Protein AF-0000000072801661 (afdb_homodimer)

Organism: NCBI:txid2691917

Secondary structure (DSSP, 8-state):
-HHHHHHHHHHHHHHHHHHHHHHHHIIIIIIHHHHHHHHHHHHHHHHHHHHHHHHHHHHTHHHH----HHHHHHHHHHHHHHHTHHHHHHHH-TTHHHHHHHHHHHHHHHHHHIIIIIHH----S-THHHHHHHHHHHHHIIIII-TT--HHHHHHHHHHHHHHHHHHHHHHHTTS-TTHHHHHHHHHHHHHHHHHHH-GGGTTTT-EE----S---HHHHHHHHHHHHHHHHHHHHHHHTSHHHHHHHHHHHHHHHHHHTT--HHHHHHHHHHHHHHHHHHHHHHHHHHHSEE-HHHHS-HHHHHHHHHHHHHH-SS-SHHHHHHHHHHHHIIIIISTTS-HHHHHHHHHHHHHHHHHH-TT-HHHHHHHHHHHHHHTT-/-HHHHHHHHHHHHHHHHHHHHHHHHIIIIIIHHHHHHHHHHHHHHHHHHHHHHHHHHHHTHHHH----HHHHHHHHHHHHHHHTHHHHHHHH-TTHHHHHHHHHHHHHHHHHHIIIIIHH----S-THHHHHHHHHHHHHIIIII-TT--HHHHHHHHHHHHHHHHHHHHHHHTTS-TTHHHHHHHHHHHHHHHHHHH-GGGTTTT-EE----S---HHHHHHHHHHHHHHHHHHHHHHHTSHHHHHHHHHHHHHHHHHHTT--HHHHHHHHHHHHHHHHHHHHHHHHHHHSEE-HHHHS-HHHHHHHHHHHHHH-SS-SHHHHHHHHHHHHIIIIISTTS-HHHHHHHHHHHHHHHHHH-TT-HHHHHHHHHHHHHHTT-

InterPro domains:
  IPR001851 ABC transporter, permease [PF02653] (96-358)
  IPR043428 High-affinity branched-chain amino acid transport system permease protein LivM-like [PTHR30482] (78-370)
  IPR043428 High-affinity branched-chain amino acid transport system permease protein LivM-like [cd06581] (105-347)

Nearest PDB structures (foldseek):
  4dbl-assembly1_B  TM=5.393E-01  e=4.864E-03  Escherichia coli K-12
  4dbl-assembly2_F  TM=5.593E-01  e=8.560E-03  Escherichia coli K-12
  5b57-assembly1_B  TM=4.389E-01  e=1.134E-01  Burkholderia cenocepacia J2315
  4dbl-assembly1_B  TM=5.851E-01  e=4.408E-03  Escherichia coli K-12

Sequence (762 aa):
MISTILLLGTILSTVPGRIEDVAGSVRRNVLLPIGQTLDRLLAPVDRALQPVADGYNRRLGTYFGEMTGLQFALIFGALIALLTAGLWAPLVSGSLLRTLALASIWAIFAMSWDIQSGYTGYISFGHSVLSAAAGYTTALLLVHVNPELSLWITAPISVLAALVLGLLIALPSLRLEGPYFSLITFVAVLLFYRLTTAFTSLGGIPGFSSPDVFTWDPTMRYYYMLVPMLLIALALTFMARSNLGMILVAIRENESAVSAAGINPTKFKIWSFALSSIPMGIGGVLLVGFTGNVDPHTFVIVDNSIEMIAMAVIGGMSSILGPLGGAFLFEFLNHEVLHGFSTPVRYLFLWGLVLLVLVFARDGLFRMIWHRLGAVRGENEMISTILLLGTILSTVPGRIEDVAGSVRRNVLLPIGQTLDRLLAPVDRALQPVADGYNRRLGTYFGEMTGLQFALIFGALIALLTAGLWAPLVSGSLLRTLALASIWAIFAMSWDIQSGYTGYISFGHSVLSAAAGYTTALLLVHVNPELSLWITAPISVLAALVLGLLIALPSLRLEGPYFSLITFVAVLLFYRLTTAFTSLGGIPGFSSPDVFTWDPTMRYYYMLVPMLLIALALTFMARSNLGMILVAIRENESAVSAAGINPTKFKIWSFALSSIPMGIGGVLLVGFTGNVDPHTFVIVDNSIEMIAMAVIGGMSSILGPLGGAFLFEFLNHEVLHGFSTPVRYLFLWGLVLLVLVFARDGLFRMIWHRLGAVRGENE

Foldseek 3Di:
DVVVVVVVVVVVVVVVVVVVVVLVCCCVPPVVVVLVVVLVVCLVVQVVQQVVQVVCCVPCCVQQNRATSLLCCVVVVVVVCLVCCLPCVCVVDVCRLLLLLQLLLLLLLLLLQLLQCQLQVQHALALLVLLLQLLLQLLLCLPPPHVPDACVPSLVVSLVRSLVVLLVLLVVQLVDDDNSSRVSNQVSLVVSLCVCQVDCSSVHQNAGAQSAHDDPPSSRLSCLSNVVSVVSLSVSSSCCPDPLVVLSNVNSVPVVVCVVVVHDVSVSSSVSSSSSSNSSSNSSVSVCNSVRGRGCVVRRDSVSSVLSVLLCQQQFGSDSRRSSVSSSVLSCQQCPVCVPDDNVVSVVVSVVSSVCCVVSPRRHDNVVVRVSSRCSVVVVD/DVVVVVVVVVVVVVVVVVVVVVLVCCCVPPVVVVLVVVLVVCLVVQVVQQVVQVVCCVPCCVQQNRATSLLCCVVVVVVVCLVCCLPCVCVVDVCRLLLLLQLLLLLLLLLLQLLQCQLQVQHALALLVLLLQLLLQLLLCLPPPHVPDACVPSLVVSLVRSLVVLLVLLVVQLVDDDNSSRVSNQVSLVVVLCVCQVDCSSVHQNAGAQSAHDDPPSSRLSCLSNVVSVVSLSVSSSCCPDPLVVLSNVNSVPVVVCVVVVHDVSVSSSVSSSSSSNSSSNSSSSVCNSVRGRHCVVRRDSVSSVLSVLLCQQQFGSDSRRSSVSSSVLSCQQCPVCVPDDNVVSVVVSVVSSVCCVVSPRRHDNVVVRVSSRCSVVVVD

pLDDT: mean 86.3, std 13.93, range [33.97, 98.69]

Structure (mmCIF, N/CA/C/O backbone):
data_AF-0000000072801661-model_v1
#
loop_
_entity.id
_entity.type
_entity.pdbx_description
1 polymer 'Branched-chain amino acid ABC transporter permease'
#
loop_
_atom_site.group_PDB
_atom_site.id
_atom_site.type_symbol
_atom_site.label_atom_id
_atom_site.label_alt_id
_atom_site.label_comp_id
_atom_site.label_asym_id
_atom_site.label_entity_id
_atom_site.label_seq_id
_atom_site.pdbx_PDB_ins_code
_atom_site.Cartn_x
_atom_site.Cartn_y
_atom_site.Cartn_z
_atom_site.occupancy
_atom_site.B_iso_or_equiv
_atom_site.auth_seq_id
_atom_site.auth_comp_id
_atom_site.auth_asym_id
_atom_site.auth_atom_id
_atom_site.pdbx_PDB_model_num
ATOM 1 N N . MET A 1 1 ? 13.508 -12.883 -29.672 1 33.97 1 MET A N 1
ATOM 2 C CA . MET A 1 1 ? 12.547 -12.391 -28.688 1 33.97 1 MET A CA 1
ATOM 3 C C . MET A 1 1 ? 13.25 -11.578 -27.609 1 33.97 1 MET A C 1
ATOM 5 O O . MET A 1 1 ? 12.805 -10.484 -27.25 1 33.97 1 MET A O 1
ATOM 9 N N . ILE A 1 2 ? 14.367 -12.117 -27.234 1 41.22 2 ILE A N 1
ATOM 10 C CA . ILE A 1 2 ? 15.203 -11.375 -26.312 1 41.22 2 ILE A CA 1
ATOM 11 C C . ILE A 1 2 ? 15.742 -10.109 -26.984 1 41.22 2 ILE A C 1
ATOM 13 O O . ILE A 1 2 ? 15.742 -9.031 -26.391 1 41.22 2 ILE A O 1
ATOM 17 N N . SER A 1 3 ? 16.031 -10.234 -28.234 1 42.66 3 SER A N 1
ATOM 18 C CA . SER A 1 3 ? 16.578 -9.109 -28.969 1 42.66 3 SER A CA 1
ATOM 19 C C . SER A 1 3 ? 15.562 -7.98 -29.109 1 42.66 3 SER A C 1
ATOM 21 O O . SER A 1 3 ? 15.914 -6.805 -29 1 42.66 3 SER A O 1
ATOM 23 N N . THR A 1 4 ? 14.406 -8.352 -29.375 1 39.97 4 THR A N 1
ATOM 24 C CA . THR A 1 4 ? 13.344 -7.355 -29.547 1 39.97 4 THR A CA 1
ATOM 25 C C . THR A 1 4 ? 13.016 -6.691 -28.203 1 39.97 4 THR A C 1
ATOM 27 O O . THR A 1 4 ? 12.789 -5.48 -28.156 1 39.97 4 THR A O 1
ATOM 30 N N . ILE A 1 5 ? 13.047 -7.48 -27.25 1 41.34 5 ILE A N 1
ATOM 31 C CA . ILE A 1 5 ? 12.797 -6.969 -25.906 1 41.34 5 ILE A CA 1
ATOM 32 C C . ILE A 1 5 ? 13.914 -6.012 -25.516 1 41.34 5 ILE A C 1
ATOM 34 O O . ILE A 1 5 ? 13.656 -4.953 -24.938 1 41.34 5 ILE A O 1
ATOM 38 N N . LEU A 1 6 ? 15.086 -6.328 -25.938 1 45.06 6 LEU A N 1
ATOM 39 C CA . LEU A 1 6 ? 16.234 -5.453 -25.688 1 45.06 6 LEU A CA 1
ATOM 40 C C . LEU A 1 6 ? 16.125 -4.164 -26.484 1 45.06 6 LEU A C 1
ATOM 42 O O . LEU A 1 6 ? 16.484 -3.09 -26 1 45.06 6 LEU A O 1
ATOM 46 N N . LEU A 1 7 ? 15.648 -4.316 -27.672 1 44.47 7 LEU A N 1
ATOM 47 C CA . LEU A 1 7 ? 15.438 -3.152 -28.531 1 44.47 7 LEU A CA 1
ATOM 48 C C . LEU A 1 7 ? 14.375 -2.232 -27.938 1 44.47 7 LEU A C 1
ATOM 50 O O . LEU A 1 7 ? 14.523 -1.009 -27.969 1 44.47 7 LEU A O 1
ATOM 54 N N . LEU A 1 8 ? 13.375 -2.799 -27.484 1 43.62 8 LEU A N 1
ATOM 55 C CA . LEU A 1 8 ? 12.32 -2.002 -26.875 1 43.62 8 LEU A CA 1
ATOM 56 C C . LEU A 1 8 ? 12.836 -1.297 -25.609 1 43.62 8 LEU A C 1
ATOM 58 O O . LEU A 1 8 ? 12.477 -0.147 -25.359 1 43.62 8 LEU A O 1
ATOM 62 N N . GLY A 1 9 ? 13.648 -1.96 -24.984 1 45.94 9 GLY A N 1
ATOM 63 C CA . GLY A 1 9 ? 14.297 -1.335 -23.844 1 45.94 9 GLY A CA 1
ATOM 64 C C . GLY A 1 9 ? 15.156 -0.146 -24.219 1 45.94 9 GLY A C 1
ATOM 65 O O . GLY A 1 9 ? 15.164 0.869 -23.516 1 45.94 9 GLY A O 1
ATOM 66 N N . THR A 1 10 ? 15.891 -0.261 -25.328 1 47.66 10 THR A N 1
ATOM 67 C CA . THR A 1 10 ? 16.719 0.827 -25.844 1 47.66 10 THR A CA 1
ATOM 68 C C . THR A 1 10 ? 15.867 2.01 -26.266 1 47.66 10 THR A C 1
ATOM 70 O O . THR A 1 10 ? 16.219 3.164 -26.016 1 47.66 10 THR A O 1
ATOM 73 N N . ILE A 1 11 ? 14.844 1.748 -26.922 1 44.34 11 ILE A N 1
ATOM 74 C CA . ILE A 1 11 ? 13.938 2.807 -27.375 1 44.34 11 ILE A CA 1
ATOM 75 C C . ILE A 1 11 ? 13.32 3.5 -26.156 1 44.34 11 ILE A C 1
ATOM 77 O O . ILE A 1 11 ? 13.211 4.727 -26.125 1 44.34 11 ILE A O 1
ATOM 81 N N . LEU A 1 12 ? 13.016 2.715 -25.312 1 47.31 12 LEU A N 1
ATOM 82 C CA . LEU A 1 12 ? 12.359 3.242 -24.125 1 47.31 12 LEU A CA 1
ATOM 83 C C . LEU A 1 12 ? 13.352 3.996 -23.234 1 47.31 12 LEU A C 1
ATOM 85 O O . LEU A 1 12 ? 12.953 4.805 -22.391 1 47.31 12 LEU A O 1
ATOM 89 N N . SER A 1 13 ? 14.555 3.654 -23.422 1 47.44 13 SER A N 1
ATOM 90 C CA . SER A 1 13 ? 15.562 4.398 -22.688 1 47.44 13 SER A CA 1
ATOM 91 C C . SER A 1 13 ? 15.719 5.816 -23.219 1 47.44 13 SER A C 1
ATOM 93 O O . SER A 1 13 ? 16.297 6.68 -22.547 1 47.44 13 SER A O 1
ATOM 95 N N . THR A 1 14 ? 15.391 6.016 -24.453 1 49.53 14 THR A N 1
ATOM 96 C CA . THR A 1 14 ? 15.5 7.359 -25.016 1 49.53 14 THR A CA 1
ATOM 97 C C . THR A 1 14 ? 14.383 8.258 -24.484 1 49.53 14 THR A C 1
ATOM 99 O O . THR A 1 14 ? 14.5 9.484 -24.5 1 49.53 14 THR A O 1
ATOM 102 N N . VAL A 1 15 ? 13.375 7.676 -24.188 1 47.56 15 VAL A N 1
ATOM 103 C CA . VAL A 1 15 ? 12.211 8.422 -23.734 1 47.56 15 VAL A CA 1
ATOM 104 C C . VAL A 1 15 ? 12.523 9.086 -22.391 1 47.56 15 VAL A C 1
ATOM 106 O O . VAL A 1 15 ? 12.156 10.242 -22.156 1 47.56 15 VAL A O 1
ATOM 109 N N . PRO A 1 16 ? 13.203 8.406 -21.578 1 50.69 16 PRO A N 1
ATOM 110 C CA . PRO A 1 16 ? 13.516 9.023 -20.281 1 50.69 16 PRO A CA 1
ATOM 111 C C . PRO A 1 16 ? 14.328 10.305 -20.422 1 50.69 16 PRO A C 1
ATOM 113 O O . PRO A 1 16 ? 14.102 11.266 -19.672 1 50.69 16 PRO A O 1
ATOM 116 N N . GLY A 1 17 ? 15.266 10.266 -21.281 1 51.75 17 GLY A N 1
ATOM 117 C CA . GLY A 1 17 ? 16.016 11.484 -21.531 1 51.75 17 GLY A CA 1
ATOM 118 C C . GLY A 1 17 ? 15.148 12.648 -21.953 1 51.75 17 GLY A C 1
ATOM 119 O O . GLY A 1 17 ? 15.359 13.781 -21.5 1 51.75 17 GLY A O 1
ATOM 120 N N . ARG A 1 18 ? 14.102 12.383 -22.609 1 52.84 18 ARG A N 1
ATOM 121 C CA . ARG A 1 18 ? 13.242 13.445 -23.109 1 52.84 18 ARG A CA 1
ATOM 122 C C . ARG A 1 18 ? 12.344 14 -22.016 1 52.84 18 ARG A C 1
ATOM 124 O O . ARG A 1 18 ? 12.102 15.203 -21.953 1 52.84 18 ARG A O 1
ATOM 131 N N . ILE A 1 19 ? 11.898 13.055 -21.266 1 54 19 ILE A N 1
ATOM 132 C CA . ILE A 1 19 ? 11.07 13.516 -20.156 1 54 19 ILE A CA 1
ATOM 133 C C . ILE A 1 19 ? 11.898 14.375 -19.203 1 54 19 ILE A C 1
ATOM 135 O O . ILE A 1 19 ? 11.438 15.422 -18.734 1 54 19 ILE A O 1
ATOM 139 N N . GLU A 1 20 ? 13.031 13.898 -18.938 1 56.28 20 GLU A N 1
ATOM 140 C CA . GLU A 1 20 ? 13.938 14.703 -18.125 1 56.28 20 GLU A CA 1
ATOM 141 C C . GLU A 1 20 ? 14.258 16.031 -18.812 1 56.28 20 GLU A C 1
ATOM 143 O O . GLU A 1 20 ? 14.367 17.062 -18.141 1 56.28 20 GLU A O 1
ATOM 148 N N . ASP A 1 21 ? 14.359 15.953 -20.094 1 58 21 ASP A N 1
ATOM 149 C CA . ASP A 1 21 ? 14.633 17.172 -20.859 1 58 21 ASP A CA 1
ATOM 150 C C . ASP A 1 21 ? 13.445 18.125 -20.812 1 58 21 ASP A C 1
ATOM 152 O O . ASP A 1 21 ? 13.617 19.328 -20.672 1 58 21 ASP A O 1
ATOM 156 N N . VAL A 1 22 ? 12.336 17.5 -20.906 1 52.5 22 VAL A N 1
ATOM 157 C CA . VAL A 1 22 ? 11.148 18.344 -20.859 1 52.5 22 VAL A CA 1
ATOM 158 C C . VAL A 1 22 ? 10.992 18.953 -19.469 1 52.5 22 VAL A C 1
ATOM 160 O O . VAL A 1 22 ? 10.688 20.141 -19.344 1 52.5 22 VAL A O 1
ATOM 163 N N . ALA A 1 23 ? 11.141 18.203 -18.438 1 58.91 23 ALA A N 1
ATOM 164 C CA . ALA A 1 23 ? 11.07 18.703 -17.062 1 58.91 23 ALA A CA 1
ATOM 165 C C . ALA A 1 23 ? 12.125 19.766 -16.812 1 58.91 23 ALA A C 1
ATOM 167 O O . ALA A 1 23 ? 11.844 20.797 -16.188 1 58.91 23 ALA A O 1
ATOM 168 N N . GLY A 1 24 ? 13.227 19.469 -17.344 1 59.69 24 GLY A N 1
ATOM 169 C CA . GLY A 1 24 ? 14.289 20.453 -17.266 1 59.69 24 GLY A CA 1
ATOM 170 C C . GLY A 1 24 ? 13.984 21.734 -18.031 1 59.69 24 GLY A C 1
ATOM 171 O O . GLY A 1 24 ? 14.273 22.828 -17.547 1 59.69 24 GLY A O 1
ATOM 172 N N . SER A 1 25 ? 13.414 21.562 -19.141 1 55.44 25 SER A N 1
ATOM 173 C CA . SER A 1 25 ? 13.062 22.734 -19.938 1 55.44 25 SER A CA 1
ATOM 174 C C . SER A 1 25 ? 11.961 23.547 -19.266 1 55.44 25 SER A C 1
ATOM 176 O O . SER A 1 25 ? 12.023 24.781 -19.25 1 55.44 25 SER A O 1
ATOM 178 N N . VAL A 1 26 ? 11.109 22.891 -18.828 1 55.06 26 VAL A N 1
ATOM 179 C CA . VAL A 1 26 ? 10.039 23.609 -18.141 1 55.06 26 VAL A CA 1
ATOM 180 C C . VAL A 1 26 ? 10.594 24.344 -16.922 1 55.06 26 VAL A C 1
ATOM 182 O O . VAL A 1 26 ? 10.234 25.484 -16.672 1 55.06 26 VAL A O 1
ATOM 185 N N . ARG A 1 27 ? 11.422 23.719 -16.328 1 61.38 27 ARG A N 1
ATOM 186 C CA . ARG A 1 27 ? 12.047 24.344 -15.172 1 61.38 27 ARG A CA 1
ATOM 187 C C . ARG A 1 27 ? 12.875 25.562 -15.578 1 61.38 27 ARG A C 1
ATOM 189 O O . ARG A 1 27 ? 12.773 26.625 -14.953 1 61.38 27 ARG A O 1
ATOM 196 N N . ARG A 1 28 ? 13.695 25.484 -16.609 1 61.66 28 ARG A N 1
ATOM 197 C CA . ARG A 1 28 ? 14.633 26.516 -17.016 1 61.66 28 ARG A CA 1
ATOM 198 C C . ARG A 1 28 ? 13.922 27.641 -17.766 1 61.66 28 ARG A C 1
ATOM 200 O O . ARG A 1 28 ? 14.227 28.812 -17.578 1 61.66 28 ARG A O 1
ATOM 207 N N . ASN A 1 29 ? 12.906 27.125 -18.484 1 54.91 29 ASN A N 1
ATOM 208 C CA . ASN A 1 29 ? 12.352 28.141 -19.375 1 54.91 29 ASN A CA 1
ATOM 209 C C . ASN A 1 29 ? 11.078 28.75 -18.797 1 54.91 29 ASN A C 1
ATOM 211 O O . ASN A 1 29 ? 10.727 29.891 -19.141 1 54.91 29 ASN A O 1
ATOM 215 N N . VAL A 1 30 ? 10.484 28.062 -18.031 1 52.16 30 VAL A N 1
ATOM 216 C CA . VAL A 1 30 ? 9.211 28.594 -17.547 1 52.16 30 VAL A CA 1
ATOM 217 C C . VAL A 1 30 ? 9.328 28.953 -16.078 1 52.16 30 VAL A C 1
ATOM 219 O O . VAL A 1 30 ? 9.016 30.094 -15.68 1 52.16 30 VAL A O 1
ATOM 222 N N . LEU A 1 31 ? 9.891 28.141 -15.367 1 60.5 31 LEU A N 1
ATOM 223 C CA . LEU A 1 31 ? 9.812 28.328 -13.922 1 60.5 31 LEU A CA 1
ATOM 224 C C . LEU A 1 31 ? 10.875 29.312 -13.438 1 60.5 31 LEU A C 1
ATOM 226 O O . LEU A 1 31 ? 10.617 30.109 -12.539 1 60.5 31 LEU A O 1
ATOM 230 N N . LEU A 1 32 ? 11.977 29.328 -14.109 1 61.19 32 LEU A N 1
ATOM 231 C CA . LEU A 1 32 ? 13.078 30.172 -13.656 1 61.19 32 LEU A CA 1
ATOM 232 C C . LEU A 1 32 ? 12.766 31.656 -13.875 1 61.19 32 LEU A C 1
ATOM 234 O O . LEU A 1 32 ? 12.93 32.469 -12.969 1 61.19 32 LEU A O 1
ATOM 238 N N . PRO A 1 33 ? 12.375 31.984 -15.133 1 58.91 33 PRO A N 1
ATOM 239 C CA . PRO A 1 33 ? 12.07 33.406 -15.305 1 58.91 33 PRO A CA 1
ATOM 240 C C . PRO A 1 33 ? 10.945 33.875 -14.391 1 58.91 33 PRO A C 1
ATOM 242 O O . PRO A 1 33 ? 10.992 35 -13.867 1 58.91 33 PRO A O 1
ATOM 245 N N . ILE A 1 34 ? 9.914 33.188 -14.18 1 61.31 34 ILE A N 1
ATOM 246 C CA . ILE A 1 34 ? 8.82 33.531 -13.281 1 61.31 34 ILE A CA 1
ATOM 247 C C . ILE A 1 34 ? 9.344 33.656 -11.852 1 61.31 34 ILE A C 1
ATOM 249 O O . ILE A 1 34 ? 8.938 34.562 -11.109 1 61.31 34 ILE A O 1
ATOM 253 N N . GLY A 1 35 ? 10.258 32.906 -11.633 1 65.56 35 GLY A N 1
ATOM 254 C CA . GLY A 1 35 ? 10.859 32.938 -10.312 1 65.56 35 GLY A CA 1
ATOM 255 C C . GLY A 1 35 ? 11.648 34.188 -10.039 1 65.56 35 GLY A C 1
ATOM 256 O O . GLY A 1 35 ? 11.555 34.781 -8.961 1 65.56 35 GLY A O 1
ATOM 257 N N . GLN A 1 36 ? 12.352 34.625 -11.047 1 68.62 36 GLN A N 1
ATOM 258 C CA . GLN A 1 36 ? 13.172 35.812 -10.883 1 68.62 36 GLN A CA 1
ATOM 259 C C . GLN A 1 36 ? 12.297 37.062 -10.742 1 68.62 36 GLN A C 1
ATOM 261 O O . GLN A 1 36 ? 12.602 37.969 -9.945 1 68.62 36 GLN A O 1
ATOM 266 N N . THR A 1 37 ? 11.289 37.125 -11.594 1 67.38 37 THR A N 1
ATOM 267 C CA . THR A 1 37 ? 10.375 38.281 -11.5 1 67.38 37 THR A CA 1
ATOM 268 C C . THR A 1 37 ? 9.68 38.312 -10.148 1 67.38 37 THR A C 1
ATOM 270 O O . THR A 1 37 ? 9.516 39.375 -9.547 1 67.38 37 THR A O 1
ATOM 273 N N . LEU A 1 38 ? 9.359 37.188 -9.742 1 72.38 38 LEU A N 1
ATOM 274 C CA . LEU A 1 38 ? 8.703 37.094 -8.438 1 72.38 38 LEU A CA 1
ATOM 275 C C . LEU A 1 38 ? 9.664 37.5 -7.316 1 72.38 38 LEU A C 1
ATOM 277 O O . LEU A 1 38 ? 9.258 38.156 -6.352 1 72.38 38 LEU A O 1
ATOM 281 N N . ASP A 1 39 ? 10.875 37.219 -7.574 1 72.69 39 ASP A N 1
ATOM 282 C CA . ASP A 1 39 ? 11.883 37.562 -6.574 1 72.69 39 ASP A CA 1
ATOM 283 C C . ASP A 1 39 ? 12.016 39.094 -6.457 1 72.69 39 ASP A C 1
ATOM 285 O O . ASP A 1 39 ? 12.125 39.625 -5.352 1 72.69 39 ASP A O 1
ATOM 289 N N . ARG A 1 40 ? 12 39.812 -7.57 1 72.44 40 ARG A N 1
ATOM 290 C CA . ARG A 1 40 ? 12.148 41.25 -7.574 1 72.44 40 ARG A CA 1
ATOM 291 C C . ARG A 1 40 ? 10.953 41.938 -6.926 1 72.44 40 ARG A C 1
ATOM 293 O O . ARG A 1 40 ? 11.094 42.938 -6.25 1 72.44 40 ARG A O 1
ATOM 300 N N . LEU A 1 41 ? 9.867 41.25 -7.078 1 72.25 41 LEU A N 1
ATOM 301 C CA . LEU A 1 41 ? 8.641 41.844 -6.535 1 72.25 41 LEU A CA 1
ATOM 302 C C . LEU A 1 41 ? 8.539 41.594 -5.031 1 72.25 41 LEU A C 1
ATOM 304 O O . LEU A 1 41 ? 7.988 42.406 -4.297 1 72.25 41 LEU A O 1
ATOM 308 N N . LEU A 1 42 ? 9.195 40.562 -4.602 1 79.06 42 LEU A N 1
ATOM 309 C CA . LEU A 1 42 ? 9 40.156 -3.217 1 79.06 42 LEU A CA 1
ATOM 310 C C . LEU A 1 42 ? 10.148 40.656 -2.338 1 79.06 42 LEU A C 1
ATOM 312 O O . LEU A 1 42 ? 10.031 40.656 -1.11 1 79.06 42 LEU A O 1
ATOM 316 N N . ALA A 1 43 ? 11.25 41.125 -2.895 1 78.62 43 ALA A N 1
ATOM 317 C CA . ALA A 1 43 ? 12.453 41.5 -2.16 1 78.62 43 ALA A CA 1
ATOM 318 C C . ALA A 1 43 ? 12.156 42.656 -1.215 1 78.62 43 ALA A C 1
ATOM 320 O O . ALA A 1 43 ? 12.562 42.656 -0.05 1 78.62 43 ALA A O 1
ATOM 321 N N . PRO A 1 44 ? 11.406 43.688 -1.763 1 76.94 44 PRO A N 1
ATOM 322 C CA . PRO A 1 44 ? 11.117 44.781 -0.839 1 76.94 44 PRO A CA 1
ATOM 323 C C . PRO A 1 44 ? 10.273 44.344 0.355 1 76.94 44 PRO A C 1
ATOM 325 O O . PRO A 1 44 ? 10.453 44.844 1.462 1 76.94 44 PRO A O 1
ATOM 328 N N . VAL A 1 45 ? 9.406 43.438 0.152 1 78.94 45 VAL A N 1
ATOM 329 C CA . VAL A 1 45 ? 8.555 42.938 1.221 1 78.94 45 VAL A CA 1
ATOM 330 C C . VAL A 1 45 ? 9.398 42.156 2.238 1 78.94 45 VAL A C 1
ATOM 332 O O . VAL A 1 45 ? 9.188 42.281 3.447 1 78.94 45 VAL A O 1
ATOM 335 N N . ASP A 1 46 ? 10.305 41.438 1.779 1 83 46 ASP A N 1
ATOM 336 C CA . ASP A 1 46 ? 11.203 40.688 2.654 1 83 46 ASP A CA 1
ATOM 337 C C . ASP A 1 46 ? 12 41.656 3.551 1 83 46 ASP A C 1
ATOM 339 O O . ASP A 1 46 ? 12.156 41.406 4.746 1 83 46 ASP A O 1
ATOM 343 N N . ARG A 1 47 ? 12.523 42.781 2.949 1 81 47 ARG A N 1
ATOM 344 C CA . ARG A 1 47 ? 13.336 43.75 3.689 1 81 47 ARG A CA 1
ATOM 345 C C . ARG A 1 47 ? 12.508 44.469 4.75 1 81 47 ARG A C 1
ATOM 347 O O . ARG A 1 47 ? 13.008 44.75 5.832 1 81 47 ARG A O 1
ATOM 354 N N . ALA A 1 48 ? 11.281 44.562 4.352 1 82.81 48 ALA A N 1
ATOM 355 C CA . ALA A 1 48 ? 10.398 45.281 5.277 1 82.81 48 ALA A CA 1
ATOM 356 C C . ALA A 1 48 ? 10.078 44.406 6.5 1 82.81 48 ALA A C 1
ATOM 358 O O . ALA A 1 48 ? 9.867 44.938 7.598 1 82.81 48 ALA A O 1
ATOM 359 N N . LEU A 1 49 ? 10.156 43.156 6.324 1 86.31 49 LEU A N 1
ATOM 360 C CA . LEU A 1 49 ? 9.75 42.25 7.395 1 86.31 49 LEU A CA 1
ATOM 361 C C . LEU A 1 49 ? 10.969 41.688 8.109 1 86.31 49 LEU A C 1
ATOM 363 O O . LEU A 1 49 ? 10.828 40.938 9.094 1 86.31 49 LEU A O 1
ATOM 367 N N . GLN A 1 50 ? 12.102 42.031 7.68 1 83.94 50 GLN A N 1
ATOM 368 C CA . GLN A 1 50 ? 13.352 41.469 8.188 1 83.94 50 GLN A CA 1
ATOM 369 C C . GLN A 1 50 ? 13.539 41.812 9.664 1 83.94 50 GLN A C 1
ATOM 371 O O . GLN A 1 50 ? 13.992 40.969 10.445 1 83.94 50 GLN A O 1
ATOM 376 N N . PRO A 1 51 ? 13.172 43.031 10.055 1 85 51 PRO A N 1
ATOM 377 C CA . PRO A 1 51 ? 13.383 43.344 11.469 1 85 51 PRO A CA 1
ATOM 378 C C . PRO A 1 51 ? 12.57 42.469 12.398 1 85 51 PRO A C 1
ATOM 380 O O . PRO A 1 51 ? 13.055 42.062 13.461 1 85 51 PRO A O 1
ATOM 383 N N . VAL A 1 52 ? 11.414 42.188 12.039 1 85.25 52 VAL A N 1
ATOM 384 C CA . VAL A 1 52 ? 10.555 41.312 12.844 1 85.25 52 VAL A CA 1
ATOM 385 C C . VAL A 1 52 ? 11.086 39.875 12.812 1 85.25 52 VAL A C 1
ATOM 387 O O . VAL A 1 52 ? 11.094 39.188 13.836 1 85.25 52 VAL A O 1
ATOM 390 N N . ALA A 1 53 ? 11.461 39.469 11.695 1 84.69 53 ALA A N 1
ATOM 391 C CA . ALA A 1 53 ? 12.031 38.125 11.555 1 84.69 53 ALA A CA 1
ATOM 392 C C . ALA A 1 53 ? 13.305 38 12.398 1 84.69 53 ALA A C 1
ATOM 394 O O . ALA A 1 53 ? 13.555 36.938 12.969 1 84.69 53 ALA A O 1
ATOM 395 N N . ASP A 1 54 ? 14.062 39.062 12.352 1 86.31 54 ASP A N 1
ATOM 396 C CA . ASP A 1 54 ? 15.281 39.031 13.148 1 86.31 54 ASP A CA 1
ATOM 397 C C . ASP A 1 54 ? 14.969 38.906 14.633 1 86.31 54 ASP A C 1
ATOM 399 O O . ASP A 1 54 ? 15.703 38.25 15.375 1 86.31 54 ASP A O 1
ATOM 403 N N . GLY A 1 55 ? 13.977 39.594 15.07 1 85.44 55 GLY A N 1
ATOM 404 C CA . GLY A 1 55 ? 13.531 39.438 16.438 1 85.44 55 GLY A CA 1
ATOM 405 C C . GLY A 1 55 ? 13.18 38 16.781 1 85.44 55 GLY A C 1
ATOM 406 O O . GLY A 1 55 ? 13.57 37.469 17.828 1 85.44 55 GLY A O 1
ATOM 407 N N . TYR A 1 56 ? 12.422 37.344 15.914 1 85.25 56 TYR A N 1
ATOM 408 C CA . TYR A 1 56 ? 12.078 35.938 16.062 1 85.25 56 TYR A CA 1
ATOM 409 C C . TYR A 1 56 ? 13.336 35.094 16.062 1 85.25 56 TYR A C 1
ATOM 411 O O . TYR A 1 56 ? 13.484 34.188 16.906 1 85.25 56 TYR A O 1
ATOM 419 N N . ASN A 1 57 ? 14.211 35.312 15.141 1 86.19 57 ASN A N 1
ATOM 420 C CA . ASN A 1 57 ? 15.414 34.531 15 1 86.19 57 ASN A CA 1
ATOM 421 C C . ASN A 1 57 ? 16.297 34.594 16.25 1 86.19 57 ASN A C 1
ATOM 423 O O . ASN A 1 57 ? 16.922 33.625 16.641 1 86.19 57 ASN A O 1
ATOM 427 N N . ARG A 1 58 ? 16.344 35.75 16.875 1 85.25 58 ARG A N 1
ATOM 428 C CA . ARG A 1 58 ? 17.172 35.938 18.062 1 85.25 58 ARG A CA 1
ATOM 429 C C . ARG A 1 58 ? 16.578 35.219 19.266 1 85.25 58 ARG A C 1
ATOM 431 O O . ARG A 1 58 ? 17.328 34.688 20.094 1 85.25 58 ARG A O 1
ATOM 438 N N . ARG A 1 59 ? 15.32 35.156 19.297 1 85.88 59 ARG A N 1
ATOM 439 C CA . ARG A 1 59 ? 14.672 34.562 20.469 1 85.88 59 ARG A CA 1
ATOM 440 C C . ARG A 1 59 ? 14.375 33.094 20.281 1 85.88 59 ARG A C 1
ATOM 442 O O . ARG A 1 59 ? 14.562 32.281 21.188 1 85.88 59 ARG A O 1
ATOM 449 N N . LEU A 1 60 ? 13.836 32.719 19.047 1 84.38 60 LEU A N 1
ATOM 450 C CA . LEU A 1 60 ? 13.305 31.359 18.859 1 84.38 60 LEU A CA 1
ATOM 451 C C . LEU A 1 60 ? 14 30.656 17.703 1 84.38 60 LEU A C 1
ATOM 453 O O . LEU A 1 60 ? 13.828 29.453 17.516 1 84.38 60 LEU A O 1
ATOM 457 N N . GLY A 1 61 ? 14.766 31.406 16.969 1 82.44 61 GLY A N 1
ATOM 458 C CA . GLY A 1 61 ? 15.414 30.859 15.773 1 82.44 61 GLY A CA 1
ATOM 459 C C . GLY A 1 61 ? 16.297 29.672 16.062 1 82.44 61 GLY A C 1
ATOM 460 O O . GLY A 1 61 ? 16.391 28.75 15.258 1 82.44 61 GLY A O 1
ATOM 461 N N . THR A 1 62 ? 16.875 29.672 17.219 1 76.38 62 THR A N 1
ATOM 462 C CA . THR A 1 62 ? 17.781 28.594 17.578 1 76.38 62 THR A CA 1
ATOM 463 C C . THR A 1 62 ? 17.016 27.281 17.797 1 76.38 62 THR A C 1
ATOM 465 O O . THR A 1 62 ? 17.531 26.203 17.547 1 76.38 62 THR A O 1
ATOM 468 N N . TYR A 1 63 ? 15.773 27.469 18.188 1 74.31 63 TYR A N 1
ATOM 469 C CA . TYR A 1 63 ? 14.992 26.281 18.531 1 74.31 63 TYR A CA 1
ATOM 470 C C . TYR A 1 63 ? 14.172 25.812 17.344 1 74.31 63 TYR A C 1
ATOM 472 O O . TYR A 1 63 ? 14.016 24.594 17.125 1 74.31 63 TYR A O 1
ATOM 480 N N . PHE A 1 64 ? 13.641 26.75 16.562 1 78.06 64 PHE A N 1
ATOM 481 C CA . PHE A 1 64 ? 12.695 26.375 15.516 1 78.06 64 PHE A CA 1
ATOM 482 C C . PHE A 1 64 ? 13.258 26.703 14.141 1 78.06 64 PHE A C 1
ATOM 484 O O . PHE A 1 64 ? 12.609 26.438 13.125 1 78.06 64 PHE A O 1
ATOM 491 N N . GLY A 1 65 ? 14.398 27.172 14.062 1 78.38 65 GLY A N 1
ATOM 492 C CA . GLY A 1 65 ? 15.031 27.484 12.789 1 78.38 65 GLY A CA 1
ATOM 493 C C . GLY A 1 65 ? 14.93 28.953 12.422 1 78.38 65 GLY A C 1
ATOM 494 O O . GLY A 1 65 ? 13.938 29.625 12.75 1 78.38 65 GLY A O 1
ATOM 495 N N . GLU A 1 66 ? 15.914 29.406 11.727 1 82.12 66 GLU A N 1
ATOM 496 C CA . GLU A 1 66 ? 15.914 30.781 11.273 1 82.12 66 GLU A CA 1
ATOM 497 C C . GLU A 1 66 ? 15.062 30.953 10.023 1 82.12 66 GLU A C 1
ATOM 499 O O . GLU A 1 66 ? 14.914 30.016 9.234 1 82.12 66 GLU A O 1
ATOM 504 N N . MET A 1 67 ? 14.422 32.062 10.016 1 86.25 67 MET A N 1
ATOM 505 C CA . MET A 1 67 ? 13.539 32.344 8.883 1 86.25 67 MET A CA 1
ATOM 506 C C . MET A 1 67 ? 13.82 33.719 8.289 1 86.25 67 MET A C 1
ATOM 508 O O . MET A 1 67 ? 14.297 34.594 8.984 1 86.25 67 MET A O 1
ATOM 512 N N . THR A 1 68 ? 13.648 33.812 7.004 1 87.19 68 THR A N 1
ATOM 513 C CA . THR A 1 68 ? 13.68 35.094 6.336 1 87.19 68 THR A CA 1
ATOM 514 C C . THR A 1 68 ? 12.398 35.875 6.605 1 87.19 68 THR A C 1
ATOM 516 O O . THR A 1 68 ? 11.477 35.375 7.242 1 87.19 68 THR A O 1
ATOM 519 N N . GLY A 1 69 ? 12.398 37.094 6.199 1 86.25 69 GLY A N 1
ATOM 520 C CA . GLY A 1 69 ? 11.219 37.938 6.398 1 86.25 69 GLY A CA 1
ATOM 521 C C . GLY A 1 69 ? 9.969 37.375 5.742 1 86.25 69 GLY A C 1
ATOM 522 O O . GLY A 1 69 ? 8.898 37.344 6.355 1 86.25 69 GLY A O 1
ATOM 523 N N . LEU A 1 70 ? 10.164 36.906 4.543 1 87.06 70 LEU A N 1
ATOM 524 C CA . LEU A 1 70 ? 9.031 36.344 3.797 1 87.06 70 LEU A CA 1
ATOM 525 C C . LEU A 1 70 ? 8.562 35.031 4.398 1 87.06 70 LEU A C 1
ATOM 527 O O . LEU A 1 70 ? 7.359 34.75 4.441 1 87.06 70 LEU A O 1
ATOM 531 N N . GLN A 1 71 ? 9.5 34.281 4.785 1 87.75 71 GLN A N 1
ATOM 532 C CA . GLN A 1 71 ? 9.148 33 5.438 1 87.75 71 GLN A CA 1
ATOM 533 C C . GLN A 1 71 ? 8.398 33.25 6.742 1 87.75 71 GLN A C 1
ATOM 535 O O . GLN A 1 71 ? 7.426 32.562 7.047 1 87.75 71 GLN A O 1
ATOM 540 N N . PHE A 1 72 ? 8.859 34.219 7.414 1 87.69 72 PHE A N 1
ATOM 541 C CA . PHE A 1 72 ? 8.203 34.625 8.656 1 87.69 72 PHE A CA 1
ATOM 542 C C . PHE A 1 72 ? 6.785 35.094 8.383 1 87.69 72 PHE A C 1
ATOM 544 O O . PHE A 1 72 ? 5.848 34.719 9.094 1 87.69 72 PHE A O 1
ATOM 551 N N . ALA A 1 73 ? 6.625 35.938 7.387 1 87.19 73 ALA A N 1
ATOM 552 C CA . ALA A 1 73 ? 5.312 36.469 7.016 1 87.19 73 ALA A CA 1
ATOM 553 C C . ALA A 1 73 ? 4.359 35.344 6.629 1 87.19 73 ALA A C 1
ATOM 555 O O . ALA A 1 73 ? 3.17 35.375 6.949 1 87.19 73 ALA A O 1
ATOM 556 N N . LEU A 1 74 ? 4.863 34.375 5.992 1 88.12 74 LEU A N 1
ATOM 557 C CA . LEU A 1 74 ? 4.035 33.25 5.559 1 88.12 74 LEU A CA 1
ATOM 558 C C . LEU A 1 74 ? 3.564 32.438 6.75 1 88.12 74 LEU A C 1
ATOM 560 O O . LEU A 1 74 ? 2.377 32.125 6.863 1 88.12 74 LEU A O 1
ATOM 564 N N . ILE A 1 75 ? 4.488 32.094 7.625 1 89.56 75 ILE A N 1
ATOM 565 C CA . ILE A 1 75 ? 4.16 31.25 8.766 1 89.56 75 ILE A CA 1
ATOM 566 C C . ILE A 1 75 ? 3.262 32 9.734 1 89.56 75 ILE A C 1
ATOM 568 O O . ILE A 1 75 ? 2.232 31.484 10.18 1 89.56 75 ILE A O 1
ATOM 572 N N . PHE A 1 76 ? 3.631 33.219 10.055 1 90.12 76 PHE A N 1
ATOM 573 C CA . PHE A 1 76 ? 2.861 34.031 11.008 1 90.12 76 PHE A CA 1
ATOM 574 C C . PHE A 1 76 ? 1.527 34.438 10.398 1 90.12 76 PHE A C 1
ATOM 576 O O . PHE A 1 76 ? 0.511 34.469 11.102 1 90.12 76 PHE A O 1
ATOM 583 N N . GLY A 1 77 ? 1.557 34.844 9.148 1 91.25 77 GLY A N 1
ATOM 584 C CA . GLY A 1 77 ? 0.307 35.156 8.469 1 91.25 77 GLY A CA 1
ATOM 585 C C . GLY A 1 77 ? -0.659 33.969 8.445 1 91.25 77 GLY A C 1
ATOM 586 O O . GLY A 1 77 ? -1.855 34.156 8.688 1 91.25 77 GLY A O 1
ATOM 587 N N . ALA A 1 78 ? -0.117 32.75 8.164 1 93.19 78 ALA A N 1
ATOM 588 C CA . ALA A 1 78 ? -0.942 31.547 8.164 1 93.19 78 ALA A CA 1
ATOM 589 C C . ALA A 1 78 ? -1.477 31.25 9.562 1 93.19 78 ALA A C 1
ATOM 591 O O . ALA A 1 78 ? -2.627 30.828 9.719 1 93.19 78 ALA A O 1
ATOM 592 N N . LEU A 1 79 ? -0.636 31.469 10.547 1 94.44 79 LEU A N 1
ATOM 593 C CA . LEU A 1 79 ? -1.042 31.234 11.93 1 94.44 79 LEU A CA 1
ATOM 594 C C . LEU A 1 79 ? -2.184 32.156 12.328 1 94.44 79 LEU A C 1
ATOM 596 O O . LEU A 1 79 ? -3.172 31.719 12.914 1 94.44 79 LEU A O 1
ATOM 600 N N . ILE A 1 80 ? -2.049 33.438 12 1 94.69 80 ILE A N 1
ATOM 601 C CA . ILE A 1 80 ? -3.084 34.406 12.312 1 94.69 80 ILE A CA 1
ATOM 602 C C . ILE A 1 80 ? -4.367 34.062 11.562 1 94.69 80 ILE A C 1
ATOM 604 O O . ILE A 1 80 ? -5.461 34.125 12.133 1 94.69 80 ILE A O 1
ATOM 608 N N . ALA A 1 81 ? -4.195 33.719 10.328 1 95.31 81 ALA A N 1
ATOM 609 C CA . ALA A 1 81 ? -5.355 33.344 9.516 1 95.31 81 ALA A CA 1
ATOM 610 C C . ALA A 1 81 ? -6.086 32.156 10.125 1 95.31 81 ALA A C 1
ATOM 612 O O . ALA A 1 81 ? -7.32 32.125 10.18 1 95.31 81 ALA A O 1
ATOM 613 N N . LEU A 1 82 ? -5.332 31.141 10.578 1 97.38 82 LEU A N 1
ATOM 614 C CA . LEU A 1 82 ? -5.934 29.953 11.164 1 97.38 82 LEU A CA 1
ATOM 615 C C . LEU A 1 82 ? -6.566 30.266 12.516 1 97.38 82 LEU A C 1
ATOM 617 O O . LEU A 1 82 ? -7.664 29.781 12.812 1 97.38 82 LEU A O 1
ATOM 621 N N . LEU A 1 83 ? -5.906 31.109 13.289 1 97.31 83 LEU A N 1
ATOM 622 C CA . LEU A 1 83 ? -6.414 31.438 14.617 1 97.31 83 LEU A CA 1
ATOM 623 C C . LEU A 1 83 ? -7.676 32.281 14.516 1 97.31 83 LEU A C 1
ATOM 625 O O . LEU A 1 83 ? -8.555 32.219 15.383 1 97.31 83 LEU A O 1
ATOM 629 N N . THR A 1 84 ? -7.828 33.094 13.477 1 97 84 THR A N 1
ATOM 630 C CA . THR A 1 84 ? -8.977 33.969 13.352 1 97 84 THR A CA 1
ATOM 631 C C . THR A 1 84 ? -10 33.406 12.375 1 97 84 THR A C 1
ATOM 633 O O . THR A 1 84 ? -10.945 34.094 11.984 1 97 84 THR A O 1
ATOM 636 N N . ALA A 1 85 ? -9.773 32.219 11.938 1 96.75 85 ALA A N 1
ATOM 637 C CA . ALA A 1 85 ? -10.648 31.609 10.93 1 96.75 85 ALA A CA 1
ATOM 638 C C . ALA A 1 85 ? -12.094 31.547 11.414 1 96.75 85 ALA A C 1
ATOM 640 O O . ALA A 1 85 ? -13.023 31.578 10.609 1 96.75 85 ALA A O 1
ATOM 641 N N . GLY A 1 86 ? -12.336 31.391 12.734 1 95 86 GLY A N 1
ATOM 642 C CA . GLY A 1 86 ? -13.688 31.406 13.281 1 95 86 GLY A CA 1
ATOM 643 C C . GLY A 1 86 ? -14.477 32.625 12.898 1 95 86 GLY A C 1
ATOM 644 O O . GLY A 1 86 ? -15.703 32.594 12.82 1 95 86 GLY A O 1
ATOM 645 N N . LEU A 1 87 ? -13.781 33.719 12.625 1 93.69 87 LEU A N 1
ATOM 646 C CA . LEU A 1 87 ? -14.422 35 12.336 1 93.69 87 LEU A CA 1
ATOM 647 C C . LEU A 1 87 ? -14.633 35.156 10.836 1 93.69 87 LEU A C 1
ATOM 649 O O . LEU A 1 87 ? -15.719 35.562 10.406 1 93.69 87 LEU A O 1
ATOM 653 N N . TRP A 1 88 ? -13.648 34.844 10.023 1 94.19 88 TRP A N 1
ATOM 654 C CA . TRP A 1 88 ? -13.742 35.219 8.617 1 94.19 88 TRP A CA 1
ATOM 655 C C . TRP A 1 88 ? -14.188 34.031 7.762 1 94.19 88 TRP A C 1
ATOM 657 O O . TRP A 1 88 ? -14.773 34.219 6.695 1 94.19 88 TRP A O 1
ATOM 667 N N . ALA A 1 89 ? -13.938 32.781 8.133 1 94.56 89 ALA A N 1
ATOM 668 C CA . ALA A 1 89 ? -14.211 31.609 7.297 1 94.56 89 ALA A CA 1
ATOM 669 C C . ALA A 1 89 ? -15.703 31.484 6.98 1 94.56 89 ALA A C 1
ATOM 671 O O . ALA A 1 89 ? -16.078 31.25 5.836 1 94.56 89 ALA A O 1
ATOM 672 N N . PRO A 1 90 ? -16.609 31.719 7.973 1 92.12 90 PRO A N 1
ATOM 673 C CA . PRO A 1 90 ? -18.047 31.625 7.676 1 92.12 90 PRO A CA 1
ATOM 674 C C . PRO A 1 90 ? -18.531 32.688 6.719 1 92.12 90 PRO A C 1
ATOM 676 O O . PRO A 1 90 ? -19.562 32.531 6.074 1 92.12 90 PRO A O 1
ATOM 679 N N . LEU A 1 91 ? -17.828 33.75 6.641 1 92.31 91 LEU A N 1
ATOM 680 C CA . LEU A 1 91 ? -18.188 34.844 5.738 1 92.31 91 LEU A CA 1
ATOM 681 C C . LEU A 1 91 ? -17.812 34.5 4.301 1 92.31 91 LEU A C 1
ATOM 683 O O . LEU A 1 91 ? -18.406 35.031 3.359 1 92.31 91 LEU A O 1
ATOM 687 N N . VAL A 1 92 ? -16.828 33.688 4.121 1 90.75 92 VAL A N 1
ATOM 688 C CA . VAL A 1 92 ? -16.359 33.344 2.795 1 90.75 92 VAL A CA 1
ATOM 689 C C . VAL A 1 92 ? -17.203 32.188 2.238 1 90.75 92 VAL A C 1
ATOM 691 O O . VAL A 1 92 ? -17.672 32.25 1.101 1 90.75 92 VAL A O 1
ATOM 694 N N . SER A 1 93 ? -17.391 31.125 3.033 1 91 93 SER A N 1
ATOM 695 C CA . SER A 1 93 ? -18.203 29.969 2.65 1 91 93 SER A CA 1
ATOM 696 C C . SER A 1 93 ? -18.734 29.234 3.879 1 91 93 SER A C 1
ATOM 698 O O . SER A 1 93 ? -18.078 29.188 4.918 1 91 93 SER A O 1
ATOM 700 N N . GLY A 1 94 ? -19.922 28.656 3.762 1 89.75 94 GLY A N 1
ATOM 701 C CA . GLY A 1 94 ? -20.531 27.938 4.863 1 89.75 94 GLY A CA 1
ATOM 702 C C . GLY A 1 94 ? -19.781 26.672 5.254 1 89.75 94 GLY A C 1
ATOM 703 O O . GLY A 1 94 ? -19.859 26.234 6.402 1 89.75 94 GLY A O 1
ATOM 704 N N . SER A 1 95 ? -19 26.109 4.359 1 93.62 95 SER A N 1
ATOM 705 C CA . SER A 1 95 ? -18.359 24.828 4.621 1 93.62 95 SER A CA 1
ATOM 706 C C . SER A 1 95 ? -16.891 25 4.988 1 93.62 95 SER A C 1
ATOM 708 O O . SER A 1 95 ? -16.219 24.062 5.434 1 93.62 95 SER A O 1
ATOM 710 N N . LEU A 1 96 ? -16.344 26.172 4.871 1 95.81 96 LEU A N 1
ATOM 711 C CA . LEU A 1 96 ? -14.906 26.391 4.957 1 95.81 96 LEU A CA 1
ATOM 712 C C . LEU A 1 96 ? -14.391 26.094 6.363 1 95.81 96 LEU A C 1
ATOM 714 O O . LEU A 1 96 ? -13.312 25.516 6.523 1 95.81 96 LEU A O 1
ATOM 718 N N . LEU A 1 97 ? -15.18 26.547 7.332 1 96.38 97 LEU A N 1
ATOM 719 C CA . LEU A 1 97 ? -14.742 26.297 8.703 1 96.38 97 LEU A CA 1
ATOM 720 C C . LEU A 1 97 ? -14.648 24.797 8.984 1 96.38 97 LEU A C 1
ATOM 722 O O . LEU A 1 97 ? -13.719 24.344 9.656 1 96.38 97 LEU A O 1
ATOM 726 N N . ARG A 1 98 ? -15.57 24.062 8.516 1 95.88 98 ARG A N 1
ATOM 727 C CA . ARG A 1 98 ? -15.555 22.609 8.664 1 95.88 98 ARG A CA 1
ATOM 728 C C . ARG A 1 98 ? -14.367 22 7.922 1 95.88 98 ARG A C 1
ATOM 730 O O . ARG A 1 98 ? -13.727 21.062 8.422 1 95.88 98 ARG A O 1
ATOM 737 N N . THR A 1 99 ? -14.133 22.5 6.746 1 97.38 99 THR A N 1
ATOM 738 C CA . THR A 1 99 ? -13.008 22.031 5.945 1 97.38 99 THR A CA 1
ATOM 739 C C . THR A 1 99 ? -11.688 22.281 6.672 1 97.38 99 THR A C 1
ATOM 741 O O . THR A 1 99 ? -10.82 21.406 6.703 1 97.38 99 THR A O 1
ATOM 744 N N . LEU A 1 100 ? -11.539 23.422 7.254 1 98.19 100 LEU A N 1
ATOM 745 C CA . LEU A 1 100 ? -10.32 23.75 7.977 1 98.19 100 LEU A CA 1
ATOM 746 C C . LEU A 1 100 ? -10.164 22.875 9.219 1 98.19 100 LEU A C 1
ATOM 748 O O . LEU A 1 100 ? -9.039 22.516 9.586 1 98.19 100 LEU A O 1
ATOM 752 N N . ALA A 1 101 ? -11.273 22.547 9.836 1 97.69 101 ALA A N 1
ATOM 753 C CA . ALA A 1 101 ? -11.234 21.641 10.969 1 97.69 101 ALA A CA 1
ATOM 754 C C . ALA A 1 101 ? -10.742 20.25 10.547 1 97.69 101 ALA A C 1
ATOM 756 O O . ALA A 1 101 ? -9.852 19.688 11.18 1 97.69 101 ALA A O 1
ATOM 757 N N . LEU A 1 102 ? -11.273 19.797 9.492 1 97.31 102 LEU A N 1
ATOM 758 C CA . LEU A 1 102 ? -10.867 18.5 8.961 1 97.31 102 LEU A CA 1
ATOM 759 C C . LEU A 1 102 ? -9.406 18.516 8.531 1 97.31 102 LEU A C 1
ATOM 761 O O . LEU A 1 102 ? -8.664 17.562 8.773 1 97.31 102 LEU A O 1
ATOM 765 N N . ALA A 1 103 ? -9.023 19.562 7.898 1 98.44 103 ALA A N 1
ATOM 766 C CA . ALA A 1 103 ? -7.633 19.719 7.48 1 98.44 103 ALA A CA 1
ATOM 767 C C . ALA A 1 103 ? -6.688 19.656 8.68 1 98.44 103 ALA A C 1
ATOM 769 O O . ALA A 1 103 ? -5.578 19.125 8.57 1 98.44 103 ALA A O 1
ATOM 770 N N . SER A 1 104 ? -7.105 20.188 9.766 1 98.69 104 SER A N 1
ATOM 771 C CA . SER A 1 104 ? -6.297 20.156 10.984 1 98.69 104 SER A CA 1
ATOM 772 C C . SER A 1 104 ? -6.07 18.734 11.461 1 98.69 104 SER A C 1
ATOM 774 O O . SER A 1 104 ? -4.961 18.375 11.859 1 98.69 104 SER A O 1
ATOM 776 N N . ILE A 1 105 ? -7.059 17.938 11.398 1 98.25 105 ILE A N 1
ATOM 777 C CA . ILE A 1 105 ? -6.938 16.531 11.797 1 98.25 105 ILE A CA 1
ATOM 778 C C . ILE A 1 105 ? -5.984 15.805 10.852 1 98.25 105 ILE A C 1
ATOM 780 O O . ILE A 1 105 ? -5.066 15.117 11.305 1 98.25 105 ILE A O 1
ATOM 784 N N . TRP A 1 106 ? -6.129 16.016 9.609 1 98.25 106 TRP A N 1
ATOM 785 C CA . TRP A 1 106 ? -5.305 15.32 8.625 1 98.25 106 TRP A CA 1
ATOM 786 C C . TRP A 1 106 ? -3.873 15.836 8.656 1 98.25 106 TRP A C 1
ATOM 788 O O . TRP A 1 106 ? -2.934 15.109 8.336 1 98.25 106 TRP A O 1
ATOM 798 N N . ALA A 1 107 ? -3.752 17.094 9.023 1 98.62 107 ALA A N 1
ATOM 799 C CA . ALA A 1 107 ? -2.402 17.609 9.242 1 98.62 107 ALA A CA 1
ATOM 800 C C . ALA A 1 107 ? -1.696 16.844 10.359 1 98.62 107 ALA A C 1
ATOM 802 O O . ALA A 1 107 ? -0.507 16.547 10.258 1 98.62 107 ALA A O 1
ATOM 803 N N . ILE A 1 108 ? -2.422 16.578 11.406 1 98.5 108 ILE A N 1
ATOM 804 C CA . ILE A 1 108 ? -1.864 15.773 12.492 1 98.5 108 ILE A CA 1
ATOM 805 C C . ILE A 1 108 ? -1.422 14.414 11.953 1 98.5 108 ILE A C 1
ATOM 807 O O . ILE A 1 108 ? -0.297 13.977 12.203 1 98.5 108 ILE A O 1
ATOM 811 N N . PHE A 1 109 ? -2.301 13.805 11.164 1 98.06 109 PHE A N 1
ATOM 812 C CA . PHE A 1 109 ? -1.999 12.492 10.602 1 98.06 109 PHE A CA 1
ATOM 813 C C . PHE A 1 109 ? -0.772 12.555 9.703 1 98.06 109 PHE A C 1
ATOM 815 O O . PHE A 1 109 ? 0.141 11.742 9.828 1 98.06 109 PHE A O 1
ATOM 822 N N . ALA A 1 110 ? -0.739 13.523 8.844 1 97.81 110 ALA A N 1
ATOM 823 C CA . ALA A 1 110 ? 0.339 13.633 7.867 1 97.81 110 ALA A CA 1
ATOM 824 C C . ALA A 1 110 ? 1.674 13.922 8.555 1 97.81 110 ALA A C 1
ATOM 826 O O . ALA A 1 110 ? 2.695 13.32 8.211 1 97.81 110 ALA A O 1
ATOM 827 N N . MET A 1 111 ? 1.679 14.82 9.5 1 97.81 111 MET A N 1
ATOM 828 C CA . MET A 1 111 ? 2.904 15.125 10.234 1 97.81 111 MET A CA 1
ATOM 829 C C . MET A 1 111 ? 3.383 13.906 11.016 1 97.81 111 MET A C 1
ATOM 831 O O . MET A 1 111 ? 4.586 13.641 11.086 1 97.81 111 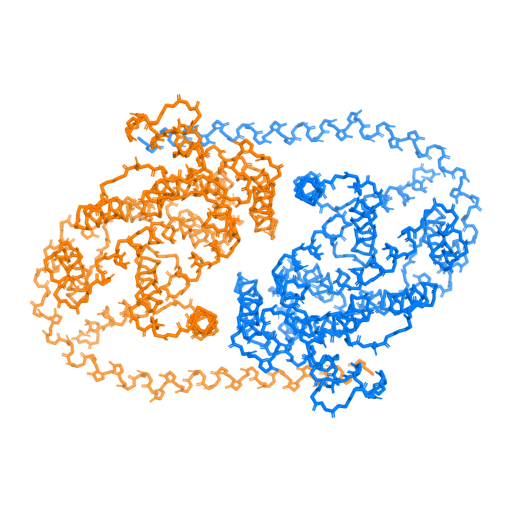MET A O 1
ATOM 835 N N . SER A 1 112 ? 2.42 13.25 11.586 1 97.31 112 SER A N 1
ATOM 836 C CA . SER A 1 112 ? 2.74 12.055 12.352 1 97.31 112 SER A CA 1
ATOM 837 C C . SER A 1 112 ? 3.367 10.977 11.469 1 97.31 112 SER A C 1
ATOM 839 O O . SER A 1 112 ? 4.375 10.375 11.844 1 97.31 112 SER A O 1
ATOM 841 N N . TRP A 1 113 ? 2.811 10.719 10.422 1 96.62 113 TRP A N 1
ATOM 842 C CA . TRP A 1 113 ? 3.359 9.758 9.469 1 96.62 113 TRP A CA 1
ATOM 843 C C . TRP A 1 113 ? 4.77 10.156 9.047 1 96.62 113 TRP A C 1
ATOM 845 O O . TRP A 1 113 ? 5.66 9.305 8.953 1 96.62 113 TRP A O 1
ATOM 855 N N . ASP A 1 114 ? 4.953 11.469 8.82 1 96.81 114 ASP A N 1
ATOM 856 C CA . ASP A 1 114 ? 6.203 11.969 8.266 1 96.81 114 ASP A CA 1
ATOM 857 C C . ASP A 1 114 ? 7.355 11.781 9.25 1 96.81 114 ASP A C 1
ATOM 859 O O . ASP A 1 114 ? 8.5 11.586 8.836 1 96.81 114 ASP A O 1
ATOM 863 N N . ILE A 1 115 ? 7.059 11.836 10.484 1 95.12 115 ILE A N 1
ATOM 864 C CA . ILE A 1 115 ? 8.117 11.672 11.484 1 95.12 115 ILE A CA 1
ATOM 865 C C . ILE A 1 115 ? 8.688 10.258 11.398 1 95.12 115 ILE A C 1
ATOM 867 O O . ILE A 1 115 ? 9.891 10.062 11.547 1 95.12 115 ILE A O 1
ATOM 871 N N . GLN A 1 116 ? 7.863 9.336 11.203 1 94.06 116 GLN A N 1
ATOM 872 C CA . GLN A 1 116 ? 8.328 7.961 11.109 1 94.06 116 GLN A CA 1
ATOM 873 C C . GLN A 1 116 ? 8.859 7.652 9.711 1 94.06 116 GLN A C 1
ATOM 875 O O . GLN A 1 116 ? 9.984 7.18 9.555 1 94.06 116 GLN A O 1
ATOM 880 N N . SER A 1 117 ? 8.078 7.949 8.742 1 93.88 117 SER A N 1
ATOM 881 C CA . SER A 1 117 ? 8.422 7.508 7.395 1 93.88 117 SER A CA 1
ATOM 882 C C . SER A 1 117 ? 9.312 8.523 6.688 1 93.88 117 SER A C 1
ATOM 884 O O . SER A 1 117 ? 10.297 8.156 6.039 1 93.88 117 SER A O 1
ATOM 886 N N . GLY A 1 118 ? 9.008 9.766 6.793 1 92.56 118 GLY A N 1
ATOM 887 C CA . GLY A 1 118 ? 9.781 10.797 6.129 1 92.56 118 GLY A CA 1
ATOM 888 C C . GLY A 1 118 ? 11.18 10.953 6.695 1 92.56 118 GLY A C 1
ATOM 889 O O . GLY A 1 118 ? 12.148 11.094 5.945 1 92.56 118 GLY A O 1
ATOM 890 N N . TYR A 1 119 ? 11.32 10.875 7.938 1 94.06 119 TYR A N 1
ATOM 891 C CA . TYR A 1 119 ? 12.602 11.141 8.578 1 94.06 119 TYR A CA 1
ATOM 892 C C . TYR A 1 119 ? 13.477 9.898 8.594 1 94.06 119 TYR A C 1
ATOM 894 O O . TYR A 1 119 ? 14.703 9.992 8.516 1 94.06 119 TYR A O 1
ATOM 902 N N . THR A 1 120 ? 12.906 8.734 8.695 1 92.19 120 THR A N 1
ATOM 903 C CA . THR A 1 120 ? 13.719 7.527 8.797 1 92.19 120 THR A CA 1
ATOM 904 C C . THR A 1 120 ? 13.938 6.902 7.418 1 92.19 120 THR A C 1
ATOM 906 O O . THR A 1 120 ? 14.852 6.102 7.23 1 92.19 120 THR A O 1
ATOM 909 N N . GLY A 1 121 ? 12.977 7.145 6.559 1 89.44 121 GLY A N 1
ATOM 910 C CA . GLY A 1 121 ? 13.031 6.5 5.258 1 89.44 121 GLY A CA 1
ATOM 911 C C . GLY A 1 121 ? 12.281 5.184 5.219 1 89.44 121 GLY A C 1
ATOM 912 O O . GLY A 1 121 ? 12.102 4.594 4.148 1 89.44 121 GLY A O 1
ATOM 913 N N . TYR A 1 122 ? 11.828 4.691 6.359 1 90.94 122 TYR A N 1
ATOM 914 C CA . TYR A 1 122 ? 10.984 3.506 6.406 1 90.94 122 TYR A CA 1
ATOM 915 C C . TYR A 1 122 ? 9.523 3.867 6.148 1 90.94 122 TYR A C 1
ATOM 917 O O . TYR A 1 122 ? 8.852 4.422 7.02 1 90.94 122 TYR A O 1
ATOM 925 N N . ILE A 1 123 ? 9.055 3.543 5.031 1 91.38 123 ILE A N 1
ATOM 926 C CA . ILE A 1 123 ? 7.734 3.99 4.59 1 91.38 123 ILE A CA 1
ATOM 927 C C . ILE A 1 123 ? 6.66 3.061 5.152 1 91.38 123 ILE A C 1
ATOM 929 O O . ILE A 1 123 ? 6.633 1.869 4.836 1 91.38 123 ILE A O 1
ATOM 933 N N . SER A 1 124 ? 5.855 3.604 5.945 1 92.81 124 SER A N 1
ATOM 934 C CA . SER A 1 124 ? 4.715 2.865 6.484 1 92.81 124 SER A CA 1
ATOM 935 C C . SER A 1 124 ? 3.479 3.047 5.613 1 92.81 124 SER A C 1
ATOM 937 O O . SER A 1 124 ? 3.096 4.176 5.297 1 92.81 124 SER A O 1
ATOM 939 N N . PHE A 1 125 ? 2.816 1.973 5.266 1 90.88 125 PHE A N 1
ATOM 940 C CA . PHE A 1 125 ? 1.571 2.029 4.512 1 90.88 125 PHE A CA 1
ATOM 941 C C . PHE A 1 125 ? 0.377 1.732 5.41 1 90.88 125 PHE A C 1
ATOM 943 O O . PHE A 1 125 ? -0.73 1.497 4.922 1 90.88 125 PHE A O 1
ATOM 950 N N . GLY A 1 126 ? 0.627 1.736 6.688 1 92.81 126 GLY A N 1
ATOM 951 C CA . GLY A 1 126 ? -0.451 1.29 7.555 1 92.81 126 GLY A CA 1
ATOM 952 C C . GLY A 1 126 ? -0.656 2.188 8.766 1 92.81 126 GLY A C 1
ATOM 953 O O . GLY A 1 126 ? -1.076 1.721 9.82 1 92.81 126 GLY A O 1
ATOM 954 N N . HIS A 1 127 ? -0.39 3.426 8.688 1 94.62 127 HIS A N 1
ATOM 955 C CA . HIS A 1 127 ? -0.542 4.32 9.828 1 94.62 127 HIS A CA 1
ATOM 956 C C . HIS A 1 127 ? -2.012 4.516 10.18 1 94.62 127 HIS A C 1
ATOM 958 O O . HIS A 1 127 ? -2.336 4.938 11.297 1 94.62 127 HIS A O 1
ATOM 964 N N . SER A 1 128 ? -2.828 4.188 9.25 1 95.12 128 SER A N 1
ATOM 965 C CA . SER A 1 128 ? -4.25 4.348 9.523 1 95.12 128 SER A CA 1
ATOM 966 C C . SER A 1 128 ? -4.711 3.408 10.633 1 95.12 128 SER A C 1
ATOM 968 O O . SER A 1 128 ? -5.684 3.693 11.336 1 95.12 128 SER A O 1
ATOM 970 N N . VAL A 1 129 ? -4.004 2.297 10.781 1 95.94 129 VAL A N 1
ATOM 971 C CA . VAL A 1 129 ? -4.406 1.333 11.797 1 95.94 129 VAL A CA 1
ATOM 972 C C . VAL A 1 129 ? -4.246 1.95 13.188 1 95.94 129 VAL A C 1
ATOM 974 O O . VAL A 1 129 ? -4.988 1.612 14.109 1 95.94 129 VAL A O 1
ATOM 977 N N . LEU A 1 130 ? -3.332 2.875 13.32 1 97.25 130 LEU A N 1
ATOM 978 C CA . LEU A 1 130 ? -3.078 3.52 14.609 1 97.25 130 LEU A CA 1
ATOM 979 C C . LEU A 1 130 ? -4.215 4.465 14.977 1 97.25 130 LEU A C 1
ATOM 981 O O . LEU A 1 130 ? -4.738 4.414 16.094 1 97.25 130 LEU A O 1
ATOM 985 N N . SER A 1 131 ? -4.59 5.293 14.047 1 96.69 131 SER A N 1
ATOM 986 C CA . SER A 1 131 ? -5.734 6.164 14.297 1 96.69 131 SER A CA 1
ATOM 987 C C . SER A 1 131 ? -7.016 5.352 14.461 1 96.69 131 SER A C 1
ATOM 989 O O . SER A 1 131 ? -7.895 5.723 15.25 1 96.69 131 SER A O 1
ATOM 991 N N . ALA A 1 132 ? -7.141 4.289 13.688 1 96.5 132 ALA A N 1
ATOM 992 C CA . ALA A 1 132 ? -8.297 3.404 13.812 1 96.5 132 ALA A CA 1
ATOM 993 C C . ALA A 1 132 ? -8.359 2.783 15.203 1 96.5 132 ALA A C 1
ATOM 995 O O . ALA A 1 132 ? -9.438 2.674 15.797 1 96.5 132 ALA A O 1
ATOM 996 N N . ALA A 1 133 ? -7.238 2.367 15.688 1 96.94 133 ALA A N 1
ATOM 997 C CA . ALA A 1 133 ? -7.199 1.796 17.031 1 96.94 133 ALA A CA 1
ATOM 998 C C . ALA A 1 133 ? -7.719 2.791 18.062 1 96.94 133 ALA A C 1
ATOM 1000 O O . ALA A 1 133 ? -8.492 2.426 18.953 1 96.94 133 ALA A O 1
ATOM 1001 N N . ALA A 1 134 ? -7.289 3.98 17.938 1 97.38 134 ALA A N 1
ATOM 1002 C CA . ALA A 1 134 ? -7.75 5.02 18.844 1 97.38 134 ALA A CA 1
ATOM 1003 C C . ALA A 1 134 ? -9.242 5.285 18.672 1 97.38 134 ALA A C 1
ATOM 1005 O O . ALA A 1 134 ? -9.984 5.398 19.641 1 97.38 134 ALA A O 1
ATOM 1006 N N . GLY A 1 135 ? -9.719 5.438 17.438 1 95.69 135 GLY A N 1
ATOM 1007 C CA . GLY A 1 135 ? -11.125 5.672 17.156 1 95.69 135 GLY A CA 1
ATOM 1008 C C . GLY A 1 135 ? -12.023 4.566 17.672 1 95.69 135 GLY A C 1
ATOM 1009 O O . GLY A 1 135 ? -13.023 4.84 18.344 1 95.69 135 GLY A O 1
ATOM 1010 N N . TYR A 1 136 ? -11.633 3.35 17.453 1 95.44 136 TYR A N 1
ATOM 1011 C CA . TYR A 1 136 ? -12.445 2.219 17.891 1 95.44 136 TYR A CA 1
ATOM 1012 C C . TYR A 1 136 ? -12.414 2.084 19.422 1 95.44 136 TYR A C 1
ATOM 1014 O O . TYR A 1 136 ? -13.414 1.72 20.031 1 95.44 136 TYR A O 1
ATOM 1022 N N . THR A 1 137 ? -11.25 2.328 20 1 96.06 137 THR A N 1
ATOM 1023 C CA . THR A 1 137 ? -11.188 2.318 21.453 1 96.06 137 THR A CA 1
ATOM 1024 C C . THR A 1 137 ? -12.148 3.354 22.047 1 96.06 137 THR A C 1
ATOM 1026 O O . THR A 1 137 ? -12.875 3.064 23 1 96.06 137 THR A O 1
ATOM 1029 N N . THR A 1 138 ? -12.133 4.508 21.484 1 94.94 138 THR A N 1
ATOM 1030 C CA . THR A 1 138 ? -13.055 5.555 21.938 1 94.94 138 THR A CA 1
ATOM 1031 C C . THR A 1 138 ? -14.5 5.086 21.828 1 94.94 138 THR A C 1
ATOM 1033 O O . THR A 1 138 ? -15.273 5.215 22.781 1 94.94 138 THR A O 1
ATOM 1036 N N . ALA A 1 139 ? -14.836 4.551 20.672 1 93.31 139 ALA A N 1
ATOM 1037 C CA . ALA A 1 139 ? -16.203 4.09 20.438 1 93.31 139 ALA A CA 1
ATOM 1038 C C . ALA A 1 139 ? -16.578 2.967 21.406 1 93.31 139 ALA A C 1
ATOM 1040 O O . ALA A 1 139 ? -17.672 2.957 21.953 1 93.31 139 ALA A O 1
ATOM 1041 N N . LEU A 1 140 ? -15.695 2.045 21.609 1 93.81 140 LEU A N 1
ATOM 1042 C CA . LEU A 1 140 ? -15.961 0.899 22.469 1 93.81 140 LEU A CA 1
ATOM 1043 C C . LEU A 1 140 ? -16.156 1.343 23.922 1 93.81 140 LEU A C 1
ATOM 1045 O O . LEU A 1 140 ? -17.016 0.812 24.625 1 93.81 140 LEU A O 1
ATOM 1049 N N . LEU A 1 141 ? -15.344 2.291 24.375 1 93.75 141 LEU A N 1
ATOM 1050 C CA . LEU A 1 141 ? -15.477 2.809 25.734 1 93.75 141 LEU A CA 1
ATOM 1051 C C . LEU A 1 141 ? -16.828 3.494 25.922 1 93.75 141 LEU A C 1
ATOM 1053 O O . LEU A 1 141 ? -17.516 3.264 26.922 1 93.75 141 LEU A O 1
ATOM 1057 N N . LEU A 1 142 ? -17.219 4.25 24.953 1 91.12 142 LEU A N 1
ATOM 1058 C CA . LEU A 1 142 ? -18.438 5.031 25.078 1 91.12 142 LEU A CA 1
ATOM 1059 C C . LEU A 1 142 ? -19.672 4.148 24.891 1 91.12 142 LEU A C 1
ATOM 1061 O O . LEU A 1 142 ? -20.688 4.355 25.562 1 91.12 142 LEU A O 1
ATOM 1065 N N . VAL A 1 143 ? -19.609 3.178 24.047 1 87.62 143 VAL A N 1
ATOM 1066 C CA . VAL A 1 143 ? -20.766 2.365 23.703 1 87.62 143 VAL A CA 1
ATOM 1067 C C . VAL A 1 143 ? -20.922 1.223 24.703 1 87.62 143 VAL A C 1
ATOM 1069 O O . VAL A 1 143 ? -22.031 0.898 25.125 1 87.62 143 VAL A O 1
ATOM 1072 N N . HIS A 1 144 ? -19.812 0.587 25.125 1 88.25 144 HIS A N 1
ATOM 1073 C CA . HIS A 1 144 ? -19.922 -0.652 25.875 1 88.25 144 HIS A CA 1
ATOM 1074 C C . HIS A 1 144 ? -19.609 -0.418 27.359 1 88.25 144 HIS A C 1
ATOM 1076 O O . HIS A 1 144 ? -19.969 -1.24 28.203 1 88.25 144 HIS A O 1
ATOM 1082 N N . VAL A 1 145 ? -18.906 0.612 27.672 1 89.81 145 VAL A N 1
ATOM 1083 C CA . VAL A 1 145 ? -18.547 0.84 29.062 1 89.81 145 VAL A CA 1
ATOM 1084 C C . VAL A 1 145 ? -19.469 1.894 29.672 1 89.81 145 VAL A C 1
ATOM 1086 O O . VAL A 1 145 ? -20.281 1.586 30.547 1 89.81 145 VAL A O 1
ATOM 1089 N N . ASN A 1 146 ? -19.375 3.135 29.141 1 90.44 146 ASN A N 1
ATOM 1090 C CA . ASN A 1 146 ? -20.172 4.242 29.641 1 90.44 146 ASN A CA 1
ATOM 1091 C C . ASN A 1 146 ? -20.25 5.387 28.641 1 90.44 146 ASN A C 1
ATOM 1093 O O . ASN A 1 146 ? -19.234 6.055 28.375 1 90.44 146 ASN A O 1
ATOM 1097 N N . PRO A 1 147 ? -21.375 5.68 28.203 1 85.5 147 PRO A N 1
ATOM 1098 C CA . PRO A 1 147 ? -21.531 6.734 27.203 1 85.5 147 PRO A CA 1
ATOM 1099 C C . PRO A 1 147 ? -21.188 8.117 27.75 1 85.5 147 PRO A C 1
ATOM 1101 O O . PRO A 1 147 ? -20.953 9.055 26.969 1 85.5 147 PRO A O 1
ATOM 1104 N N . GLU A 1 148 ? -21.109 8.242 29.047 1 86.5 148 GLU A N 1
ATOM 1105 C CA . GLU A 1 148 ? -20.891 9.555 29.641 1 86.5 148 GLU A CA 1
ATOM 1106 C C . GLU A 1 148 ? -19.422 9.742 30.062 1 86.5 148 GLU A C 1
ATOM 1108 O O . GLU A 1 148 ? -19.094 10.711 30.734 1 86.5 148 GLU A O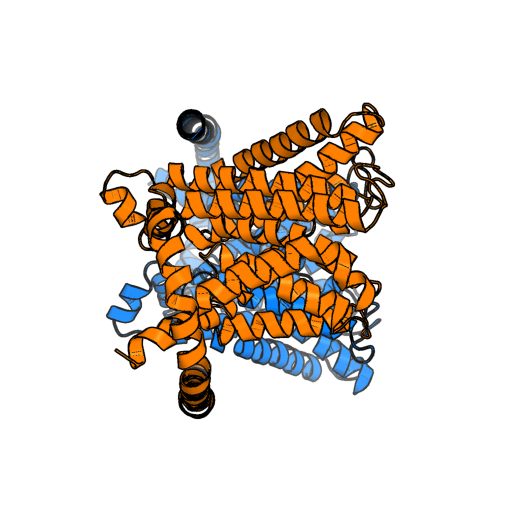 1
ATOM 1113 N N . LEU A 1 149 ? -18.672 8.797 29.609 1 89.44 149 LEU A N 1
ATOM 1114 C CA . LEU A 1 149 ? -17.266 8.93 29.953 1 89.44 149 LEU A CA 1
ATOM 1115 C C . LEU A 1 149 ? -16.688 10.242 29.422 1 89.44 149 LEU A C 1
ATOM 1117 O O . LEU A 1 149 ? -16.953 10.617 28.281 1 89.44 149 LEU A O 1
A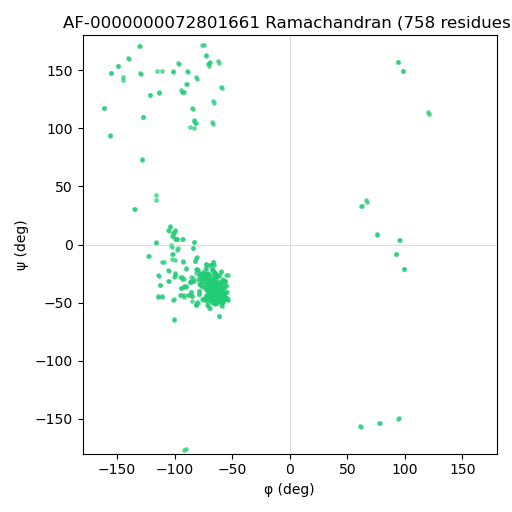TOM 1121 N N . SER A 1 150 ? -15.969 10.859 30.266 1 89.19 150 SER A N 1
ATOM 1122 C CA . SER A 1 150 ? -15.367 12.133 29.891 1 89.19 150 SER A CA 1
ATOM 1123 C C . SER A 1 150 ? -14.258 11.938 28.859 1 89.19 150 SER A C 1
ATOM 1125 O O . SER A 1 150 ? -13.633 10.875 28.812 1 89.19 150 SER A O 1
ATOM 1127 N N . LEU A 1 151 ? -14.023 12.969 28.062 1 89.94 151 LEU A N 1
ATOM 1128 C CA . LEU A 1 151 ? -12.953 12.984 27.078 1 89.94 151 LEU A CA 1
ATOM 1129 C C . LEU A 1 151 ? -11.594 12.836 27.75 1 89.94 151 LEU A C 1
ATOM 1131 O O . LEU A 1 151 ? -10.664 12.273 27.172 1 89.94 151 LEU A O 1
ATOM 1135 N N . TRP A 1 152 ? -11.461 13.227 28.969 1 90.94 152 TRP A N 1
ATOM 1136 C CA . TRP A 1 152 ? -10.211 13.203 29.719 1 90.94 152 TRP A CA 1
ATOM 1137 C C . TRP A 1 152 ? -9.828 11.773 30.094 1 90.94 152 TRP A C 1
ATOM 1139 O O . TRP A 1 152 ? -8.672 11.492 30.422 1 90.94 152 TRP A O 1
ATOM 1149 N N . ILE A 1 153 ? -10.82 10.898 30 1 92.69 153 ILE A N 1
ATOM 1150 C CA . ILE A 1 153 ? -10.562 9.484 30.281 1 92.69 153 ILE A CA 1
ATOM 1151 C C . ILE A 1 153 ? -10.43 8.727 28.953 1 92.69 153 ILE A C 1
ATOM 1153 O O . ILE A 1 153 ? -9.484 7.961 28.766 1 92.69 153 ILE A O 1
ATOM 1157 N N . THR A 1 154 ? -11.375 8.984 28.078 1 94 154 THR A N 1
ATOM 1158 C CA . THR A 1 154 ? -11.43 8.219 26.844 1 94 154 THR A CA 1
ATOM 1159 C C . THR A 1 154 ? -10.227 8.531 25.953 1 94 154 THR A C 1
ATOM 1161 O O . THR A 1 154 ? -9.633 7.625 25.375 1 94 154 THR A O 1
ATOM 1164 N N . ALA A 1 155 ? -9.797 9.781 25.891 1 95.75 155 ALA A N 1
ATOM 1165 C CA . ALA A 1 155 ? -8.742 10.195 24.969 1 95.75 155 ALA A CA 1
ATOM 1166 C C . ALA A 1 155 ? -7.406 9.562 25.344 1 95.75 155 ALA A C 1
ATOM 1168 O O . ALA A 1 155 ? -6.75 8.938 24.516 1 95.75 155 ALA A O 1
ATOM 1169 N N . PRO A 1 156 ? -6.984 9.648 26.656 1 97.44 156 PRO A N 1
ATOM 1170 C CA . PRO A 1 156 ? -5.703 9.031 27 1 97.44 156 PRO A CA 1
ATOM 1171 C C . PRO A 1 156 ? -5.688 7.523 26.781 1 97.44 156 PRO A C 1
ATOM 1173 O O . PRO A 1 156 ? -4.68 6.973 26.328 1 97.44 156 PRO A O 1
ATOM 1176 N N . ILE A 1 157 ? -6.785 6.863 27.047 1 97.44 157 ILE A N 1
ATOM 1177 C CA . ILE A 1 157 ? -6.852 5.418 26.844 1 97.44 157 ILE A CA 1
ATOM 1178 C C . ILE A 1 157 ? -6.773 5.102 25.344 1 97.44 157 ILE A C 1
ATOM 1180 O O . ILE A 1 157 ? -6.117 4.137 24.953 1 97.44 157 ILE A O 1
ATOM 1184 N N . SER A 1 158 ? -7.473 5.906 24.547 1 97.94 158 SER A N 1
ATOM 1185 C CA . SER A 1 158 ? -7.461 5.715 23.109 1 97.94 158 SER A CA 1
ATOM 1186 C C . SER A 1 158 ? -6.07 5.953 22.531 1 97.94 158 SER A C 1
ATOM 1188 O O . SER A 1 158 ? -5.613 5.207 21.656 1 97.94 158 SER A O 1
ATOM 1190 N N . VAL A 1 159 ? -5.414 6.988 22.969 1 98.38 159 VAL A N 1
ATOM 1191 C CA . VAL A 1 159 ? -4.055 7.281 22.531 1 98.38 159 VAL A CA 1
ATOM 1192 C C . VAL A 1 159 ? -3.115 6.16 22.953 1 98.38 159 VAL A C 1
ATOM 1194 O O . VAL A 1 159 ? -2.227 5.758 22.203 1 98.38 159 VAL A O 1
ATOM 1197 N N . LEU A 1 160 ? -3.314 5.629 24.172 1 98.31 160 LEU A N 1
ATOM 1198 C CA . LEU A 1 160 ? -2.521 4.504 24.656 1 98.31 160 LEU A CA 1
ATOM 1199 C C . LEU A 1 160 ? -2.725 3.273 23.781 1 98.31 160 LEU A C 1
ATOM 1201 O O . LEU A 1 160 ? -1.779 2.525 23.531 1 98.31 160 LEU A O 1
ATOM 1205 N N . ALA A 1 161 ? -3.961 3.074 23.375 1 97.88 161 ALA A N 1
ATOM 1206 C CA . ALA A 1 161 ? -4.242 1.951 22.484 1 97.88 161 ALA A CA 1
ATOM 1207 C C . ALA A 1 161 ? -3.465 2.08 21.188 1 97.88 161 ALA A C 1
ATOM 1209 O O . ALA A 1 161 ? -2.922 1.095 20.672 1 97.88 161 ALA A O 1
ATOM 1210 N N . ALA A 1 162 ? -3.457 3.291 20.594 1 98.06 162 ALA A N 1
ATOM 1211 C CA . ALA A 1 162 ? -2.688 3.541 19.375 1 98.06 162 ALA A CA 1
ATOM 1212 C C . ALA A 1 162 ? -1.2 3.291 19.609 1 98.06 162 ALA A C 1
ATOM 1214 O O . ALA A 1 162 ? -0.523 2.707 18.766 1 98.06 162 ALA A O 1
ATOM 1215 N N . LEU A 1 163 ? -0.72 3.719 20.766 1 97.81 163 LEU A N 1
ATOM 1216 C CA . LEU A 1 163 ? 0.687 3.541 21.109 1 97.81 163 LEU A CA 1
ATOM 1217 C C . LEU A 1 163 ? 1.027 2.061 21.25 1 97.81 163 LEU A C 1
ATOM 1219 O O . LEU A 1 163 ? 2.045 1.601 20.734 1 97.81 163 LEU A O 1
ATOM 1223 N N . VAL A 1 164 ? 0.253 1.313 21.938 1 97 164 VAL A N 1
ATOM 1224 C CA . VAL A 1 164 ? 0.49 -0.107 22.172 1 97 164 VAL A CA 1
ATOM 1225 C C . VAL A 1 164 ? 0.461 -0.862 20.844 1 97 164 VAL A C 1
ATOM 1227 O O . VAL A 1 164 ? 1.346 -1.676 20.562 1 97 164 VAL A O 1
ATOM 1230 N N . LEU A 1 165 ? -0.554 -0.58 20.031 1 96 165 LEU A N 1
ATOM 1231 C CA . LEU A 1 165 ? -0.63 -1.229 18.734 1 96 165 LEU A CA 1
ATOM 1232 C C . LEU A 1 165 ? 0.571 -0.859 17.875 1 96 165 LEU A C 1
ATOM 1234 O O . LEU A 1 165 ? 1.111 -1.706 17.156 1 96 165 LEU A O 1
ATOM 1238 N N . GLY A 1 166 ? 0.873 0.434 17.891 1 95.81 166 GLY A N 1
ATOM 1239 C CA . GLY A 1 166 ? 2.053 0.871 17.156 1 95.81 166 GLY A CA 1
ATOM 1240 C C . GLY A 1 166 ? 3.312 0.13 17.562 1 95.81 166 GLY A C 1
ATOM 1241 O O . GLY A 1 166 ? 4.098 -0.284 16.703 1 95.81 166 GLY A O 1
ATOM 1242 N N . LEU A 1 167 ? 3.482 -0.106 18.797 1 93.75 167 LEU A N 1
ATOM 1243 C CA . LEU A 1 167 ? 4.652 -0.821 19.297 1 93.75 167 LEU A CA 1
ATOM 1244 C C . LEU A 1 167 ? 4.605 -2.291 18.891 1 93.75 167 LEU A C 1
ATOM 1246 O O . LEU A 1 167 ? 5.637 -2.889 18.578 1 93.75 167 LEU A O 1
ATOM 1250 N N . LEU A 1 168 ? 3.463 -2.85 18.906 1 91.69 168 LEU A N 1
ATOM 1251 C CA . LEU A 1 168 ? 3.299 -4.238 18.5 1 91.69 168 LEU A CA 1
ATOM 1252 C C . LEU A 1 168 ? 3.691 -4.422 17.031 1 91.69 168 LEU A C 1
ATOM 1254 O O . LEU A 1 168 ? 4.242 -5.461 16.656 1 91.69 168 LEU A O 1
ATOM 1258 N N . ILE A 1 169 ? 3.416 -3.451 16.25 1 90.69 169 ILE A N 1
ATOM 1259 C CA . ILE A 1 169 ? 3.734 -3.508 14.82 1 90.69 169 ILE A CA 1
ATOM 1260 C C . ILE A 1 169 ? 5.219 -3.223 14.617 1 90.69 169 ILE A C 1
ATOM 1262 O O . ILE A 1 169 ? 5.887 -3.91 13.836 1 90.69 169 ILE A O 1
ATOM 1266 N N . ALA A 1 170 ? 5.699 -2.266 15.312 1 89 170 ALA A N 1
ATOM 1267 C CA . ALA A 1 170 ? 7.051 -1.757 15.102 1 89 170 ALA A CA 1
ATOM 1268 C C . ALA A 1 170 ? 8.102 -2.775 15.547 1 89 170 ALA A C 1
ATOM 1270 O O . ALA A 1 170 ? 9.117 -2.955 14.883 1 89 170 ALA A O 1
ATOM 1271 N N . LEU A 1 171 ? 7.883 -3.498 16.5 1 86.38 171 LEU A N 1
ATOM 1272 C CA . LEU A 1 171 ? 8.883 -4.355 17.125 1 86.38 171 LEU A CA 1
ATOM 1273 C C . LEU A 1 171 ? 9.328 -5.457 16.172 1 86.38 171 LEU A C 1
ATOM 1275 O O . LEU A 1 171 ? 10.523 -5.629 15.922 1 86.38 171 LEU A O 1
ATOM 1279 N N . PRO A 1 172 ? 8.43 -6.125 15.562 1 80.62 172 PRO A N 1
ATOM 1280 C CA . PRO A 1 172 ? 8.875 -7.184 14.648 1 80.62 172 PRO A CA 1
ATOM 1281 C C . PRO A 1 172 ? 9.305 -6.645 13.289 1 80.62 172 PRO A C 1
ATOM 1283 O O . PRO A 1 172 ? 10.086 -7.293 12.586 1 80.62 172 PRO A O 1
ATOM 1286 N N . SER A 1 173 ? 8.828 -5.465 12.977 1 79.19 173 SER A N 1
ATOM 1287 C CA . SER A 1 173 ? 8.977 -4.992 11.602 1 79.19 173 SER A CA 1
ATOM 1288 C C . SER A 1 173 ? 10.234 -4.152 11.438 1 79.19 173 SER A C 1
ATOM 1290 O O . SER A 1 173 ? 10.891 -4.199 10.391 1 79.19 173 SER A O 1
ATOM 1292 N N . LEU A 1 174 ? 10.656 -3.492 12.406 1 77.88 174 LEU A N 1
ATOM 1293 C CA . LEU A 1 174 ? 11.727 -2.514 12.227 1 77.88 174 LEU A CA 1
ATOM 1294 C C . LEU A 1 174 ? 13.094 -3.143 12.484 1 77.88 174 LEU A C 1
ATOM 1296 O O . LEU A 1 174 ? 14.125 -2.482 12.336 1 77.88 174 LEU A O 1
ATOM 1300 N N . ARG A 1 175 ? 13.023 -4.387 12.703 1 75.44 175 ARG A N 1
ATOM 1301 C CA . ARG A 1 175 ? 14.266 -5.141 12.789 1 75.44 175 ARG A CA 1
ATOM 1302 C C . ARG A 1 175 ? 14.641 -5.734 11.43 1 75.44 175 ARG A C 1
ATOM 1304 O O . ARG A 1 175 ? 15.773 -6.18 11.234 1 75.44 175 ARG A O 1
ATOM 1311 N N . LEU A 1 176 ? 13.617 -5.656 10.734 1 68.88 176 LEU A N 1
ATOM 1312 C CA . LEU A 1 176 ? 13.797 -6.273 9.422 1 68.88 176 LEU A CA 1
ATOM 1313 C C . LEU A 1 176 ? 14.336 -5.262 8.414 1 68.88 176 LEU A C 1
ATOM 1315 O O . LEU A 1 176 ? 14.125 -4.059 8.57 1 68.88 176 LEU A O 1
ATOM 1319 N N . GLU A 1 177 ? 15.195 -5.715 7.695 1 68.19 177 GLU A N 1
ATOM 1320 C CA . GLU A 1 177 ? 15.711 -4.867 6.625 1 68.19 177 GLU A CA 1
ATOM 1321 C C . GLU A 1 177 ? 14.883 -5.016 5.352 1 68.19 177 GLU A C 1
ATOM 1323 O O . GLU A 1 177 ? 14.195 -6.023 5.168 1 68.19 177 GLU A O 1
ATOM 1328 N N . GLY A 1 178 ? 14.859 -3.924 4.68 1 65.31 178 GLY A N 1
ATOM 1329 C CA . GLY A 1 178 ? 14.258 -4.02 3.361 1 65.31 178 GLY A CA 1
ATOM 1330 C C . GLY A 1 178 ? 12.781 -3.646 3.35 1 65.31 178 GLY A C 1
ATOM 1331 O O . GLY A 1 178 ? 12.344 -2.822 4.152 1 65.31 178 GLY A O 1
ATOM 1332 N N . PRO A 1 179 ? 11.992 -4.207 2.477 1 75.5 179 PRO A N 1
ATOM 1333 C CA . PRO A 1 179 ? 10.602 -3.818 2.215 1 75.5 179 PRO A CA 1
ATOM 1334 C C . PRO A 1 179 ? 9.617 -4.438 3.209 1 75.5 179 PRO A C 1
ATOM 1336 O O . PRO A 1 179 ? 8.414 -4.18 3.131 1 75.5 179 PRO A O 1
ATOM 1339 N N . TYR A 1 180 ? 10.086 -5.176 4.172 1 81.5 180 TYR A N 1
ATOM 1340 C CA . TYR A 1 180 ? 9.219 -5.945 5.059 1 81.5 180 TYR A CA 1
ATOM 1341 C C . TYR A 1 180 ? 8.414 -5.02 5.969 1 81.5 180 TYR A C 1
ATOM 1343 O O . TYR A 1 180 ? 7.254 -5.301 6.285 1 81.5 180 TYR A O 1
ATOM 1351 N N . PHE A 1 181 ? 9.094 -3.926 6.371 1 88.25 181 PHE A N 1
ATOM 1352 C CA . PHE A 1 181 ? 8.383 -2.988 7.238 1 88.25 181 PHE A CA 1
ATOM 1353 C C . PHE A 1 181 ? 7.121 -2.471 6.559 1 88.25 181 PHE A C 1
ATOM 1355 O O . PHE A 1 181 ? 6.043 -2.48 7.152 1 88.25 181 PHE A O 1
ATOM 1362 N N . SER A 1 182 ? 7.203 -2.006 5.301 1 89.06 182 SER A N 1
ATOM 1363 C CA . SER A 1 182 ? 6.074 -1.494 4.531 1 89.06 182 SER A CA 1
ATOM 1364 C C . SER A 1 182 ? 4.984 -2.553 4.379 1 89.06 182 SER A C 1
ATOM 1366 O O . SER A 1 182 ? 3.797 -2.252 4.512 1 89.06 182 SER A O 1
ATOM 1368 N N . LEU A 1 183 ? 5.367 -3.748 4.168 1 88.69 183 LEU A N 1
ATOM 1369 C CA . LEU A 1 183 ? 4.426 -4.844 3.969 1 88.69 183 LEU A CA 1
ATOM 1370 C C . LEU A 1 183 ? 3.699 -5.18 5.27 1 88.69 183 LEU A C 1
ATOM 1372 O O . LEU A 1 183 ? 2.482 -5.379 5.27 1 88.69 183 LEU A O 1
ATOM 1376 N N . ILE A 1 184 ? 4.445 -5.195 6.344 1 91 184 ILE A N 1
ATOM 1377 C CA . ILE A 1 184 ? 3.861 -5.531 7.637 1 91 184 ILE A CA 1
ATOM 1378 C C . ILE A 1 184 ? 2.84 -4.469 8.031 1 91 184 ILE A C 1
ATOM 1380 O O . ILE A 1 184 ? 1.742 -4.797 8.492 1 91 184 ILE A O 1
ATOM 1384 N N . THR A 1 185 ? 3.236 -3.238 7.82 1 92.25 185 THR A N 1
ATOM 1385 C CA . THR A 1 185 ? 2.318 -2.168 8.188 1 92.25 185 THR A CA 1
ATOM 1386 C C . THR A 1 185 ? 1.081 -2.184 7.293 1 92.25 185 THR A C 1
ATOM 1388 O O . THR A 1 185 ? -0.022 -1.872 7.746 1 92.25 185 THR A O 1
ATOM 1391 N N . PHE A 1 186 ? 1.244 -2.531 6.062 1 90.94 186 PHE A N 1
ATOM 1392 C CA . PHE A 1 186 ? 0.101 -2.652 5.168 1 90.94 186 PHE A CA 1
ATOM 1393 C C . PHE A 1 186 ? -0.822 -3.779 5.613 1 90.94 186 PHE A C 1
ATOM 1395 O O . PHE A 1 186 ? -2.035 -3.592 5.719 1 90.94 186 PHE A O 1
ATOM 1402 N N . VAL A 1 187 ? -0.269 -4.93 5.855 1 91.62 187 VAL A N 1
ATOM 1403 C CA . VAL A 1 187 ? -1.036 -6.109 6.246 1 91.62 187 VAL A CA 1
ATOM 1404 C C . VAL A 1 187 ? -1.75 -5.848 7.57 1 91.62 187 VAL A C 1
ATOM 1406 O O . VAL A 1 187 ? -2.867 -6.32 7.785 1 91.62 187 VAL A O 1
ATOM 1409 N N . ALA A 1 188 ? -1.146 -5.066 8.445 1 93.19 188 ALA A N 1
ATOM 1410 C CA . ALA A 1 188 ? -1.773 -4.723 9.719 1 93.19 188 ALA A CA 1
ATOM 1411 C C . ALA A 1 188 ? -3.104 -4.008 9.5 1 93.19 188 ALA A C 1
ATOM 1413 O O . ALA A 1 188 ? -4.066 -4.242 10.234 1 93.19 188 ALA A O 1
ATOM 1414 N N . VAL A 1 189 ? -3.117 -3.172 8.508 1 93.88 189 VAL A N 1
ATOM 1415 C CA . VAL A 1 189 ? -4.352 -2.453 8.211 1 93.88 189 VAL A CA 1
ATOM 1416 C C . VAL A 1 189 ? -5.418 -3.432 7.723 1 93.88 189 VAL A C 1
ATOM 1418 O O . VAL A 1 189 ? -6.57 -3.367 8.148 1 93.88 189 VAL A O 1
ATOM 1421 N N . LEU A 1 190 ? -5.031 -4.332 6.844 1 92.12 190 LEU A N 1
ATOM 1422 C CA . LEU A 1 190 ? -5.973 -5.309 6.301 1 92.12 190 LEU A CA 1
ATOM 1423 C C . LEU A 1 190 ? -6.5 -6.223 7.402 1 92.12 190 LEU A C 1
ATOM 1425 O O . LEU A 1 190 ? -7.688 -6.555 7.422 1 92.12 190 LEU A O 1
ATOM 1429 N N . LEU A 1 191 ? -5.578 -6.566 8.258 1 93.44 191 LEU A N 1
ATOM 1430 C CA . LEU A 1 191 ? -5.957 -7.414 9.383 1 93.44 191 LEU A CA 1
ATOM 1431 C C . LEU A 1 191 ? -6.941 -6.695 10.297 1 93.44 191 LEU A C 1
ATOM 1433 O O . LEU A 1 191 ? -7.953 -7.273 10.703 1 93.44 191 LEU A O 1
ATOM 1437 N N . PHE A 1 192 ? -6.641 -5.496 10.641 1 93.81 192 PHE A N 1
ATOM 1438 C CA . PHE A 1 192 ? -7.512 -4.723 11.516 1 93.81 192 PHE A CA 1
ATOM 1439 C C . PHE A 1 192 ? -8.867 -4.496 10.867 1 93.81 192 PHE A C 1
ATOM 1441 O O . PHE A 1 192 ? -9.898 -4.535 11.547 1 93.81 192 PHE A O 1
ATOM 1448 N N . TYR A 1 193 ? -8.867 -4.16 9.602 1 92.88 193 TYR A N 1
ATOM 1449 C CA . TYR A 1 193 ? -10.117 -3.992 8.867 1 92.88 193 TYR A CA 1
ATOM 1450 C C . TYR A 1 193 ? -10.992 -5.234 8.992 1 92.88 193 TYR A C 1
ATOM 1452 O O . TYR A 1 193 ? -12.188 -5.129 9.273 1 92.88 193 TYR A O 1
ATOM 1460 N N . ARG A 1 194 ? -10.43 -6.379 8.789 1 92.25 194 ARG A N 1
ATOM 1461 C CA . ARG A 1 194 ? -11.203 -7.617 8.836 1 92.25 194 ARG A CA 1
ATOM 1462 C C . ARG A 1 194 ? -11.609 -7.953 10.266 1 92.25 194 ARG A C 1
ATOM 1464 O O . ARG A 1 194 ? -12.68 -8.516 10.5 1 92.25 194 ARG A O 1
ATOM 1471 N N . LEU A 1 195 ? -10.758 -7.605 11.219 1 93.19 195 LEU A N 1
ATOM 1472 C CA . LEU A 1 195 ? -11.094 -7.801 12.625 1 93.19 195 LEU A CA 1
ATOM 1473 C C . LEU A 1 195 ? -12.359 -7.035 12.992 1 93.19 195 LEU A C 1
ATOM 1475 O O . LEU A 1 195 ? -13.242 -7.57 13.664 1 93.19 195 LEU A O 1
ATOM 1479 N N . THR A 1 196 ? -12.461 -5.816 12.562 1 92.75 196 THR A N 1
ATOM 1480 C CA . THR A 1 196 ? -13.594 -4.969 12.922 1 92.75 196 THR A CA 1
ATOM 1481 C C . THR A 1 196 ? -14.844 -5.391 12.164 1 92.75 196 THR A C 1
ATOM 1483 O O . THR A 1 196 ? -15.961 -5.238 12.672 1 92.75 196 THR A O 1
ATOM 1486 N N . THR A 1 197 ? -14.695 -5.949 11 1 92.31 197 THR A N 1
ATOM 1487 C CA . THR A 1 197 ? -15.859 -6.312 10.195 1 92.31 197 THR A CA 1
ATOM 1488 C C . THR A 1 197 ? -16.312 -7.73 10.516 1 92.31 197 THR A C 1
ATOM 1490 O O . THR A 1 197 ? -17.469 -8.094 10.234 1 92.31 197 THR A O 1
ATOM 1493 N N . ALA A 1 198 ? -15.43 -8.555 11.102 1 91.31 198 ALA A N 1
ATOM 1494 C CA . ALA A 1 198 ? -15.742 -9.953 11.367 1 91.31 198 ALA A CA 1
ATOM 1495 C C . ALA A 1 198 ? -16.625 -10.094 12.609 1 91.31 198 ALA A C 1
ATOM 1497 O O . ALA A 1 198 ? -17.422 -11.031 12.719 1 91.31 198 ALA A O 1
ATOM 1498 N N . PHE A 1 199 ? -16.516 -9.125 13.516 1 89.56 199 PHE A N 1
ATOM 1499 C CA . PHE A 1 199 ? -17.203 -9.266 14.797 1 89.56 199 PHE A CA 1
ATOM 1500 C C . PHE A 1 199 ? -18.172 -8.109 15.016 1 89.56 199 PHE A C 1
ATOM 1502 O O . PHE A 1 199 ? -17.75 -6.949 15.07 1 89.56 199 PHE A O 1
ATOM 1509 N N . THR A 1 200 ? -19.344 -8.453 15.328 1 87.31 200 THR A N 1
ATOM 1510 C CA . THR A 1 200 ? -20.375 -7.445 15.539 1 87.31 200 THR A CA 1
ATOM 1511 C C . THR A 1 200 ? -20.094 -6.664 16.828 1 87.31 200 THR A C 1
ATOM 1513 O O . THR A 1 200 ? -20.484 -5.5 16.938 1 87.31 200 THR A O 1
ATOM 1516 N N . SER A 1 201 ? -19.422 -7.27 17.719 1 88.31 201 SER A N 1
ATOM 1517 C CA . SER A 1 201 ? -19.078 -6.598 18.969 1 88.31 201 SER A CA 1
ATOM 1518 C C . SER A 1 201 ? -18.125 -5.434 18.734 1 88.31 201 SER A C 1
ATOM 1520 O O . SER A 1 201 ? -18.016 -4.523 19.562 1 88.31 201 SER A O 1
ATOM 1522 N N . LEU A 1 202 ? -17.5 -5.43 17.594 1 90.25 202 LEU A N 1
ATOM 1523 C CA . LEU A 1 202 ? -16.609 -4.336 17.234 1 90.25 202 LEU A CA 1
ATOM 1524 C C . LEU A 1 202 ? -17.266 -3.404 16.219 1 90.25 202 LEU A C 1
ATOM 1526 O O . LEU A 1 202 ? -16.594 -2.598 15.578 1 90.25 202 LEU A O 1
ATOM 1530 N N . GLY A 1 203 ? -18.625 -3.549 16.094 1 88.62 203 GLY A N 1
ATOM 1531 C CA . GLY A 1 203 ? -19.406 -2.646 15.266 1 88.62 203 GLY A CA 1
ATOM 1532 C C . GLY A 1 203 ? -19.734 -3.219 13.898 1 88.62 203 GLY A C 1
ATOM 1533 O O . GLY A 1 203 ? -20.641 -2.748 13.219 1 88.62 203 GLY A O 1
ATOM 1534 N N . GLY A 1 204 ? -18.938 -4.211 13.477 1 86.69 204 GLY A N 1
ATOM 1535 C CA . GLY A 1 204 ? -19.172 -4.777 12.164 1 86.69 204 GLY A CA 1
ATOM 1536 C C . GLY A 1 204 ? -19.016 -3.768 11.039 1 86.69 204 GLY A C 1
ATOM 1537 O O . GLY A 1 204 ? -18.266 -2.791 11.18 1 86.69 204 GLY A O 1
ATOM 1538 N N . ILE A 1 205 ? -19.641 -3.994 9.898 1 82.19 205 ILE A N 1
ATOM 1539 C CA . ILE A 1 205 ? -19.516 -3.156 8.711 1 82.19 205 ILE A CA 1
ATOM 1540 C C . ILE A 1 205 ? -20.156 -1.792 8.977 1 82.19 205 ILE A C 1
ATOM 1542 O O . ILE A 1 205 ? -19.578 -0.756 8.633 1 82.19 205 ILE A O 1
ATOM 1546 N N . PRO A 1 206 ? -21.328 -1.768 9.734 1 83.81 206 PRO A N 1
ATOM 1547 C CA . PRO A 1 206 ? -21.922 -0.452 9.992 1 83.81 206 PRO A CA 1
ATOM 1548 C C . PRO A 1 206 ? -21.109 0.382 10.977 1 83.81 206 PRO A C 1
ATOM 1550 O O . PRO A 1 206 ? -21.172 1.613 10.953 1 83.81 206 PRO A O 1
ATOM 1553 N N . GLY A 1 207 ? -20.359 -0.275 11.852 1 90.94 207 GLY A N 1
ATOM 1554 C CA . GLY A 1 207 ? -19.594 0.444 12.852 1 90.94 207 GLY A CA 1
ATOM 1555 C C . GLY A 1 207 ? -20.453 0.937 14.016 1 90.94 207 GLY A C 1
ATOM 1556 O O . GLY A 1 207 ? -21.391 0.258 14.438 1 90.94 207 GLY A O 1
ATOM 1557 N N . PHE A 1 208 ? -20 1.998 14.648 1 89.88 208 PHE A N 1
ATOM 1558 C CA . PHE A 1 208 ? -20.672 2.625 15.781 1 89.88 208 PHE A CA 1
ATOM 1559 C C . PHE A 1 208 ? -21.172 4.016 15.406 1 89.88 208 PHE A C 1
ATOM 1561 O O . PHE A 1 208 ? -20.453 4.781 14.75 1 89.88 208 PHE A O 1
ATOM 1568 N N . SER A 1 209 ? -22.406 4.219 15.719 1 84.5 209 SER A N 1
ATOM 1569 C CA . SER A 1 209 ? -22.953 5.547 15.453 1 84.5 209 SER A CA 1
ATOM 1570 C C . SER A 1 209 ? -23.016 6.383 16.734 1 84.5 209 SER A C 1
ATOM 1572 O O . SER A 1 209 ? -23.109 5.836 17.828 1 84.5 209 SER A O 1
ATOM 1574 N N . SER A 1 210 ? -22.859 7.699 16.547 1 67.94 210 SER A N 1
ATOM 1575 C CA . SER A 1 210 ? -23.219 8.789 17.453 1 67.94 210 SER A CA 1
ATOM 1576 C C . SER A 1 210 ? -22.359 8.773 18.719 1 67.94 210 SER A C 1
ATOM 1578 O O . SER A 1 210 ? -22.891 8.914 19.828 1 67.94 210 SER A O 1
ATOM 1580 N N . PRO A 1 211 ? -21.062 8.406 18.531 1 69.44 211 PRO A N 1
ATOM 1581 C CA . PRO A 1 211 ? -20.234 8.758 19.688 1 69.44 211 PRO A CA 1
ATOM 1582 C C . PRO A 1 211 ? -20.078 10.266 19.859 1 69.44 211 PRO A C 1
ATOM 1584 O O . PRO A 1 211 ? -19.719 10.969 18.922 1 69.44 211 PRO A O 1
ATOM 1587 N N . ASP A 1 212 ? -20.766 10.875 20.844 1 69.19 212 ASP A N 1
ATOM 1588 C CA . ASP A 1 212 ? -20.703 12.32 21.031 1 69.19 212 ASP A CA 1
ATOM 1589 C C . ASP A 1 212 ? -19.516 12.703 21.906 1 69.19 212 ASP A C 1
ATOM 1591 O O . ASP A 1 212 ? -19.562 12.594 23.125 1 69.19 212 ASP A O 1
ATOM 1595 N N . VAL A 1 213 ? -18.5 13.148 21.203 1 70.5 213 VAL A N 1
ATOM 1596 C CA . VAL A 1 213 ? -17.281 13.469 21.922 1 70.5 213 VAL A CA 1
ATOM 1597 C C . VAL A 1 213 ? -17.125 14.984 22.016 1 70.5 213 VAL A C 1
ATOM 1599 O O . VAL A 1 213 ? -16.516 15.492 22.969 1 70.5 213 VAL A O 1
ATOM 1602 N N . PHE A 1 214 ? -17.578 15.672 21.078 1 77.88 214 PHE A N 1
ATOM 1603 C CA . PHE A 1 214 ? -17.359 17.109 21.047 1 77.88 214 PHE A CA 1
ATOM 1604 C C . PHE A 1 214 ? -18.672 17.859 20.797 1 77.88 214 PHE A C 1
ATOM 1606 O O . PHE A 1 214 ? -19.703 17.234 20.531 1 77.88 214 PHE A O 1
ATOM 1613 N N . THR A 1 215 ? -18.625 19.125 20.938 1 80.31 215 THR A N 1
ATOM 1614 C CA . THR A 1 215 ? -19.766 20 20.656 1 80.31 215 THR A CA 1
ATOM 1615 C C . THR A 1 215 ? -20.031 20.062 19.156 1 80.31 215 THR A C 1
ATOM 1617 O O . THR A 1 215 ? -19.156 19.734 18.359 1 80.31 215 THR A O 1
ATOM 1620 N N . TRP A 1 216 ? -21.281 20.391 18.844 1 83 216 TRP A N 1
ATOM 1621 C CA . TRP A 1 216 ? -21.641 20.5 17.422 1 83 216 TRP A CA 1
ATOM 1622 C C . TRP A 1 216 ? -21.609 21.953 16.969 1 83 216 TRP A C 1
ATOM 1624 O O . TRP A 1 216 ? -21.859 22.25 15.797 1 83 216 TRP A O 1
ATOM 1634 N N . ASP A 1 217 ? -21.172 22.859 17.891 1 90.75 217 ASP A N 1
ATOM 1635 C CA . ASP A 1 217 ? -20.906 24.234 17.484 1 90.75 217 ASP A CA 1
ATOM 1636 C C . ASP A 1 217 ? -19.719 24.297 16.516 1 90.75 217 ASP A C 1
ATOM 1638 O O . ASP A 1 217 ? -18.609 23.875 16.859 1 90.75 217 ASP A O 1
ATOM 1642 N N . PRO A 1 218 ? -19.938 24.812 15.367 1 91.38 218 PRO A N 1
ATOM 1643 C CA . PRO A 1 218 ? -18.906 24.75 14.328 1 91.38 218 PRO A CA 1
ATOM 1644 C C . PRO A 1 218 ? -17.625 25.469 14.727 1 91.38 218 PRO A C 1
ATOM 1646 O O . PRO A 1 218 ? -16.516 25 14.422 1 91.38 218 PRO A O 1
ATOM 1649 N N . THR A 1 219 ? -17.766 26.594 15.367 1 94.62 219 THR A N 1
ATOM 1650 C CA . THR A 1 219 ? -16.594 27.375 15.75 1 94.62 219 THR A CA 1
ATOM 1651 C C . THR A 1 219 ? -15.805 26.656 16.844 1 94.62 219 THR A C 1
ATOM 1653 O O . THR A 1 219 ? -14.578 26.547 16.75 1 94.62 219 THR A O 1
ATOM 1656 N N . MET A 1 220 ? -16.484 26.156 17.844 1 93.88 220 MET A N 1
ATOM 1657 C CA . MET A 1 220 ? -15.797 25.438 18.922 1 93.88 220 MET A CA 1
ATOM 1658 C C . MET A 1 220 ? -15.156 24.156 18.406 1 93.88 220 MET A C 1
ATOM 1660 O O . MET A 1 220 ? -14.047 23.797 18.812 1 93.88 220 MET A O 1
ATOM 1664 N N . ARG A 1 221 ? -15.828 23.516 17.547 1 93.25 221 ARG A N 1
ATOM 1665 C CA . ARG A 1 221 ? -15.297 22.297 16.953 1 93.25 221 ARG A CA 1
ATOM 1666 C C . ARG A 1 221 ? -14.016 22.562 16.172 1 93.25 221 ARG A C 1
ATOM 1668 O O . ARG A 1 221 ? -13.062 21.797 16.234 1 93.25 221 ARG A O 1
ATOM 1675 N N . TYR A 1 222 ? -14.039 23.672 15.445 1 96.81 222 TYR A N 1
ATOM 1676 C CA . TYR A 1 222 ? -12.852 24.047 14.695 1 96.81 222 TYR A CA 1
ATOM 1677 C C . TYR A 1 222 ? -11.648 24.219 15.617 1 96.81 222 TYR A C 1
ATOM 1679 O O . TYR A 1 222 ? -10.578 23.656 15.359 1 96.81 222 TYR A O 1
ATOM 1687 N N . TYR A 1 223 ? -11.828 24.844 16.688 1 97.06 223 TYR A N 1
ATOM 1688 C CA . TYR A 1 223 ? -10.711 25.125 17.578 1 97.06 223 TYR A CA 1
ATOM 1689 C C . TYR A 1 223 ? -10.289 23.891 18.344 1 97.06 223 TYR A C 1
ATOM 1691 O O . TYR A 1 223 ? -9.109 23.719 18.672 1 97.06 223 TYR A O 1
ATOM 1699 N N . TYR A 1 224 ? -11.227 22.938 18.578 1 95.25 224 TYR A N 1
ATOM 1700 C CA . TYR A 1 224 ? -10.898 21.656 19.203 1 95.25 224 TYR A CA 1
ATOM 1701 C C . TYR A 1 224 ? -9.945 20.859 18.312 1 95.25 224 TYR A C 1
ATOM 1703 O O . TYR A 1 224 ? -9.203 20 18.812 1 95.25 224 TYR A O 1
ATOM 1711 N N . MET A 1 225 ? -10.016 21.109 17.031 1 97.44 225 MET A N 1
ATOM 1712 C CA . MET A 1 225 ? -9.141 20.406 16.094 1 97.44 225 MET A CA 1
ATOM 1713 C C . MET A 1 225 ? -7.852 21.188 15.859 1 97.44 225 MET A C 1
ATOM 1715 O O . MET A 1 225 ? -6.77 20.594 15.781 1 97.44 225 MET A O 1
ATOM 1719 N N . LEU A 1 226 ? -7.949 22.5 15.828 1 98.38 226 LEU A N 1
ATOM 1720 C CA . LEU A 1 226 ? -6.828 23.359 15.477 1 98.38 226 LEU A CA 1
ATOM 1721 C C . LEU A 1 226 ? -5.777 23.359 16.578 1 98.38 226 LEU A C 1
ATOM 1723 O O . LEU A 1 226 ? -4.578 23.281 16.297 1 98.38 226 LEU A O 1
ATOM 1727 N N . VAL A 1 227 ? -6.195 23.484 17.797 1 97.94 227 VAL A N 1
ATOM 1728 C CA . VAL A 1 227 ? -5.277 23.688 18.922 1 97.94 227 VAL A CA 1
ATOM 1729 C C . VAL A 1 227 ? -4.367 22.469 19.078 1 97.94 227 VAL A C 1
ATOM 1731 O O . VAL A 1 227 ? -3.145 22.609 19.125 1 97.94 227 VAL A O 1
ATOM 1734 N N . PRO A 1 228 ? -4.98 21.25 19.109 1 98.06 228 PRO A N 1
ATOM 1735 C CA . PRO A 1 228 ? -4.066 20.109 19.188 1 98.06 228 PRO A CA 1
ATOM 1736 C C . PRO A 1 228 ? -3.137 20.016 17.984 1 98.06 228 PRO A C 1
ATOM 1738 O O . PRO A 1 228 ? -1.984 19.594 18.109 1 98.06 228 PRO A O 1
ATOM 1741 N N . MET A 1 229 ? -3.621 20.359 16.828 1 98.56 229 MET A N 1
ATOM 1742 C CA . MET A 1 229 ? -2.783 20.328 15.625 1 98.56 229 MET A CA 1
ATOM 1743 C C . MET A 1 229 ? -1.576 21.25 15.789 1 98.56 229 MET A C 1
ATOM 1745 O O . MET A 1 229 ? -0.447 20.844 15.484 1 98.56 229 MET A O 1
ATOM 1749 N N . LEU A 1 230 ? -1.77 22.484 16.281 1 98.19 230 LEU A N 1
ATOM 1750 C CA . LEU A 1 230 ? -0.691 23.453 16.484 1 98.19 230 LEU A CA 1
ATOM 1751 C C . LEU A 1 230 ? 0.291 22.969 17.547 1 98.19 230 LEU A C 1
ATOM 1753 O O . LEU A 1 230 ? 1.505 23.109 17.375 1 98.19 230 LEU A O 1
ATOM 1757 N N . LEU A 1 231 ? -0.217 22.391 18.609 1 98 231 LEU A N 1
ATOM 1758 C CA . LEU A 1 231 ? 0.639 21.875 19.672 1 98 231 LEU A CA 1
ATOM 1759 C C . LEU A 1 231 ? 1.494 20.719 19.172 1 98 231 LEU A C 1
ATOM 1761 O O . LEU A 1 231 ? 2.68 20.625 19.5 1 98 231 LEU A O 1
ATOM 1765 N N . ILE A 1 232 ? 0.872 19.859 18.406 1 98 232 ILE A N 1
ATOM 1766 C CA . ILE A 1 232 ? 1.595 18.719 17.859 1 98 232 ILE A CA 1
ATOM 1767 C C . ILE A 1 232 ? 2.635 19.203 16.859 1 98 232 ILE A C 1
ATOM 1769 O O . ILE A 1 232 ? 3.756 18.688 16.812 1 98 232 ILE A O 1
ATOM 1773 N N . ALA A 1 233 ? 2.23 20.156 16.016 1 96.94 233 ALA A N 1
ATOM 1774 C CA . ALA A 1 233 ? 3.189 20.75 15.078 1 96.94 233 ALA A CA 1
ATOM 1775 C C . ALA A 1 233 ? 4.41 21.281 15.82 1 96.94 233 ALA A C 1
ATOM 1777 O O . ALA A 1 233 ? 5.547 21.062 15.398 1 96.94 233 ALA A O 1
ATOM 1778 N N . LEU A 1 234 ? 4.172 22 16.891 1 94.69 234 LEU A N 1
ATOM 1779 C CA . LEU A 1 234 ? 5.258 22.562 17.688 1 94.69 234 LEU A CA 1
ATOM 1780 C C . LEU A 1 234 ? 6.113 21.469 18.297 1 94.69 234 LEU A C 1
ATOM 1782 O O . LEU A 1 234 ? 7.344 21.516 18.234 1 94.69 234 LEU A O 1
ATOM 1786 N N . ALA A 1 235 ? 5.461 20.453 18.844 1 95.12 235 ALA A N 1
ATOM 1787 C CA . ALA A 1 235 ? 6.176 19.359 19.484 1 95.12 235 ALA A CA 1
ATOM 1788 C C . ALA A 1 235 ? 7.023 18.594 18.469 1 95.12 235 ALA A C 1
ATOM 1790 O O . ALA A 1 235 ? 8.18 18.25 18.734 1 95.12 235 ALA A O 1
ATOM 1791 N N . LEU A 1 236 ? 6.441 18.312 17.344 1 94.94 236 LEU A N 1
ATOM 1792 C CA . LEU A 1 236 ? 7.152 17.547 16.328 1 94.94 236 LEU A CA 1
ATOM 1793 C C . LEU A 1 236 ? 8.289 18.359 15.719 1 94.94 236 LEU A C 1
ATOM 1795 O O . LEU A 1 236 ? 9.328 17.797 15.359 1 94.94 236 LEU A O 1
ATOM 1799 N N . THR A 1 237 ? 8.055 19.703 15.594 1 92.56 237 THR A N 1
ATOM 1800 C CA . THR A 1 237 ? 9.141 20.547 15.117 1 92.56 237 THR A CA 1
ATOM 1801 C C . THR A 1 237 ? 10.312 20.547 16.094 1 92.56 237 THR A C 1
ATOM 1803 O O . THR A 1 237 ? 11.469 20.453 15.68 1 92.56 237 THR A O 1
ATOM 1806 N N . PHE A 1 238 ? 10 20.625 17.312 1 91 238 PHE A N 1
ATOM 1807 C CA . PHE A 1 238 ? 11.023 20.578 18.359 1 91 238 PHE A CA 1
ATOM 1808 C C . PHE A 1 238 ? 11.781 19.25 18.312 1 91 238 PHE A C 1
ATOM 1810 O O . PHE A 1 238 ? 13.008 19.234 18.391 1 91 238 PHE A O 1
ATOM 1817 N N . MET A 1 239 ? 11.086 18.203 18.125 1 90 239 MET A N 1
ATOM 1818 C CA . MET A 1 239 ? 11.695 16.891 18.062 1 90 239 MET A CA 1
ATOM 1819 C C . MET A 1 239 ? 12.562 16.734 16.812 1 90 239 MET A C 1
ATOM 1821 O O . MET A 1 239 ? 13.656 16.188 16.875 1 90 239 MET A O 1
ATOM 1825 N N . ALA A 1 240 ? 12.094 17.219 15.734 1 91.25 240 ALA A N 1
ATOM 1826 C CA . ALA A 1 240 ? 12.789 17.109 14.453 1 91.25 240 ALA A CA 1
ATOM 1827 C C . ALA A 1 240 ? 14.117 17.844 14.484 1 91.25 240 ALA A C 1
ATOM 1829 O O . ALA A 1 240 ? 15.062 17.469 13.789 1 91.25 240 ALA A O 1
ATOM 1830 N N . ARG A 1 241 ? 14.211 18.859 15.32 1 90.06 241 ARG A N 1
ATOM 1831 C CA . ARG A 1 241 ? 15.422 19.688 15.375 1 90.06 241 ARG A CA 1
ATOM 1832 C C . ARG A 1 241 ? 16.328 19.234 16.516 1 90.06 241 ARG A C 1
ATOM 1834 O O . ARG A 1 241 ? 17.391 19.828 16.734 1 90.06 241 ARG A O 1
ATOM 1841 N N . SER A 1 242 ? 15.961 18.219 17.141 1 91.31 242 SER A N 1
ATOM 1842 C CA . SER A 1 242 ? 16.766 17.672 18.234 1 91.31 242 SER A CA 1
ATOM 1843 C C . SER A 1 242 ? 17.734 16.609 17.719 1 91.31 242 SER A C 1
ATOM 1845 O O . SER A 1 242 ? 17.844 16.391 16.516 1 91.31 242 SER A O 1
ATOM 1847 N N . ASN A 1 243 ? 18.469 15.992 18.656 1 91.75 243 ASN A N 1
ATOM 1848 C CA . ASN A 1 243 ? 19.406 14.914 18.328 1 91.75 243 ASN A CA 1
ATOM 1849 C C . ASN A 1 243 ? 18.672 13.695 17.766 1 91.75 243 ASN A C 1
ATOM 1851 O O . ASN A 1 243 ? 19.203 12.984 16.906 1 91.75 243 ASN A O 1
ATOM 1855 N N . LEU A 1 244 ? 17.5 13.578 18.219 1 91.88 244 LEU A N 1
ATOM 1856 C CA . LEU A 1 244 ? 16.703 12.453 17.719 1 91.88 244 LEU A CA 1
ATOM 1857 C C . LEU A 1 244 ? 16.422 12.609 16.234 1 91.88 244 LEU A C 1
ATOM 1859 O O . LEU A 1 244 ? 16.594 11.664 15.453 1 91.88 244 LEU A O 1
ATOM 1863 N N . GLY A 1 245 ? 15.93 13.773 15.914 1 93.12 245 GLY A N 1
ATOM 1864 C CA . GLY A 1 245 ? 15.672 14.031 14.508 1 93.12 245 GLY A CA 1
ATOM 1865 C C . GLY A 1 245 ? 16.891 13.836 13.633 1 93.12 245 GLY A C 1
ATOM 1866 O O . GLY A 1 245 ? 16.797 13.289 12.531 1 93.12 245 GLY A O 1
ATOM 1867 N N . MET A 1 246 ? 18.047 14.172 14.148 1 94.31 246 MET A N 1
ATOM 1868 C CA . MET A 1 246 ? 19.297 14.047 13.414 1 94.31 246 MET A CA 1
ATOM 1869 C C . MET A 1 246 ? 19.656 12.578 13.195 1 94.31 246 MET A C 1
ATOM 1871 O O . MET A 1 246 ? 20.109 12.195 12.117 1 94.31 246 MET A O 1
ATOM 1875 N N . ILE A 1 247 ? 19.406 11.852 14.18 1 95.81 247 ILE A N 1
ATOM 1876 C CA . ILE A 1 247 ? 19.719 10.43 14.094 1 95.81 247 ILE A CA 1
ATOM 1877 C C . ILE A 1 247 ? 18.781 9.758 13.094 1 95.81 247 ILE A C 1
ATOM 1879 O O . ILE A 1 247 ? 19.203 8.898 12.32 1 95.81 247 ILE A O 1
ATOM 1883 N N . LEU A 1 248 ? 17.516 10.148 13.086 1 95.31 248 LEU A N 1
ATOM 1884 C CA . LEU A 1 248 ? 16.547 9.562 12.148 1 95.31 248 LEU A CA 1
ATOM 1885 C C . LEU A 1 248 ? 16.938 9.867 10.711 1 95.31 248 LEU A C 1
ATOM 1887 O O . LEU A 1 248 ? 16.906 8.984 9.852 1 95.31 248 LEU A O 1
ATOM 1891 N N . VAL A 1 249 ? 17.359 11.07 10.477 1 94.69 249 VAL A N 1
ATOM 1892 C CA . VAL A 1 249 ? 17.797 11.469 9.141 1 94.69 249 VAL A CA 1
ATOM 1893 C C . VAL A 1 249 ? 19.062 10.703 8.758 1 94.69 249 VAL A C 1
ATOM 1895 O O . VAL A 1 249 ? 19.219 10.281 7.605 1 94.69 249 VAL A O 1
ATOM 1898 N N . ALA A 1 250 ? 19.984 10.516 9.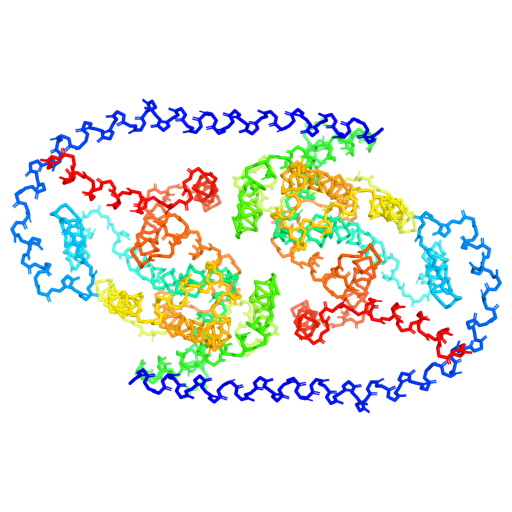711 1 95.5 250 ALA A N 1
ATOM 1899 C CA . ALA A 1 250 ? 21.203 9.758 9.469 1 95.5 250 ALA A CA 1
ATOM 1900 C C . ALA A 1 250 ? 20.891 8.312 9.102 1 95.5 250 ALA A C 1
ATOM 1902 O O . ALA A 1 250 ? 21.562 7.723 8.242 1 95.5 250 ALA A O 1
ATOM 1903 N N . ILE A 1 251 ? 19.891 7.77 9.75 1 92.88 251 ILE A N 1
ATOM 1904 C CA . ILE A 1 251 ? 19.469 6.41 9.445 1 92.88 251 ILE A CA 1
ATOM 1905 C C . ILE A 1 251 ? 18.953 6.336 8.008 1 92.88 251 ILE A C 1
ATOM 1907 O O . ILE A 1 251 ? 19.281 5.402 7.273 1 92.88 251 ILE A O 1
ATOM 1911 N N . ARG A 1 252 ? 18.156 7.289 7.641 1 90.75 252 ARG A N 1
ATOM 1912 C CA . ARG A 1 252 ? 17.625 7.348 6.285 1 90.75 252 ARG A CA 1
ATOM 1913 C C . ARG A 1 252 ? 18.734 7.418 5.25 1 90.75 252 ARG A C 1
ATOM 1915 O O . ARG A 1 252 ? 18.641 6.801 4.188 1 90.75 252 ARG A O 1
ATOM 1922 N N . GLU A 1 253 ? 19.766 8.094 5.594 1 88.44 253 GLU A N 1
ATOM 1923 C CA . GLU A 1 253 ? 20.859 8.312 4.645 1 88.44 253 GLU A CA 1
ATOM 1924 C C . GLU A 1 253 ? 21.766 7.098 4.555 1 88.44 253 GLU A C 1
ATOM 1926 O O . GLU A 1 253 ? 22.156 6.688 3.459 1 88.44 253 GLU A O 1
ATOM 1931 N N . ASN A 1 254 ? 22.188 6.617 5.703 1 90.31 254 ASN A N 1
ATOM 1932 C CA . ASN A 1 254 ? 23.078 5.461 5.742 1 90.31 254 ASN A CA 1
ATOM 1933 C C . ASN A 1 254 ? 22.969 4.723 7.074 1 90.31 254 ASN A C 1
ATOM 1935 O O . ASN A 1 254 ? 23.75 4.992 7.996 1 90.31 254 ASN A O 1
ATOM 1939 N N . GLU A 1 255 ? 22.125 3.758 7.043 1 90.62 255 GLU A N 1
ATOM 1940 C CA . GLU A 1 255 ? 21.875 3.033 8.289 1 90.62 255 GLU A CA 1
ATOM 1941 C C . GLU A 1 255 ? 23.109 2.262 8.734 1 90.62 255 GLU A C 1
ATOM 1943 O O . GLU A 1 255 ? 23.391 2.172 9.938 1 90.62 255 GLU A O 1
ATOM 1948 N N . SER A 1 256 ? 23.828 1.702 7.82 1 88.81 256 SER A N 1
ATOM 1949 C CA . SER A 1 256 ? 25.031 0.953 8.148 1 88.81 256 SER A CA 1
ATOM 1950 C C . SER A 1 256 ? 26.062 1.847 8.82 1 88.81 256 SER A C 1
ATOM 1952 O O . SER A 1 256 ? 26.781 1.413 9.734 1 88.81 256 SER A O 1
ATOM 1954 N N . ALA A 1 257 ? 26.156 3.059 8.352 1 92.38 257 ALA A N 1
ATOM 1955 C CA . ALA A 1 257 ? 27.094 4.012 8.938 1 92.38 257 ALA A CA 1
ATOM 1956 C C . ALA A 1 257 ? 26.703 4.355 10.375 1 92.38 257 ALA A C 1
ATOM 1958 O O . ALA A 1 257 ? 27.562 4.535 11.242 1 92.38 257 ALA A O 1
ATOM 1959 N N . VAL A 1 258 ? 25.422 4.453 10.594 1 94.38 258 VAL A N 1
ATOM 1960 C CA . VAL A 1 258 ? 24.922 4.734 11.938 1 94.38 258 VAL A CA 1
ATOM 1961 C C . VAL A 1 258 ? 25.281 3.588 12.875 1 94.38 258 VAL A C 1
ATOM 1963 O O . VAL A 1 258 ? 25.75 3.816 13.992 1 94.38 258 VAL A O 1
ATOM 1966 N N . SER A 1 259 ? 25.141 2.363 12.359 1 93 259 SER A N 1
ATOM 1967 C CA . SER A 1 259 ? 25.516 1.189 13.141 1 93 259 SER A CA 1
ATOM 1968 C C . SER A 1 259 ? 27.016 1.15 13.398 1 93 259 SER A C 1
ATOM 1970 O O . SER A 1 259 ? 27.469 0.824 14.5 1 93 259 SER A O 1
ATOM 1972 N N . ALA A 1 260 ? 27.734 1.483 12.414 1 94.62 260 ALA A N 1
ATOM 1973 C CA . ALA A 1 260 ? 29.188 1.486 12.523 1 94.62 260 ALA A CA 1
ATOM 1974 C C . ALA A 1 260 ? 29.672 2.527 13.531 1 94.62 260 ALA A C 1
ATOM 1976 O O . ALA A 1 260 ? 30.719 2.369 14.148 1 94.62 260 ALA A O 1
ATOM 1977 N N . ALA A 1 261 ? 28.875 3.52 13.75 1 96 261 ALA A N 1
ATOM 1978 C CA . ALA A 1 261 ? 29.203 4.574 14.703 1 96 261 ALA A CA 1
ATOM 1979 C C . ALA A 1 261 ? 28.812 4.168 16.125 1 96 261 ALA A C 1
ATOM 1981 O O . ALA A 1 261 ? 28.984 4.941 17.062 1 96 261 ALA A O 1
ATOM 1982 N N . GLY A 1 262 ? 28.188 2.986 16.281 1 94.75 262 GLY A N 1
ATOM 1983 C CA . GLY A 1 262 ? 27.875 2.457 17.594 1 94.75 262 GLY A CA 1
ATOM 1984 C C . GLY A 1 262 ? 26.453 2.768 18.031 1 94.75 262 GLY A C 1
ATOM 1985 O O . GLY A 1 262 ? 26.094 2.545 19.188 1 94.75 262 GLY A O 1
ATOM 1986 N N . ILE A 1 263 ? 25.75 3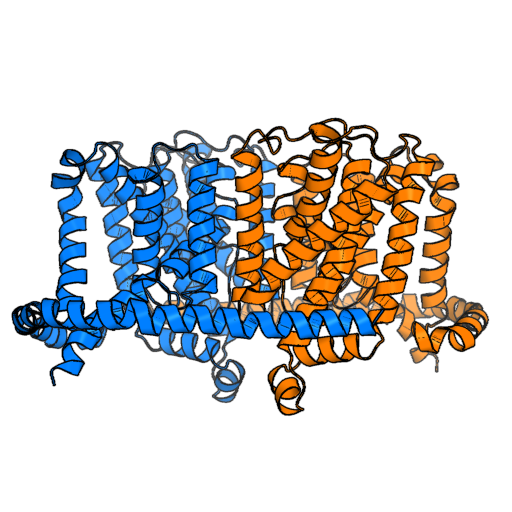.369 17.156 1 94.56 263 ILE A N 1
ATOM 1987 C CA . ILE A 1 263 ? 24.359 3.697 17.453 1 94.56 263 ILE A CA 1
ATOM 1988 C C . ILE A 1 263 ? 23.453 2.588 16.938 1 94.56 263 ILE A C 1
ATOM 1990 O O . ILE A 1 263 ? 23.609 2.129 15.805 1 94.56 263 ILE A O 1
ATOM 1994 N N . ASN A 1 264 ? 22.516 2.086 17.75 1 94 264 ASN A N 1
ATOM 1995 C CA . ASN A 1 264 ? 21.562 1.059 17.328 1 94 264 ASN A CA 1
ATOM 1996 C C . ASN A 1 264 ? 20.375 1.66 16.562 1 94 264 ASN A C 1
ATOM 1998 O O . ASN A 1 264 ? 19.469 2.229 17.172 1 94 264 ASN A O 1
ATOM 2002 N N . PRO A 1 265 ? 20.359 1.515 15.297 1 93.62 265 PRO A N 1
ATOM 2003 C CA . PRO A 1 265 ? 19.297 2.141 14.516 1 93.62 265 PRO A CA 1
ATOM 2004 C C . PRO A 1 265 ? 17.906 1.619 14.883 1 93.62 265 PRO A C 1
ATOM 2006 O O . PRO A 1 265 ? 16.938 2.371 14.844 1 93.62 265 PRO A O 1
ATOM 2009 N N . THR A 1 266 ? 17.828 0.353 15.234 1 92.69 266 THR A N 1
ATOM 2010 C CA . THR A 1 266 ? 16.547 -0.269 15.539 1 92.69 266 THR A CA 1
ATOM 2011 C C . THR A 1 266 ? 15.867 0.442 16.703 1 92.69 266 THR A C 1
ATOM 2013 O O . THR A 1 266 ? 14.656 0.666 16.672 1 92.69 266 THR A O 1
ATOM 2016 N N . LYS A 1 267 ? 16.609 0.788 17.641 1 92.25 267 LYS A N 1
ATOM 2017 C CA . LYS A 1 267 ? 16.078 1.495 18.797 1 92.25 267 LYS A CA 1
ATOM 2018 C C . LYS A 1 267 ? 15.43 2.812 18.391 1 92.25 267 LYS A C 1
ATOM 2020 O O . LYS A 1 267 ? 14.328 3.139 18.844 1 92.25 267 LYS A O 1
ATOM 2025 N N . PHE A 1 268 ? 16.062 3.496 17.562 1 92.88 268 PHE A N 1
ATOM 2026 C CA . PHE A 1 268 ? 15.586 4.816 17.156 1 92.88 268 PHE A CA 1
ATOM 2027 C C . PHE A 1 268 ? 14.422 4.703 16.188 1 92.88 268 PHE A C 1
ATOM 2029 O O . PHE A 1 268 ? 13.531 5.551 16.172 1 92.88 268 PHE A O 1
ATOM 2036 N N . LYS A 1 269 ? 14.43 3.66 15.391 1 94.12 269 LYS A N 1
ATOM 2037 C CA . LYS A 1 269 ? 13.289 3.422 14.508 1 94.12 269 LYS A CA 1
ATOM 2038 C C . LYS A 1 269 ? 12.031 3.1 15.312 1 94.12 269 LYS A C 1
ATOM 2040 O O . LYS A 1 269 ? 10.945 3.602 15 1 94.12 269 LYS A O 1
ATOM 2045 N N . ILE A 1 270 ? 12.234 2.354 16.312 1 92.88 270 ILE A N 1
ATOM 2046 C CA . ILE A 1 270 ? 11.109 2.004 17.172 1 92.88 270 ILE A CA 1
ATOM 2047 C C . ILE A 1 270 ? 10.609 3.25 17.891 1 92.88 270 ILE A C 1
ATOM 2049 O O . ILE A 1 270 ? 9.398 3.479 17.984 1 92.88 270 ILE A O 1
ATOM 2053 N N . TRP A 1 271 ? 11.492 4.078 18.219 1 91.38 271 TRP A N 1
ATOM 2054 C CA . TRP A 1 271 ? 11.133 5.328 18.875 1 91.38 271 TRP A CA 1
ATOM 2055 C C . TRP A 1 271 ? 10.352 6.238 17.938 1 91.38 271 TRP A C 1
ATOM 2057 O O . TRP A 1 271 ? 9.391 6.887 18.359 1 91.38 271 TRP A O 1
ATOM 2067 N N . SER A 1 272 ? 10.805 6.277 16.859 1 93.94 272 SER A N 1
ATOM 2068 C CA . SER A 1 272 ? 10.125 7.129 15.875 1 93.94 272 SER A CA 1
ATOM 2069 C C . SER A 1 272 ? 8.695 6.656 15.633 1 93.94 272 SER A C 1
ATOM 2071 O O . SER A 1 272 ? 7.785 7.477 15.477 1 93.94 272 SER A O 1
ATOM 2073 N N . PHE A 1 273 ? 8.516 5.359 15.641 1 95.19 273 PHE A N 1
ATOM 2074 C CA . PHE A 1 273 ? 7.18 4.824 15.422 1 95.19 273 PHE A CA 1
ATOM 2075 C C . PHE A 1 273 ? 6.293 5.066 16.641 1 95.19 273 PHE A C 1
ATOM 2077 O O . PHE A 1 273 ? 5.109 5.371 16.5 1 95.19 273 PHE A O 1
ATOM 2084 N N . ALA A 1 274 ? 6.859 4.934 17.766 1 93.44 274 ALA A N 1
ATOM 2085 C CA . ALA A 1 274 ? 6.125 5.238 18.984 1 93.44 274 ALA A CA 1
ATOM 2086 C C . ALA A 1 274 ? 5.699 6.703 19.016 1 93.44 274 ALA A C 1
ATOM 2088 O O . ALA A 1 274 ? 4.547 7.012 19.328 1 93.44 274 ALA A O 1
ATOM 2089 N N . LEU A 1 275 ? 6.578 7.523 18.688 1 94.19 275 LEU A N 1
ATOM 2090 C CA . LEU A 1 275 ? 6.312 8.953 18.672 1 94.19 275 LEU A CA 1
ATOM 2091 C C . LEU A 1 275 ? 5.246 9.297 17.625 1 94.19 275 LEU A C 1
ATOM 2093 O O . LEU A 1 275 ? 4.461 10.227 17.828 1 94.19 275 LEU A O 1
ATOM 2097 N N . SER A 1 276 ? 5.258 8.586 16.594 1 96.88 276 SER A N 1
ATOM 2098 C CA . SER A 1 276 ? 4.266 8.797 15.539 1 96.88 276 SER A CA 1
ATOM 2099 C C . SER A 1 276 ? 2.893 8.289 15.961 1 96.88 276 SER A C 1
ATOM 2101 O O . SER A 1 276 ? 1.868 8.812 15.523 1 96.88 276 SER A O 1
ATOM 2103 N N . SER A 1 277 ? 2.904 7.316 16.859 1 98 277 SER A N 1
ATOM 2104 C CA . SER A 1 277 ? 1.656 6.676 17.25 1 98 277 SER A CA 1
ATOM 2105 C C . SER A 1 277 ? 0.834 7.59 18.156 1 98 277 SER A C 1
ATOM 2107 O O . SER A 1 277 ? -0.397 7.535 18.156 1 98 277 SER A O 1
ATOM 2109 N N . ILE A 1 278 ? 1.46 8.43 18.891 1 98.06 278 ILE A N 1
ATOM 2110 C CA . ILE A 1 278 ? 0.779 9.281 19.844 1 98.06 278 ILE A CA 1
ATOM 2111 C C . ILE A 1 278 ? -0.058 10.328 19.109 1 98.06 278 ILE A C 1
ATOM 2113 O O . ILE A 1 278 ? -1.276 10.398 19.297 1 98.06 278 ILE A O 1
ATOM 2117 N N . PRO A 1 279 ? 0.545 11.086 18.234 1 98.38 279 PRO A N 1
ATOM 2118 C CA . PRO A 1 279 ? -0.31 12.023 17.5 1 98.38 279 PRO A CA 1
ATOM 2119 C C . PRO A 1 279 ? -1.335 11.305 16.625 1 98.38 279 PRO A C 1
ATOM 2121 O O . PRO A 1 279 ? -2.436 11.828 16.406 1 98.38 279 PRO A O 1
ATOM 2124 N N . MET A 1 280 ? -1.008 10.18 16.094 1 98.19 280 MET A N 1
ATOM 2125 C CA . MET A 1 280 ? -1.995 9.406 15.344 1 98.19 280 MET A CA 1
ATOM 2126 C C . MET A 1 280 ? -3.209 9.086 16.203 1 98.19 280 MET A C 1
ATOM 2128 O O . MET A 1 280 ? -4.348 9.172 15.742 1 98.19 280 MET A O 1
ATOM 2132 N N . GLY A 1 281 ? -2.926 8.719 17.422 1 98.38 281 GLY A N 1
ATOM 2133 C CA . GLY A 1 281 ? -4.004 8.445 18.359 1 98.38 281 GLY A CA 1
ATOM 2134 C C . GLY A 1 281 ? -4.852 9.664 18.656 1 98.38 281 GLY A C 1
ATOM 2135 O O . GLY A 1 281 ? -6.082 9.586 18.672 1 98.38 281 GLY A O 1
ATOM 2136 N N . ILE A 1 282 ? -4.191 10.781 18.891 1 98.06 282 ILE A N 1
ATOM 2137 C CA . ILE A 1 282 ? -4.902 12.023 19.156 1 98.06 282 ILE A CA 1
ATOM 2138 C C . ILE A 1 282 ? -5.785 12.375 17.953 1 98.06 282 ILE A C 1
ATOM 2140 O O . ILE A 1 282 ? -6.961 12.703 18.125 1 98.06 282 ILE A O 1
ATOM 2144 N N . GLY A 1 283 ? -5.211 12.281 16.75 1 97.69 283 GLY A N 1
ATOM 2145 C CA . GLY A 1 283 ? -5.992 12.523 15.555 1 97.69 283 GLY A CA 1
ATOM 2146 C C . GLY A 1 283 ? -7.18 11.594 15.422 1 97.69 283 GLY A C 1
ATOM 2147 O O . GLY A 1 283 ? -8.242 11.992 14.938 1 97.69 283 GLY A O 1
ATOM 2148 N N . GLY A 1 284 ? -6.973 10.344 15.82 1 96.62 284 GLY A N 1
ATOM 2149 C CA . GLY A 1 284 ? -8.07 9.391 15.789 1 96.62 284 GLY A CA 1
ATOM 2150 C C . GLY A 1 284 ? -9.234 9.789 16.672 1 96.62 284 GLY A C 1
ATOM 2151 O O . GLY A 1 284 ? -10.391 9.711 16.266 1 96.62 284 GLY A O 1
ATOM 2152 N N . VAL A 1 285 ? -8.945 10.211 17.859 1 96.31 285 VAL A N 1
ATOM 2153 C CA . VAL A 1 285 ? -9.977 10.664 18.781 1 96.31 285 VAL A CA 1
ATOM 2154 C C . VAL A 1 285 ? -10.695 11.883 18.203 1 96.31 285 VAL A C 1
ATOM 2156 O O . VAL A 1 285 ? -11.922 11.969 18.25 1 96.31 285 VAL A O 1
ATOM 2159 N N . LEU A 1 286 ? -9.93 12.812 17.672 1 96.19 286 LEU A N 1
ATOM 2160 C CA . LEU A 1 286 ? -10.508 14.016 17.078 1 96.19 286 LEU A CA 1
ATOM 2161 C C . LEU A 1 286 ? -11.398 13.656 15.891 1 96.19 286 LEU A C 1
ATOM 2163 O O . LEU A 1 286 ? -12.453 14.266 15.703 1 96.19 286 LEU A O 1
ATOM 2167 N N . LEU A 1 287 ? -11 12.664 15.133 1 94.94 287 LEU A N 1
ATOM 2168 C CA . LEU A 1 287 ? -11.781 12.266 13.961 1 94.94 287 LEU A CA 1
ATOM 2169 C C . LEU A 1 287 ? -13.117 11.664 14.383 1 94.94 287 LEU A C 1
ATOM 2171 O O . LEU A 1 287 ? -14.133 11.867 13.711 1 94.94 287 LEU A O 1
ATOM 2175 N N . VAL A 1 288 ? -13.102 10.945 15.438 1 94 288 VAL A N 1
ATOM 2176 C CA . VAL A 1 288 ? -14.359 10.43 15.977 1 94 288 VAL A CA 1
ATOM 2177 C C . VAL A 1 288 ? -15.297 11.586 16.297 1 94 288 VAL A C 1
ATOM 2179 O O . VAL A 1 288 ? -16.484 11.555 15.938 1 94 288 VAL A O 1
ATOM 2182 N N . GLY A 1 289 ? -14.773 12.57 16.938 1 91.38 289 GLY A N 1
ATOM 2183 C CA . GLY A 1 289 ? -15.57 13.734 17.281 1 91.38 289 GLY A CA 1
ATOM 2184 C C . GLY A 1 289 ? -16.031 14.516 16.062 1 91.38 289 GLY A C 1
ATOM 2185 O O . GLY A 1 289 ? -17.109 15.109 16.078 1 91.38 289 GLY A O 1
ATOM 2186 N N . PHE A 1 290 ? -15.258 14.492 15.086 1 92.38 290 PHE A N 1
ATOM 2187 C CA . PHE A 1 290 ? -15.586 15.242 13.875 1 92.38 290 PHE A CA 1
ATOM 2188 C C . PHE A 1 290 ? -16.672 14.531 13.07 1 92.38 290 PHE A C 1
ATOM 2190 O O . PHE A 1 290 ? -17.625 15.156 12.625 1 92.38 290 PHE A O 1
ATOM 2197 N N . THR A 1 291 ? -16.531 13.219 12.867 1 89.94 291 THR A N 1
ATOM 2198 C CA . THR A 1 291 ? -17.438 12.477 12 1 89.94 291 THR A CA 1
ATOM 2199 C C . THR A 1 291 ? -18.672 12.039 12.766 1 89.94 291 THR A C 1
ATOM 2201 O O . THR A 1 291 ? -19.734 11.852 12.18 1 89.94 291 THR A O 1
ATOM 2204 N N . GLY A 1 292 ? -18.547 11.844 14.039 1 87.94 292 GLY A N 1
ATOM 2205 C CA . GLY A 1 292 ? -19.672 11.352 14.836 1 87.94 292 GLY A CA 1
ATOM 2206 C C . GLY A 1 292 ? -19.922 9.867 14.648 1 87.94 292 GLY A C 1
ATOM 2207 O O . GLY A 1 292 ? -20.969 9.359 15.062 1 87.94 292 GLY A O 1
ATOM 2208 N N . ASN A 1 293 ? -19.031 9.164 13.953 1 90 293 ASN A N 1
ATOM 2209 C CA . ASN A 1 293 ? -19.141 7.727 13.719 1 90 293 ASN A CA 1
ATOM 2210 C C . ASN A 1 293 ? -17.766 7.07 13.609 1 90 293 ASN A C 1
ATOM 2212 O O . ASN A 1 293 ? -16.781 7.742 13.328 1 90 293 ASN A O 1
ATOM 2216 N N . VAL A 1 294 ? -17.781 5.809 13.953 1 92.75 294 VAL A N 1
ATOM 2217 C CA . VAL A 1 294 ? -16.578 4.988 13.789 1 92.75 294 VAL A CA 1
ATOM 2218 C C . VAL A 1 294 ? -16.922 3.727 13 1 92.75 294 VAL A C 1
ATOM 2220 O O . VAL A 1 294 ? -17.703 2.891 13.461 1 92.75 294 VAL A O 1
ATOM 2223 N N . ASP A 1 295 ? -16.469 3.641 11.82 1 92.62 295 ASP A N 1
ATOM 2224 C CA . ASP A 1 295 ? -16.703 2.48 10.961 1 92.62 295 ASP A CA 1
ATOM 2225 C C . ASP A 1 295 ? -15.461 2.119 10.164 1 92.62 295 ASP A C 1
ATOM 2227 O O . ASP A 1 295 ? -14.555 2.941 10.008 1 92.62 295 ASP A O 1
ATOM 2231 N N . PRO A 1 296 ? -15.344 0.941 9.672 1 89.44 296 PRO A N 1
ATOM 2232 C CA . PRO A 1 296 ? -14.141 0.482 8.969 1 89.44 296 PRO A CA 1
ATOM 2233 C C . PRO A 1 296 ? -13.812 1.328 7.738 1 89.44 296 PRO A C 1
ATOM 2235 O O . PRO A 1 296 ? -12.641 1.583 7.453 1 89.44 296 PRO A O 1
ATOM 2238 N N . HIS A 1 297 ? -14.711 1.8 7.023 1 83.12 297 HIS A N 1
ATOM 2239 C CA . HIS A 1 297 ? -14.484 2.545 5.789 1 83.12 297 HIS A CA 1
ATOM 2240 C C . HIS A 1 297 ? -13.938 3.938 6.078 1 83.12 297 HIS A C 1
ATOM 2242 O O . HIS A 1 297 ? -13.203 4.5 5.262 1 83.12 297 HIS A O 1
ATOM 2248 N N . THR A 1 298 ? -14.289 4.453 7.203 1 81.94 298 THR A N 1
ATOM 2249 C CA . THR A 1 298 ? -13.828 5.789 7.562 1 81.94 298 THR A CA 1
ATOM 2250 C C . THR A 1 298 ? -12.461 5.727 8.242 1 81.94 298 THR A C 1
ATOM 2252 O O . THR A 1 298 ? -11.625 6.613 8.047 1 81.94 298 THR A O 1
ATOM 2255 N N . PHE A 1 299 ? -12.266 4.652 8.945 1 80.44 299 PHE A N 1
ATOM 2256 C CA . PHE A 1 299 ? -11.109 4.672 9.836 1 80.44 299 PHE A CA 1
ATOM 2257 C C . PHE A 1 299 ? -10.047 3.68 9.375 1 80.44 299 PHE A C 1
ATOM 2259 O O . PHE A 1 299 ? -8.852 3.936 9.508 1 80.44 299 PHE A O 1
ATOM 2266 N N . VAL A 1 300 ? -10.523 2.619 8.852 1 76.81 300 VAL A N 1
ATOM 2267 C CA . VAL A 1 300 ? -9.586 1.505 8.789 1 76.81 300 VAL A CA 1
ATOM 2268 C C . VAL A 1 300 ? -9.305 1.142 7.336 1 76.81 300 VAL A C 1
ATOM 2270 O O . VAL A 1 300 ? -9.297 -0.037 6.973 1 76.81 300 VAL A O 1
ATOM 2273 N N . ILE A 1 301 ? -9.188 1.907 6.441 1 78.62 301 ILE A N 1
ATOM 2274 C CA . ILE A 1 301 ? -8.883 1.545 5.059 1 78.62 301 ILE A CA 1
ATOM 2275 C C . ILE A 1 301 ? -7.48 2.023 4.699 1 78.62 301 ILE A C 1
ATOM 2277 O O . ILE A 1 301 ? -7.008 3.033 5.223 1 78.62 301 ILE A O 1
ATOM 2281 N N . VAL A 1 302 ? -6.934 1.319 3.891 1 78.62 302 VAL A N 1
ATOM 2282 C CA . VAL A 1 302 ? -5.566 1.604 3.467 1 78.62 302 VAL A CA 1
ATOM 2283 C C . VAL A 1 302 ? -5.52 2.938 2.725 1 78.62 302 VAL A C 1
ATOM 2285 O O . VAL A 1 302 ? -4.5 3.631 2.74 1 78.62 302 VAL A O 1
ATOM 2288 N N . ASP A 1 303 ? -6.605 3.336 2.156 1 81.06 303 ASP A N 1
ATOM 2289 C CA . ASP A 1 303 ? -6.68 4.602 1.438 1 81.06 303 ASP A CA 1
ATOM 2290 C C . ASP A 1 303 ? -6.328 5.777 2.35 1 81.06 303 ASP A C 1
ATOM 2292 O O . ASP A 1 303 ? -5.727 6.754 1.906 1 81.06 303 ASP A O 1
ATOM 2296 N N . ASN A 1 304 ? -6.707 5.613 3.641 1 88 304 ASN A N 1
ATOM 2297 C CA . ASN A 1 304 ? -6.391 6.676 4.594 1 88 304 ASN A CA 1
ATOM 2298 C C . ASN A 1 304 ? -4.883 6.828 4.777 1 88 304 ASN A C 1
ATOM 2300 O O . ASN A 1 304 ? -4.375 7.949 4.859 1 88 304 ASN A O 1
ATOM 2304 N N . SER A 1 305 ? -4.277 5.727 4.828 1 91 305 SER A N 1
ATOM 2305 C CA . SER A 1 305 ? -2.824 5.77 4.961 1 91 305 SER A CA 1
ATOM 2306 C C . SER A 1 305 ? -2.176 6.422 3.746 1 91 305 SER A C 1
ATOM 2308 O O . SER A 1 305 ? -1.255 7.227 3.887 1 91 305 SER A O 1
ATOM 2310 N N . ILE A 1 306 ? -2.676 6.145 2.662 1 89.94 306 ILE A N 1
ATOM 2311 C CA . ILE A 1 306 ? -2.086 6.668 1.434 1 89.94 306 ILE A CA 1
ATOM 2312 C C . ILE A 1 306 ? -2.367 8.164 1.321 1 89.94 306 ILE A C 1
ATOM 2314 O O . ILE A 1 306 ? -1.542 8.922 0.807 1 89.94 306 ILE A O 1
ATOM 2318 N N . GLU A 1 307 ? -3.496 8.516 1.767 1 92.88 307 GLU A N 1
ATOM 2319 C CA . GLU A 1 307 ? -3.801 9.945 1.756 1 92.88 307 GLU A CA 1
ATOM 2320 C C . GLU A 1 307 ? -2.822 10.719 2.629 1 92.88 307 GLU A C 1
ATOM 2322 O O . GLU A 1 307 ? -2.395 11.82 2.264 1 92.88 307 GLU A O 1
ATOM 2327 N N . MET A 1 308 ? -2.502 10.125 3.752 1 95 308 MET A N 1
ATOM 2328 C CA . MET A 1 308 ? -1.493 10.75 4.605 1 95 308 MET A CA 1
ATOM 2329 C C . MET A 1 308 ? -0.164 10.883 3.867 1 95 308 MET A C 1
ATOM 2331 O O . MET A 1 308 ? 0.505 11.914 3.967 1 95 308 MET A O 1
ATOM 2335 N N . ILE A 1 309 ? 0.153 9.844 3.203 1 94.12 309 ILE A N 1
ATOM 2336 C CA . ILE A 1 309 ? 1.391 9.836 2.43 1 94.12 309 ILE A CA 1
ATOM 2337 C C . ILE A 1 309 ? 1.326 10.898 1.336 1 94.12 309 ILE A C 1
ATOM 2339 O O . ILE A 1 309 ? 2.279 11.656 1.141 1 94.12 309 ILE A O 1
ATOM 2343 N N . ALA A 1 310 ? 0.168 10.938 0.694 1 93.62 310 ALA A N 1
ATOM 2344 C CA . ALA A 1 310 ? -0.034 11.906 -0.384 1 93.62 310 ALA A CA 1
ATOM 2345 C C . ALA A 1 310 ? 0.164 13.336 0.114 1 93.62 310 ALA A C 1
ATOM 2347 O O . ALA A 1 310 ? 0.822 14.141 -0.544 1 93.62 310 ALA A O 1
ATOM 2348 N N . MET A 1 311 ? -0.365 13.594 1.238 1 96.12 311 MET A N 1
ATOM 2349 C CA . MET A 1 311 ? -0.263 14.93 1.816 1 96.12 311 MET A CA 1
ATOM 2350 C C . MET A 1 311 ? 1.188 15.273 2.139 1 96.12 311 MET A C 1
ATOM 2352 O O . MET A 1 311 ? 1.635 16.391 1.889 1 96.12 311 MET A O 1
ATOM 2356 N N . ALA A 1 312 ? 1.863 14.312 2.643 1 95 312 ALA A N 1
ATOM 2357 C CA . ALA A 1 312 ? 3.277 14.523 2.947 1 95 312 ALA A CA 1
ATOM 2358 C C . ALA A 1 312 ? 4.09 14.727 1.673 1 95 312 ALA A C 1
ATOM 2360 O O . ALA A 1 312 ? 4.984 15.578 1.631 1 95 312 ALA A O 1
ATOM 2361 N N . VAL A 1 313 ? 3.723 14 0.652 1 91.62 313 VAL A N 1
ATOM 2362 C CA . VAL A 1 313 ? 4.438 14.078 -0.619 1 91.62 313 VAL A CA 1
ATOM 2363 C C . VAL A 1 313 ? 4.152 15.414 -1.294 1 91.62 313 VAL A C 1
ATOM 2365 O O . VAL A 1 313 ? 5.07 16.078 -1.789 1 91.62 313 VAL A O 1
ATOM 2368 N N . ILE A 1 314 ? 2.924 15.797 -1.263 1 92.94 314 ILE A N 1
ATOM 2369 C CA . ILE A 1 314 ? 2.529 17.062 -1.865 1 92.94 314 ILE A CA 1
ATOM 2370 C C . ILE A 1 314 ? 3.244 18.219 -1.159 1 92.94 314 ILE A C 1
ATOM 2372 O O . ILE A 1 314 ? 3.746 19.141 -1.811 1 92.94 314 ILE A O 1
ATOM 2376 N N . GLY A 1 315 ? 3.213 18.172 0.053 1 94.44 315 GLY A N 1
ATOM 2377 C CA . GLY A 1 315 ? 3.801 19.25 0.831 1 94.44 315 GLY A CA 1
ATOM 2378 C C . GLY A 1 315 ? 5.316 19.219 0.845 1 94.44 315 GLY A C 1
ATOM 2379 O O . GLY A 1 315 ? 5.965 20.281 0.853 1 94.44 315 GLY A O 1
ATOM 2380 N N . GLY A 1 316 ? 5.887 18.078 0.88 1 92.56 316 GLY A N 1
ATOM 2381 C CA . GLY A 1 316 ? 7.312 17.844 1.047 1 92.56 316 GLY A CA 1
ATOM 2382 C C . GLY A 1 316 ? 7.648 17.016 2.273 1 92.56 316 GLY A C 1
ATOM 2383 O O . GLY A 1 316 ? 7.516 17.5 3.404 1 92.56 316 GLY A O 1
ATOM 2384 N N . MET A 1 317 ? 8.164 15.812 2.041 1 90.31 317 MET A N 1
ATOM 2385 C CA . MET A 1 317 ? 8.461 14.883 3.125 1 90.31 317 MET A CA 1
ATOM 2386 C C . MET A 1 317 ? 9.688 15.328 3.91 1 90.31 317 MET A C 1
ATOM 2388 O O . MET A 1 317 ? 10.484 16.125 3.42 1 90.31 317 MET A O 1
ATOM 2392 N N . SER A 1 318 ? 9.828 14.789 5.078 1 89.62 318 SER A N 1
ATOM 2393 C CA . SER A 1 318 ? 10.961 15.031 5.965 1 89.62 318 SER A CA 1
ATOM 2394 C C . SER A 1 318 ? 11.039 16.5 6.375 1 89.62 318 SER A C 1
ATOM 2396 O O . SER A 1 318 ? 12.117 17.094 6.355 1 89.62 318 SER A O 1
ATOM 2398 N N . SER A 1 319 ? 9.82 16.984 6.449 1 88.25 319 SER A N 1
ATOM 2399 C CA . SER A 1 319 ? 9.641 18.312 7.004 1 88.25 319 SER A CA 1
ATOM 2400 C C . SER A 1 319 ? 8.344 18.406 7.809 1 88.25 319 SER A C 1
ATOM 2402 O O . SER A 1 319 ? 7.441 17.594 7.641 1 88.25 319 SER A O 1
ATOM 2404 N N . ILE A 1 320 ? 8.234 19.125 8.891 1 87.56 320 ILE A N 1
ATOM 2405 C CA . ILE A 1 320 ? 6.992 19.266 9.641 1 87.56 320 ILE A CA 1
ATOM 2406 C C . ILE A 1 320 ? 6.043 20.203 8.891 1 87.56 320 ILE A C 1
ATOM 2408 O O . ILE A 1 320 ? 4.859 19.891 8.727 1 87.56 320 ILE A O 1
ATOM 2412 N N . LEU A 1 321 ? 6.516 21.156 8.227 1 90.12 321 LEU A N 1
ATOM 2413 C CA . LEU A 1 321 ? 5.699 22.156 7.531 1 90.12 321 LEU A CA 1
ATOM 2414 C C . LEU A 1 321 ? 5.164 21.594 6.215 1 90.12 321 LEU A C 1
ATOM 2416 O O . LEU A 1 321 ? 4.09 22 5.762 1 90.12 321 LEU A O 1
ATOM 2420 N N . GLY A 1 322 ? 5.883 20.719 5.613 1 93.69 322 GLY A N 1
ATOM 2421 C CA . GLY A 1 322 ? 5.453 20.125 4.359 1 93.69 322 GLY A CA 1
ATOM 2422 C C . GLY A 1 322 ? 4.145 19.359 4.48 1 93.69 322 GLY A C 1
ATOM 2423 O O . GLY A 1 322 ? 3.137 19.75 3.885 1 93.69 322 GLY A O 1
ATOM 2424 N N . PRO A 1 323 ? 4.156 18.312 5.32 1 96.75 323 PRO A N 1
ATOM 2425 C CA . PRO A 1 323 ? 2.918 17.562 5.512 1 96.75 323 PRO A CA 1
ATOM 2426 C C . PRO A 1 323 ? 1.769 18.422 6.02 1 96.75 323 PRO A C 1
ATOM 2428 O O . PRO A 1 323 ? 0.618 18.219 5.625 1 96.75 323 PRO A O 1
ATOM 2431 N N . LEU A 1 324 ? 2.102 19.359 6.887 1 97.06 324 LEU A N 1
ATOM 2432 C CA . LEU A 1 324 ? 1.076 20.281 7.375 1 97.06 324 LEU A CA 1
ATOM 2433 C C . LEU A 1 324 ? 0.445 21.047 6.219 1 97.06 324 LEU A C 1
ATOM 2435 O O . LEU A 1 324 ? -0.778 21.047 6.062 1 97.06 324 LEU A O 1
ATOM 2439 N N . GLY A 1 325 ? 1.26 21.672 5.41 1 95.81 325 GLY A N 1
ATOM 2440 C CA . GLY A 1 325 ? 0.767 22.391 4.246 1 95.81 325 GLY A CA 1
ATOM 2441 C C . GLY A 1 325 ? 0.067 21.5 3.242 1 95.81 325 GLY A C 1
ATOM 2442 O O . GLY A 1 325 ? -0.952 21.875 2.662 1 95.81 325 GLY A O 1
ATOM 2443 N N . GLY A 1 326 ? 0.602 20.312 3.045 1 97.06 326 GLY A N 1
ATOM 2444 C CA . GLY A 1 326 ? -0.002 19.359 2.131 1 97.06 326 GLY A CA 1
ATOM 2445 C C . GLY A 1 326 ? -1.403 18.953 2.541 1 97.06 326 GLY A C 1
ATOM 2446 O O . GLY A 1 326 ? -2.285 18.797 1.692 1 97.06 326 GLY A O 1
ATOM 2447 N N . ALA A 1 327 ? -1.586 18.75 3.809 1 97.94 327 ALA A N 1
ATOM 2448 C CA . ALA A 1 327 ? -2.898 18.359 4.316 1 97.94 327 ALA A CA 1
ATOM 2449 C C . ALA A 1 327 ? -3.93 19.469 4.07 1 97.94 327 ALA A C 1
ATOM 2451 O O . ALA A 1 327 ? -5.043 19.188 3.621 1 97.94 327 ALA A O 1
ATOM 2452 N N . PHE A 1 328 ? -3.564 20.703 4.398 1 97.75 328 PHE A N 1
ATOM 2453 C CA . PHE A 1 328 ? -4.48 21.812 4.191 1 97.75 328 PHE A CA 1
ATOM 2454 C C . PHE A 1 328 ? -4.785 22 2.711 1 97.75 328 PHE A C 1
ATOM 2456 O O . PHE A 1 328 ? -5.934 22.25 2.332 1 97.75 328 PHE A O 1
ATOM 2463 N N . LEU A 1 329 ? -3.768 21.875 1.874 1 96.19 329 LEU A N 1
ATOM 2464 C CA . LEU A 1 329 ? -3.986 22.016 0.438 1 96.19 329 LEU A CA 1
ATOM 2465 C C . LEU A 1 329 ? -4.906 20.906 -0.074 1 96.19 329 LEU A C 1
ATOM 2467 O O . LEU A 1 329 ? -5.852 21.172 -0.816 1 96.19 329 LEU A O 1
ATOM 2471 N N . PHE A 1 330 ? -4.633 19.703 0.3 1 96.44 330 PHE A N 1
ATOM 2472 C CA . PHE A 1 330 ? -5.398 18.547 -0.153 1 96.44 330 PHE A CA 1
ATOM 2473 C C . PHE A 1 330 ? -6.859 18.672 0.251 1 96.44 330 PHE A C 1
ATOM 2475 O O . PHE A 1 330 ? -7.758 18.516 -0.581 1 96.44 330 PHE A O 1
ATOM 2482 N N . GLU A 1 331 ? -7.113 18.984 1.525 1 97 331 GLU A N 1
ATOM 2483 C CA . GLU A 1 331 ? -8.484 19.078 2.023 1 97 331 GLU A CA 1
ATOM 2484 C C . GLU A 1 331 ? -9.203 20.281 1.428 1 97 331 GLU A C 1
ATOM 2486 O O . GLU A 1 331 ? -10.398 20.219 1.144 1 97 331 GLU A O 1
ATOM 2491 N N . PHE A 1 332 ? -8.484 21.375 1.284 1 96.38 332 PHE A N 1
ATOM 2492 C CA . PHE A 1 332 ? -9.078 22.562 0.67 1 96.38 332 PHE A CA 1
ATOM 2493 C C . PHE A 1 332 ? -9.492 22.266 -0.767 1 96.38 332 PHE A C 1
ATOM 2495 O O . PHE A 1 332 ? -10.602 22.625 -1.183 1 96.38 332 PHE A O 1
ATOM 2502 N N . LEU A 1 333 ? -8.633 21.625 -1.551 1 95.94 333 LEU A N 1
ATOM 2503 C CA . LEU A 1 333 ? -8.961 21.266 -2.926 1 95.94 333 LEU A CA 1
ATOM 2504 C C . LEU A 1 333 ? -10.148 20.312 -2.969 1 95.94 333 LEU A C 1
ATOM 2506 O O . LEU A 1 333 ? -11.07 20.5 -3.762 1 95.94 333 LEU A O 1
ATOM 2510 N N . ASN A 1 334 ? -10.133 19.344 -2.104 1 95.38 334 ASN A N 1
ATOM 2511 C CA . ASN A 1 334 ? -11.156 18.312 -2.086 1 95.38 334 ASN A CA 1
ATOM 2512 C C . ASN A 1 334 ? -12.531 18.875 -1.748 1 95.38 334 ASN A C 1
ATOM 2514 O O . ASN A 1 334 ? -13.508 18.578 -2.434 1 95.38 334 ASN A O 1
ATOM 2518 N N . HIS A 1 335 ? -12.602 19.781 -0.763 1 95.56 335 HIS A N 1
ATOM 2519 C CA . HIS A 1 335 ? -13.906 20.125 -0.194 1 95.56 335 HIS A CA 1
ATOM 2520 C C . HIS A 1 335 ? -14.336 21.531 -0.585 1 95.56 335 HIS A C 1
ATOM 2522 O O . HIS A 1 335 ? -15.508 21.891 -0.446 1 95.56 335 HIS A O 1
ATOM 2528 N N . GLU A 1 336 ? -13.445 22.375 -1.087 1 94.31 336 GLU A N 1
ATOM 2529 C CA . GLU A 1 336 ? -13.82 23.75 -1.433 1 94.31 336 GLU A CA 1
ATOM 2530 C C . GLU A 1 336 ? -13.711 23.984 -2.936 1 94.31 336 GLU A C 1
ATOM 2532 O O . GLU A 1 336 ? -14.609 24.562 -3.547 1 94.31 336 GLU A O 1
ATOM 2537 N N . VAL A 1 337 ? -12.656 23.547 -3.547 1 94.31 337 VAL A N 1
ATOM 2538 C CA . VAL A 1 337 ? -12.43 23.844 -4.957 1 94.31 337 VAL A CA 1
ATOM 2539 C C . VAL A 1 337 ? -13.172 22.828 -5.824 1 94.31 337 VAL A C 1
ATOM 2541 O O . VAL A 1 337 ? -13.852 23.203 -6.785 1 94.31 337 VAL A O 1
ATOM 2544 N N . LEU A 1 338 ? -13.07 21.531 -5.453 1 93.5 338 LEU A N 1
ATOM 2545 C CA . LEU A 1 338 ? -13.609 20.469 -6.297 1 93.5 338 LEU A CA 1
ATOM 2546 C C . LEU A 1 338 ? -14.969 20.016 -5.785 1 93.5 338 LEU A C 1
ATOM 2548 O O . LEU A 1 338 ? -15.461 18.953 -6.199 1 93.5 338 LEU A O 1
ATOM 2552 N N . HIS A 1 339 ? -15.562 20.719 -4.902 1 89.94 339 HIS A N 1
ATOM 2553 C CA . HIS A 1 339 ? -16.797 20.312 -4.227 1 89.94 339 HIS A CA 1
ATOM 2554 C C . HIS A 1 339 ? -17.922 20.094 -5.227 1 89.94 339 HIS A C 1
ATOM 2556 O O . HIS A 1 339 ? -18.828 19.297 -4.977 1 89.94 339 HIS A O 1
ATOM 2562 N N . GLY A 1 340 ? -17.953 20.641 -6.379 1 89 340 GLY A N 1
ATOM 2563 C CA . GLY A 1 340 ? -19.016 20.531 -7.363 1 89 340 GLY A CA 1
ATOM 2564 C C . GLY A 1 340 ? -18.953 19.25 -8.172 1 89 340 GLY A C 1
ATOM 2565 O O . GLY A 1 340 ? -19.922 18.875 -8.82 1 89 340 GLY A O 1
ATOM 2566 N N . PHE A 1 341 ? -17.875 18.531 -8.062 1 91.25 341 PHE A N 1
ATOM 2567 C CA . PHE A 1 341 ? -17.703 17.297 -8.82 1 91.25 341 PHE A CA 1
ATOM 2568 C C . PHE A 1 341 ? -18.078 16.078 -7.973 1 91.25 341 PHE A C 1
ATOM 2570 O O . PHE A 1 341 ? -18.141 16.172 -6.746 1 91.25 341 PHE A O 1
ATOM 2577 N N . SER A 1 342 ? -18.422 15.047 -8.703 1 91.5 342 SER A N 1
ATOM 2578 C CA . SER A 1 342 ? -18.703 13.805 -8 1 91.5 342 SER A CA 1
ATOM 2579 C C . SER A 1 342 ? -17.453 13.305 -7.27 1 91.5 342 SER A C 1
ATOM 2581 O O . SER A 1 342 ? -16.328 13.703 -7.59 1 91.5 342 SER A O 1
ATOM 2583 N N . THR A 1 343 ? -17.609 12.484 -6.254 1 90.12 343 THR A N 1
ATOM 2584 C CA . THR A 1 343 ? -16.531 11.977 -5.418 1 90.12 343 THR A CA 1
ATOM 2585 C C . THR A 1 343 ? -15.469 11.281 -6.27 1 90.12 343 THR A C 1
ATOM 2587 O O . THR A 1 343 ? -14.281 11.57 -6.141 1 90.12 343 THR A O 1
ATOM 2590 N N . PRO A 1 344 ? -15.875 10.43 -7.211 1 90.75 344 PRO A N 1
ATOM 2591 C CA . PRO A 1 344 ? -14.844 9.758 -8.008 1 90.75 344 PRO A CA 1
ATOM 2592 C C . PRO A 1 344 ? -14.031 10.727 -8.859 1 90.75 344 PRO A C 1
ATOM 2594 O O . PRO A 1 344 ? -12.82 10.555 -9.023 1 90.75 344 PRO A O 1
ATOM 2597 N N . VAL A 1 345 ? -14.625 11.695 -9.367 1 92.5 345 VAL A N 1
ATOM 2598 C CA . VAL A 1 345 ? -13.93 12.672 -10.195 1 92.5 345 VAL A CA 1
ATOM 2599 C C . VAL A 1 345 ? -12.984 13.508 -9.336 1 92.5 345 VAL A C 1
ATOM 2601 O O . VAL A 1 345 ? -11.859 13.789 -9.742 1 92.5 345 VAL A O 1
ATOM 2604 N N . ARG A 1 346 ? -13.469 13.906 -8.148 1 94.44 346 ARG A N 1
ATOM 2605 C CA . ARG A 1 346 ? -12.617 14.672 -7.238 1 94.44 346 ARG A CA 1
ATOM 2606 C C . ARG A 1 346 ? -11.328 13.922 -6.938 1 94.44 346 ARG A C 1
ATOM 2608 O O . ARG A 1 346 ? -10.234 14.477 -7.047 1 94.44 346 ARG A O 1
ATOM 2615 N N . TYR A 1 347 ? -11.5 12.648 -6.641 1 93.12 347 TYR A N 1
ATOM 2616 C CA . TYR A 1 347 ? -10.336 11.867 -6.246 1 93.12 347 TYR A CA 1
ATOM 2617 C C . TYR A 1 347 ? -9.492 11.492 -7.461 1 93.12 347 TYR A C 1
ATOM 2619 O O . TYR A 1 347 ? -8.297 11.211 -7.332 1 93.12 347 TYR A O 1
ATOM 2627 N N . LEU A 1 348 ? -10.102 11.445 -8.633 1 93.12 348 LEU A N 1
ATOM 2628 C CA . LEU A 1 348 ? -9.312 11.305 -9.852 1 93.12 348 LEU A CA 1
ATOM 2629 C C . LEU A 1 348 ? -8.336 12.461 -10.008 1 93.12 348 LEU A C 1
ATOM 2631 O O . LEU A 1 348 ? -7.156 12.25 -10.297 1 93.12 348 LEU A O 1
ATOM 2635 N N . PHE A 1 349 ? -8.844 13.641 -9.742 1 94 349 PHE A N 1
ATOM 2636 C CA . PHE A 1 349 ? -8.016 14.836 -9.82 1 94 349 PHE A CA 1
ATOM 2637 C C . PHE A 1 349 ? -6.961 14.844 -8.719 1 94 349 PHE A C 1
ATOM 2639 O O . PHE A 1 349 ? -5.789 15.141 -8.969 1 94 349 PHE A O 1
ATOM 2646 N N . LEU A 1 350 ? -7.324 14.523 -7.531 1 95.19 350 LEU A N 1
ATOM 2647 C CA . LEU A 1 350 ? -6.414 14.578 -6.391 1 95.19 350 LEU A CA 1
ATOM 2648 C C . LEU A 1 350 ? -5.305 13.539 -6.539 1 95.19 350 LEU A C 1
ATOM 2650 O O . LEU A 1 350 ? -4.129 13.852 -6.316 1 95.19 350 LEU A O 1
ATOM 2654 N N . TRP A 1 351 ? -5.648 12.312 -6.93 1 93.88 351 TRP A N 1
ATOM 2655 C CA . TRP A 1 351 ? -4.633 11.281 -7.137 1 93.88 351 TRP A CA 1
ATOM 2656 C C . TRP A 1 351 ? -3.762 11.609 -8.344 1 93.88 351 TRP A C 1
ATOM 2658 O O . TRP A 1 351 ? -2.568 11.305 -8.359 1 93.88 351 TRP A O 1
ATOM 2668 N N . GLY A 1 352 ? -4.402 12.203 -9.383 1 94.44 352 GLY A N 1
ATOM 2669 C CA . GLY A 1 352 ? -3.609 12.727 -10.484 1 94.44 352 GLY A CA 1
ATOM 2670 C C . GLY A 1 352 ? -2.57 13.742 -10.047 1 94.44 352 GLY A C 1
ATOM 2671 O O . GLY A 1 352 ? -1.421 13.688 -10.492 1 94.44 352 GLY A O 1
ATOM 2672 N N . LEU A 1 353 ? -2.965 14.641 -9.133 1 93.44 353 LEU A N 1
ATOM 2673 C CA . LEU A 1 353 ? -2.051 15.641 -8.594 1 93.44 353 LEU A CA 1
ATOM 2674 C C . LEU A 1 353 ? -0.912 14.977 -7.828 1 93.44 353 LEU A C 1
ATOM 2676 O O . LEU A 1 353 ? 0.251 15.359 -7.984 1 93.44 353 LEU A O 1
ATOM 2680 N N . VAL A 1 354 ? -1.261 14 -7.004 1 92.88 354 VAL A N 1
ATOM 2681 C CA . VAL A 1 354 ? -0.259 13.289 -6.215 1 92.88 354 VAL A CA 1
ATOM 2682 C C . VAL A 1 354 ? 0.751 12.617 -7.145 1 92.88 354 VAL A C 1
ATOM 2684 O O . VAL A 1 354 ? 1.961 12.703 -6.918 1 92.88 354 VAL A O 1
ATOM 2687 N N . LEU A 1 355 ? 0.257 11.953 -8.172 1 92.12 355 LEU A N 1
ATOM 2688 C CA . LEU A 1 355 ? 1.134 11.281 -9.133 1 92.12 355 LEU A CA 1
ATOM 2689 C C . LEU A 1 355 ? 2.061 12.289 -9.812 1 92.12 355 LEU A C 1
ATOM 2691 O O . LEU A 1 355 ? 3.258 12.031 -9.961 1 92.12 355 LEU A O 1
ATOM 2695 N N . LEU A 1 356 ? 1.531 13.43 -10.211 1 90.31 356 LEU A N 1
ATOM 2696 C CA . LEU A 1 356 ? 2.322 14.461 -10.867 1 90.31 356 LEU A CA 1
ATOM 2697 C C . LEU A 1 356 ? 3.422 14.977 -9.945 1 90.31 356 LEU A C 1
ATOM 2699 O O . LEU A 1 356 ? 4.559 15.18 -10.375 1 90.31 356 LEU A O 1
ATOM 2703 N N . VAL A 1 357 ? 3.084 15.148 -8.656 1 89.31 357 VAL A N 1
ATOM 2704 C CA . VAL A 1 357 ? 4.062 15.641 -7.695 1 89.31 357 VAL A CA 1
ATOM 2705 C C . VAL A 1 357 ? 5.152 14.586 -7.484 1 89.31 357 VAL A C 1
ATOM 2707 O O . VAL A 1 357 ? 6.34 14.914 -7.426 1 89.31 357 VAL A O 1
ATOM 2710 N N . LEU A 1 358 ? 4.766 13.328 -7.426 1 87.56 358 LEU A N 1
ATOM 2711 C CA . LEU A 1 358 ? 5.711 12.234 -7.211 1 87.56 358 LEU A CA 1
ATOM 2712 C C . LEU A 1 358 ? 6.695 12.141 -8.375 1 87.56 358 LEU A C 1
ATOM 2714 O O . LEU A 1 358 ? 7.871 11.82 -8.172 1 87.56 358 LEU A O 1
ATOM 2718 N N . VAL A 1 359 ? 6.215 12.453 -9.531 1 84.31 359 VAL A N 1
ATOM 2719 C CA . VAL A 1 359 ? 7.031 12.25 -10.719 1 84.31 359 VAL A CA 1
ATOM 2720 C C . VAL A 1 359 ? 7.855 13.508 -11 1 84.31 359 VAL A C 1
ATOM 2722 O O . VAL A 1 359 ? 9.039 13.422 -11.336 1 84.31 359 VAL A O 1
ATOM 2725 N N . PHE A 1 360 ? 7.262 14.742 -10.734 1 82.31 360 PHE A N 1
ATOM 2726 C CA . PHE A 1 360 ? 7.898 15.953 -11.242 1 82.31 360 PHE A CA 1
ATOM 2727 C C . PHE A 1 360 ? 8.414 16.812 -10.094 1 82.31 360 PHE A C 1
ATOM 2729 O O . PHE A 1 360 ? 9.242 17.703 -10.305 1 82.31 360 PHE A O 1
ATOM 2736 N N . ALA A 1 361 ? 7.82 16.703 -8.984 1 83.88 361 ALA A N 1
ATOM 2737 C CA . ALA A 1 361 ? 8.18 17.547 -7.859 1 83.88 361 ALA A CA 1
ATOM 2738 C C . ALA A 1 361 ? 8.453 16.719 -6.605 1 83.88 361 ALA A C 1
ATOM 2740 O O . ALA A 1 361 ? 7.816 16.922 -5.566 1 83.88 361 ALA A O 1
ATOM 2741 N N . ARG A 1 362 ? 9.469 16.109 -6.621 1 78.25 362 ARG A N 1
ATOM 2742 C CA . ARG A 1 362 ? 9.734 15.117 -5.59 1 78.25 362 ARG A CA 1
ATOM 2743 C C . ARG A 1 362 ? 10.047 15.781 -4.254 1 78.25 362 ARG A C 1
ATOM 2745 O O . ARG A 1 362 ? 9.938 15.148 -3.199 1 78.25 362 ARG A O 1
ATOM 2752 N N . ASP A 1 363 ? 10.422 17.047 -4.305 1 83.12 363 ASP A N 1
ATOM 2753 C CA . ASP A 1 363 ? 10.703 17.734 -3.053 1 83.12 363 ASP A CA 1
ATOM 2754 C C . ASP A 1 363 ? 9.414 18.234 -2.395 1 83.12 363 ASP A C 1
ATOM 2756 O O . ASP A 1 363 ? 9.406 18.562 -1.208 1 83.12 363 ASP A O 1
ATOM 2760 N N . GLY A 1 364 ? 8.375 18.234 -3.139 1 87.81 364 GLY A N 1
ATOM 2761 C CA . GLY A 1 364 ? 7.098 18.703 -2.633 1 87.81 364 GLY A CA 1
ATOM 2762 C C . GLY A 1 364 ? 6.836 20.172 -2.939 1 87.81 364 GLY A C 1
ATOM 2763 O O . GLY A 1 364 ? 7.773 20.953 -3.07 1 87.81 364 GLY A O 1
ATOM 2764 N N . LEU A 1 365 ? 5.688 20.562 -2.961 1 86.94 365 LEU A N 1
ATOM 2765 C CA . LEU A 1 365 ? 5.273 21.906 -3.371 1 86.94 365 LEU A CA 1
ATOM 2766 C C . LEU A 1 365 ? 5.621 22.938 -2.299 1 86.94 365 LEU A C 1
ATOM 2768 O O . LEU A 1 365 ? 6.176 24 -2.604 1 86.94 365 LEU A O 1
ATOM 2772 N N . PHE A 1 366 ? 5.324 22.656 -1.137 1 86.88 366 PHE A N 1
ATOM 2773 C CA . PHE A 1 366 ? 5.547 23.625 -0.07 1 86.88 366 PHE A CA 1
ATOM 2774 C C . PHE A 1 366 ? 7.035 23.781 0.212 1 86.88 366 PHE A C 1
ATOM 2776 O O . PHE A 1 366 ? 7.488 24.875 0.572 1 86.88 366 PHE A O 1
ATOM 2783 N N . ARG A 1 367 ? 7.695 22.766 0.11 1 83.44 367 ARG A N 1
ATOM 2784 C CA . ARG A 1 367 ? 9.141 22.875 0.282 1 83.44 367 ARG A CA 1
ATOM 2785 C C . ARG A 1 367 ? 9.766 23.734 -0.809 1 83.44 367 ARG A C 1
ATOM 2787 O O . ARG A 1 367 ? 10.68 24.516 -0.541 1 83.44 367 ARG A O 1
ATOM 2794 N N . MET A 1 368 ? 9.289 23.578 -1.969 1 82.88 368 MET A N 1
ATOM 2795 C CA . MET A 1 368 ? 9.773 24.406 -3.07 1 82.88 368 MET A CA 1
ATOM 2796 C C . MET A 1 368 ? 9.484 25.875 -2.809 1 82.88 368 MET A C 1
ATOM 2798 O O . MET A 1 368 ? 10.352 26.719 -3.006 1 82.88 368 MET A O 1
ATOM 2802 N N . ILE A 1 369 ? 8.328 26.094 -2.346 1 83.19 369 ILE A N 1
ATOM 2803 C CA . ILE A 1 369 ? 7.926 27.469 -2.053 1 83.19 369 ILE A CA 1
ATOM 2804 C C . ILE A 1 369 ? 8.781 28.016 -0.915 1 83.19 369 ILE A C 1
ATOM 2806 O O . ILE A 1 369 ? 9.234 29.172 -0.972 1 83.19 369 ILE A O 1
ATOM 2810 N N . TRP A 1 370 ? 9 27.203 0.031 1 83.06 370 TRP A N 1
ATOM 2811 C CA . TRP A 1 370 ? 9.781 27.594 1.193 1 83.06 370 TRP A CA 1
ATOM 2812 C C . TRP A 1 370 ? 11.203 27.984 0.786 1 83.06 370 TRP A C 1
ATOM 2814 O O . TRP A 1 370 ? 11.727 29.016 1.229 1 83.06 370 TRP A O 1
ATOM 2824 N N . HIS A 1 371 ? 11.781 27.234 -0.075 1 82.06 371 HIS A N 1
ATOM 2825 C CA . HIS A 1 371 ? 13.141 27.5 -0.518 1 82.06 371 HIS A CA 1
ATOM 2826 C C . HIS A 1 371 ? 13.195 28.734 -1.421 1 82.06 371 HIS A C 1
ATOM 2828 O O . HIS A 1 371 ? 14.148 29.516 -1.362 1 82.06 371 HIS A O 1
ATOM 2834 N N . ARG A 1 372 ? 12.203 28.844 -2.133 1 80.62 372 ARG A N 1
ATOM 2835 C CA . ARG A 1 372 ? 12.148 30.016 -3.01 1 80.62 372 ARG A CA 1
ATOM 2836 C C . ARG A 1 372 ? 12.023 31.297 -2.201 1 80.62 372 ARG A C 1
ATOM 2838 O O . ARG A 1 372 ? 12.648 32.312 -2.533 1 80.62 372 ARG A O 1
ATOM 2845 N N . LEU A 1 373 ? 11.219 31.25 -1.194 1 81.75 373 LEU A N 1
ATOM 2846 C CA . LEU A 1 373 ? 11.047 32.438 -0.337 1 81.75 373 LEU A CA 1
ATOM 2847 C C . LEU A 1 373 ? 12.336 32.75 0.422 1 81.75 373 LEU A C 1
ATOM 2849 O O . LEU A 1 373 ? 12.641 33.906 0.684 1 81.75 373 LEU A O 1
ATOM 2853 N N . GLY A 1 374 ? 13.031 31.703 0.715 1 80.19 374 GLY A N 1
ATOM 2854 C CA . GLY A 1 374 ? 14.305 31.891 1.395 1 80.19 374 GLY A CA 1
ATOM 2855 C C . GLY A 1 374 ? 15.383 32.438 0.493 1 80.19 374 GLY A C 1
ATOM 2856 O O . GLY A 1 374 ? 16.312 33.125 0.965 1 80.19 374 GLY A O 1
ATOM 2857 N N . ALA A 1 375 ? 15.297 32.188 -0.738 1 76.31 375 ALA A N 1
ATOM 2858 C CA . ALA A 1 375 ? 16.312 32.594 -1.698 1 76.31 375 ALA A CA 1
ATOM 2859 C C . ALA A 1 375 ? 16.156 34.062 -2.078 1 76.31 375 ALA A C 1
ATOM 2861 O O . ALA A 1 375 ? 17.062 34.688 -2.637 1 76.31 375 ALA A O 1
ATOM 2862 N N . VAL A 1 376 ? 15.039 34.531 -1.891 1 72.12 376 VAL A N 1
ATOM 2863 C CA . VAL A 1 376 ? 14.812 35.938 -2.229 1 72.12 376 VAL A CA 1
ATOM 2864 C C . VAL A 1 376 ? 15.805 36.812 -1.477 1 72.12 376 VAL A C 1
ATOM 2866 O O . VAL A 1 376 ? 16.25 37.844 -1.994 1 72.12 376 VAL A O 1
ATOM 2869 N N . ARG A 1 377 ? 16.25 36.438 -0.272 1 65.06 377 ARG A N 1
ATOM 2870 C CA . ARG A 1 377 ? 17.25 37.219 0.465 1 65.06 377 ARG A CA 1
ATOM 2871 C C . ARG A 1 377 ? 18.625 37.062 -0.182 1 65.06 377 ARG A C 1
ATOM 2873 O O . ARG A 1 377 ? 19.391 38.031 -0.211 1 65.06 377 ARG A O 1
ATOM 2880 N N . GLY A 1 378 ? 19 35.844 -0.555 1 55.16 378 GLY A N 1
ATOM 2881 C CA . GLY A 1 378 ? 20.359 35.625 -1.012 1 55.16 378 GLY A CA 1
ATOM 2882 C C . GLY A 1 378 ? 20.688 36.375 -2.289 1 55.16 378 GLY A C 1
ATOM 2883 O O . GLY A 1 378 ? 21.844 36.688 -2.551 1 55.16 378 GLY A O 1
ATOM 2884 N N . GLU A 1 379 ? 19.844 36.469 -3.18 1 46.62 379 GLU A N 1
ATOM 2885 C CA . GLU A 1 379 ? 20.25 37.156 -4.406 1 46.62 379 GLU A CA 1
ATOM 2886 C C . GLU A 1 379 ? 20.5 38.656 -4.164 1 46.62 379 GLU A C 1
ATOM 2888 O O . GLU A 1 379 ? 21.141 39.312 -4.973 1 46.62 379 GLU A O 1
ATOM 2893 N N . ASN A 1 380 ? 19.984 39.188 -3.172 1 39.16 380 ASN A N 1
ATOM 2894 C CA . ASN A 1 380 ? 20.234 40.594 -3.043 1 39.16 380 ASN A CA 1
ATOM 2895 C C . ASN A 1 380 ? 21.391 40.875 -2.072 1 39.16 380 ASN A C 1
ATOM 2897 O O . ASN A 1 380 ? 21.672 42.031 -1.744 1 39.16 380 ASN A O 1
ATOM 2901 N N . GLU A 1 381 ? 21.969 39.812 -1.395 1 36.88 381 GLU A N 1
ATOM 2902 C CA . GLU A 1 381 ? 23.281 40.156 -0.85 1 36.88 381 GLU A CA 1
ATOM 2903 C C . GLU A 1 381 ? 24.391 39.781 -1.821 1 36.88 381 GLU A C 1
ATOM 2905 O O . GLU A 1 381 ? 24.312 38.75 -2.5 1 36.88 381 GLU A O 1
ATOM 2910 N N . MET B 1 1 ? 10.727 13.555 30.172 1 34.16 1 MET B N 1
ATOM 2911 C CA . MET B 1 1 ? 9.867 12.992 29.125 1 34.16 1 MET B CA 1
ATOM 2912 C C . MET B 1 1 ? 10.695 12.258 28.078 1 34.16 1 MET B C 1
ATOM 2914 O O . MET B 1 1 ? 10.367 11.125 27.703 1 34.16 1 MET B O 1
ATOM 2918 N N . ILE B 1 2 ? 11.789 12.891 27.781 1 41.12 2 ILE B N 1
ATOM 2919 C CA . ILE B 1 2 ? 12.742 12.227 26.891 1 41.12 2 ILE B CA 1
ATOM 2920 C C . ILE B 1 2 ? 13.344 11.016 27.594 1 41.12 2 ILE B C 1
ATOM 2922 O O . ILE B 1 2 ? 13.477 9.945 26.984 1 41.12 2 ILE B O 1
ATOM 2926 N N . SER B 1 3 ? 13.547 11.156 28.859 1 42.94 3 SER B N 1
ATOM 2927 C CA . SER B 1 3 ? 14.156 10.062 29.625 1 42.94 3 SER B CA 1
ATOM 2928 C C . SER B 1 3 ? 13.227 8.859 29.688 1 42.94 3 SER B C 1
ATOM 2930 O O . SER B 1 3 ? 13.688 7.715 29.594 1 42.94 3 SER B O 1
ATOM 2932 N N . THR B 1 4 ? 12.031 9.125 29.891 1 40.25 4 THR B N 1
ATOM 2933 C CA . THR B 1 4 ? 11.055 8.047 30 1 40.25 4 THR B CA 1
ATOM 2934 C C . THR B 1 4 ? 10.859 7.367 28.641 1 40.25 4 THR B C 1
ATOM 2936 O O . THR B 1 4 ? 10.711 6.145 28.562 1 40.25 4 THR B O 1
ATOM 2939 N N . ILE B 1 5 ? 10.875 8.164 27.703 1 41.5 5 ILE B N 1
ATOM 2940 C CA . ILE B 1 5 ? 10.742 7.645 26.344 1 41.5 5 ILE B CA 1
ATOM 2941 C C . ILE B 1 5 ? 11.961 6.793 26 1 41.5 5 ILE B C 1
ATOM 2943 O O . ILE B 1 5 ? 11.82 5.719 25.406 1 41.5 5 ILE B O 1
ATOM 2947 N N . LEU B 1 6 ? 13.078 7.203 26.484 1 45.5 6 LEU B N 1
ATOM 2948 C CA . LEU B 1 6 ? 14.297 6.426 26.281 1 45.5 6 LEU B CA 1
ATOM 2949 C C . LEU B 1 6 ? 14.25 5.125 27.078 1 45.5 6 LEU B C 1
ATOM 2951 O O . LEU B 1 6 ? 14.727 4.086 26.609 1 45.5 6 LEU B O 1
ATOM 2955 N N . LEU B 1 7 ? 13.695 5.219 28.234 1 44.84 7 LEU B N 1
ATOM 2956 C CA . LEU B 1 7 ? 13.531 4.031 29.078 1 44.84 7 LEU B CA 1
ATOM 2957 C C . LEU B 1 7 ? 12.586 3.031 28.422 1 44.84 7 LEU B C 1
ATOM 2959 O O . LEU B 1 7 ? 12.836 1.824 28.438 1 44.84 7 LEU B O 1
ATOM 2963 N N . LEU B 1 8 ? 11.578 3.525 27.891 1 43.97 8 LEU B N 1
ATOM 2964 C CA . LEU B 1 8 ? 10.633 2.65 27.203 1 43.97 8 LEU B CA 1
ATOM 2965 C C . LEU B 1 8 ? 11.281 2.004 25.984 1 43.97 8 LEU B C 1
ATOM 2967 O O . LEU B 1 8 ? 11.031 0.832 25.688 1 43.97 8 LEU B O 1
ATOM 2971 N N . GLY B 1 9 ? 12.07 2.754 25.406 1 46.5 9 GLY B N 1
ATOM 2972 C CA . GLY B 1 9 ? 12.836 2.199 24.297 1 46.5 9 GLY B CA 1
ATOM 2973 C C . GLY B 1 9 ? 13.773 1.084 24.719 1 46.5 9 GLY B C 1
ATOM 2974 O O . GLY B 1 9 ? 13.906 0.079 24.016 1 46.5 9 GLY B O 1
ATOM 2975 N N . THR B 1 10 ? 14.422 1.249 25.891 1 47.69 10 THR B N 1
ATOM 2976 C CA . THR B 1 10 ? 15.305 0.228 26.422 1 47.69 10 THR B CA 1
ATOM 2977 C C . THR B 1 10 ? 14.523 -1.027 26.797 1 47.69 10 THR B C 1
ATOM 2979 O O . THR B 1 10 ? 14.984 -2.146 26.562 1 47.69 10 THR B O 1
ATOM 2982 N N . ILE B 1 11 ? 13.438 -0.84 27.391 1 44.81 11 ILE B N 1
ATOM 2983 C CA . ILE B 1 11 ? 12.602 -1.971 27.781 1 44.81 11 ILE B CA 1
ATOM 2984 C C . ILE B 1 11 ? 12.109 -2.701 26.531 1 44.81 11 ILE B C 1
ATOM 2986 O O . ILE B 1 11 ? 12.102 -3.934 26.484 1 44.81 11 ILE B O 1
ATOM 2990 N N . LEU B 1 12 ? 11.812 -1.933 25.672 1 47.72 12 LEU B N 1
ATOM 2991 C CA . LEU B 1 12 ? 11.273 -2.5 24.438 1 47.72 12 LEU B CA 1
ATOM 2992 C C . LEU B 1 12 ? 12.375 -3.154 23.609 1 47.72 12 LEU B C 1
ATOM 2994 O O . LEU B 1 12 ? 12.094 -3.992 22.75 1 47.72 12 LEU B O 1
ATOM 2998 N N . SER B 1 13 ? 13.531 -2.711 23.859 1 47.56 13 SER B N 1
ATOM 2999 C CA . SER B 1 13 ? 14.648 -3.354 23.172 1 47.56 13 SER B CA 1
ATOM 3000 C C . SER B 1 13 ? 14.891 -4.758 23.703 1 47.56 13 SER B C 1
ATOM 3002 O O . SER B 1 13 ? 15.578 -5.562 23.062 1 47.56 13 SER B O 1
ATOM 3004 N N . THR B 1 14 ? 14.508 -5 24.922 1 49.59 14 THR B N 1
ATOM 3005 C CA . THR B 1 14 ? 14.703 -6.332 25.484 1 49.59 14 THR B CA 1
ATOM 3006 C C . THR B 1 14 ? 13.703 -7.32 24.906 1 49.59 14 THR B C 1
ATOM 3008 O O . THR B 1 14 ? 13.93 -8.531 24.922 1 49.59 14 THR B O 1
ATOM 3011 N N . VAL B 1 15 ? 12.664 -6.824 24.562 1 47.69 15 VAL B N 1
ATOM 3012 C CA . VAL B 1 15 ? 11.594 -7.668 24.047 1 47.69 15 VAL B CA 1
ATOM 3013 C C . VAL B 1 15 ? 12.023 -8.312 22.734 1 47.69 15 VAL B C 1
ATOM 3015 O O . VAL B 1 15 ? 11.789 -9.492 22.5 1 47.69 15 VAL B O 1
ATOM 3018 N N . PRO B 1 16 ? 12.688 -7.582 21.953 1 50.94 16 PRO B N 1
ATOM 3019 C CA . PRO B 1 16 ? 13.109 -8.172 20.672 1 50.94 16 PRO B CA 1
ATOM 3020 C C . PRO B 1 16 ? 14.023 -9.383 20.859 1 50.94 16 PRO B C 1
ATOM 3022 O O . PRO B 1 16 ? 13.914 -10.359 20.125 1 50.94 16 PRO B O 1
ATOM 3025 N N . GLY B 1 17 ? 14.906 -9.258 21.781 1 51.69 17 GLY B N 1
ATOM 3026 C CA . GLY B 1 17 ? 15.75 -10.406 22.078 1 51.69 17 GLY B CA 1
ATOM 3027 C C . GLY B 1 17 ? 14.953 -11.648 22.453 1 51.69 17 GLY B C 1
ATOM 3028 O O . GLY B 1 17 ? 15.289 -12.758 22.047 1 51.69 17 GLY B O 1
ATOM 3029 N N . ARG B 1 18 ? 13.859 -11.461 23.062 1 53.03 18 ARG B N 1
ATOM 3030 C CA . ARG B 1 18 ? 13.07 -12.594 23.531 1 53.03 18 ARG B CA 1
ATOM 3031 C C . ARG B 1 18 ? 12.281 -13.227 22.391 1 53.03 18 ARG B C 1
ATOM 3033 O O . ARG B 1 18 ? 12.148 -14.453 22.328 1 53.03 18 ARG B O 1
ATOM 3040 N N . ILE B 1 19 ? 11.797 -12.328 21.609 1 54.28 19 ILE B N 1
ATOM 3041 C CA . ILE B 1 19 ? 11.078 -12.859 20.453 1 54.28 19 ILE B CA 1
ATOM 3042 C C . ILE B 1 19 ? 12.023 -13.664 19.562 1 54.28 19 ILE B C 1
ATOM 3044 O O . ILE B 1 19 ? 11.68 -14.742 19.094 1 54.28 19 ILE B O 1
ATOM 3048 N N . GLU B 1 20 ? 13.125 -13.094 19.375 1 56.41 20 GLU B N 1
ATOM 3049 C CA . GLU B 1 20 ? 14.148 -13.82 18.625 1 56.41 20 GLU B CA 1
ATOM 3050 C C . GLU B 1 20 ? 14.539 -15.117 19.328 1 56.41 20 GLU B C 1
ATOM 3052 O O . GLU B 1 20 ? 14.773 -16.141 18.688 1 56.41 20 GLU B O 1
ATOM 3057 N N . ASP B 1 21 ? 14.562 -15.016 20.609 1 58.12 21 ASP B N 1
ATOM 3058 C CA . ASP B 1 21 ? 14.891 -16.203 21.406 1 58.12 21 ASP B CA 1
ATOM 3059 C C . ASP B 1 21 ? 13.789 -17.25 21.297 1 58.12 21 ASP B C 1
ATOM 3061 O O . ASP B 1 21 ? 14.078 -18.453 21.188 1 58.12 21 ASP B O 1
ATOM 3065 N N . VAL B 1 22 ? 12.633 -16.734 21.328 1 52.75 22 VAL B N 1
ATOM 3066 C CA . VAL B 1 22 ? 11.516 -17.672 21.219 1 52.75 22 VAL B CA 1
ATOM 3067 C C . VAL B 1 22 ? 11.5 -18.297 19.828 1 52.75 22 VAL B C 1
ATOM 3069 O O . VAL B 1 22 ? 11.305 -19.516 19.688 1 52.75 22 VAL B O 1
ATOM 3072 N N . ALA B 1 23 ? 11.656 -17.547 18.812 1 59.44 23 ALA B N 1
ATOM 3073 C CA . ALA B 1 23 ? 11.711 -18.047 17.453 1 59.44 23 ALA B CA 1
ATOM 3074 C C . ALA B 1 23 ? 12.867 -19.031 17.266 1 59.44 23 ALA B C 1
ATOM 3076 O O . ALA B 1 23 ? 12.711 -20.078 16.641 1 59.44 23 ALA B O 1
ATOM 3077 N N . GLY B 1 24 ? 13.891 -18.625 17.875 1 59.53 24 GLY B N 1
ATOM 3078 C CA . GLY B 1 24 ? 15.039 -19.516 17.859 1 59.53 24 GLY B CA 1
ATOM 3079 C C . GLY B 1 24 ? 14.797 -20.812 18.609 1 59.53 24 GLY B C 1
ATOM 3080 O O . GLY B 1 24 ? 15.203 -21.875 18.156 1 59.53 24 GLY B O 1
ATOM 3081 N N . SER B 1 25 ? 14.164 -20.688 19.688 1 55.69 25 SER B N 1
ATOM 3082 C CA . SER B 1 25 ? 13.867 -21.875 20.469 1 55.69 25 SER B CA 1
ATOM 3083 C C . SER B 1 25 ? 12.883 -22.781 19.75 1 55.69 25 SER B C 1
ATOM 3085 O O . SER B 1 25 ? 13.062 -24 19.734 1 55.69 25 SER B O 1
ATOM 3087 N N . VAL B 1 26 ? 11.992 -22.219 19.25 1 55.5 26 VAL B N 1
ATOM 3088 C CA . VAL B 1 26 ? 11.031 -23.016 18.5 1 55.5 26 VAL B CA 1
ATOM 3089 C C . VAL B 1 26 ? 11.719 -23.703 17.328 1 55.5 26 VAL B C 1
ATOM 3091 O O . VAL B 1 26 ? 11.477 -24.875 17.047 1 55.5 26 VAL B O 1
ATOM 3094 N N . ARG B 1 27 ? 12.539 -23.031 16.766 1 60.94 27 ARG B N 1
ATOM 3095 C CA . ARG B 1 27 ? 13.289 -23.594 15.648 1 60.94 27 ARG B CA 1
ATOM 3096 C C . ARG B 1 27 ? 14.188 -24.734 16.109 1 60.94 27 ARG B C 1
ATOM 3098 O O . ARG B 1 27 ? 14.219 -25.797 15.5 1 60.94 27 ARG B O 1
ATOM 3105 N N . ARG B 1 28 ? 14.914 -24.578 17.203 1 61.59 28 ARG B N 1
ATOM 3106 C CA . ARG B 1 28 ? 15.914 -25.531 17.672 1 61.59 28 ARG B CA 1
ATOM 3107 C C . ARG B 1 28 ? 15.25 -26.719 18.375 1 61.59 28 ARG B C 1
ATOM 3109 O O . ARG B 1 28 ? 15.672 -27.859 18.203 1 61.59 28 ARG B O 1
ATOM 3116 N N . ASN B 1 29 ? 14.164 -26.281 19.016 1 55.38 29 ASN B N 1
ATOM 3117 C CA . ASN B 1 29 ? 13.648 -27.344 19.875 1 55.38 29 ASN B CA 1
ATOM 3118 C C . ASN B 1 29 ? 12.469 -28.062 19.234 1 55.38 29 ASN B C 1
ATOM 3120 O O . ASN B 1 29 ? 12.195 -29.219 19.547 1 55.38 29 ASN B O 1
ATOM 3124 N N . VAL B 1 30 ? 11.867 -27.438 18.422 1 52.41 30 VAL B N 1
ATOM 3125 C CA . VAL B 1 30 ? 10.68 -28.062 17.875 1 52.41 30 VAL B CA 1
ATOM 3126 C C . VAL B 1 30 ? 10.914 -28.422 16.406 1 52.41 30 VAL B C 1
ATOM 3128 O O . VAL B 1 30 ? 10.742 -29.562 15.992 1 52.41 30 VAL B O 1
ATOM 3131 N N . LEU B 1 31 ? 11.453 -27.547 15.727 1 60.69 31 LEU B N 1
ATOM 3132 C CA . LEU B 1 31 ? 11.484 -27.734 14.281 1 60.69 31 LEU B CA 1
ATOM 3133 C C . LEU B 1 31 ? 12.648 -28.625 13.867 1 60.69 31 LEU B C 1
ATOM 3135 O O . LEU B 1 31 ? 12.516 -29.453 12.961 1 60.69 31 LEU B O 1
ATOM 3139 N N . LEU B 1 32 ? 13.695 -28.562 14.602 1 61.16 32 LEU B N 1
ATOM 3140 C CA . LEU B 1 32 ? 14.891 -29.312 14.211 1 61.16 32 LEU B CA 1
ATOM 3141 C C . LEU B 1 32 ? 14.688 -30.797 14.43 1 61.16 32 LEU B C 1
ATOM 3143 O O . LEU B 1 32 ? 14.969 -31.609 13.531 1 61.16 32 LEU B O 1
ATOM 3147 N N . PRO B 1 33 ? 14.266 -31.156 15.656 1 58.78 33 PRO B N 1
ATOM 3148 C CA . PRO B 1 33 ? 14.07 -32.594 15.82 1 58.78 33 PRO B CA 1
ATOM 3149 C C . PRO B 1 33 ? 13.039 -33.156 14.844 1 58.78 33 PRO B C 1
ATOM 3151 O O . PRO B 1 33 ? 13.211 -34.281 14.336 1 58.78 33 PRO B O 1
ATOM 3154 N N . ILE B 1 34 ? 11.977 -32.562 14.578 1 61.44 34 ILE B N 1
ATOM 3155 C CA . ILE B 1 34 ? 10.961 -33 13.625 1 61.44 34 ILE B CA 1
ATOM 3156 C C . ILE B 1 34 ? 11.57 -33.062 12.227 1 61.44 34 ILE B C 1
ATOM 3158 O O . ILE B 1 34 ? 11.289 -34 11.469 1 61.44 34 ILE B O 1
ATOM 3162 N N . GLY B 1 35 ? 12.422 -32.25 12.047 1 65.62 35 GLY B N 1
ATOM 3163 C CA . GLY B 1 35 ? 13.109 -32.25 10.766 1 65.62 35 GLY B CA 1
ATOM 3164 C C . GLY B 1 35 ? 14.016 -33.438 10.547 1 65.62 35 GLY B C 1
ATOM 3165 O O . GLY B 1 35 ? 14.031 -34.031 9.469 1 65.62 35 GLY B O 1
ATOM 3166 N N . GLN B 1 36 ? 14.688 -33.781 11.602 1 68.31 36 GLN B N 1
ATOM 3167 C CA . GLN B 1 36 ? 15.609 -34.906 11.484 1 68.31 36 GLN B CA 1
ATOM 3168 C C . GLN B 1 36 ? 14.859 -36.25 11.305 1 68.31 36 GLN B C 1
ATOM 3170 O O . GLN B 1 36 ? 15.281 -37.094 10.531 1 68.31 36 GLN B O 1
ATOM 3175 N N . THR B 1 37 ? 13.812 -36.375 12.086 1 67.31 37 THR B N 1
ATOM 3176 C CA . THR B 1 37 ? 13 -37.594 11.945 1 67.31 37 THR B CA 1
ATOM 3177 C C . THR B 1 37 ? 12.391 -37.688 10.555 1 67.31 37 THR B C 1
ATOM 3179 O O . THR B 1 37 ? 12.359 -38.75 9.945 1 67.31 37 THR B O 1
ATOM 3182 N N . LEU B 1 38 ? 12.016 -36.594 10.117 1 72.06 38 LEU B N 1
ATOM 3183 C CA . LEU B 1 38 ? 11.43 -36.562 8.781 1 72.06 38 LEU B CA 1
ATOM 3184 C C . LEU B 1 38 ? 12.477 -36.875 7.719 1 72.06 38 LEU B C 1
ATOM 3186 O O . LEU B 1 38 ? 12.188 -37.531 6.73 1 72.06 38 LEU B O 1
ATOM 3190 N N . ASP B 1 39 ? 13.641 -36.469 8.039 1 72.69 39 ASP B N 1
ATOM 3191 C CA . ASP B 1 39 ? 14.727 -36.75 7.102 1 72.69 39 ASP B CA 1
ATOM 3192 C C . ASP B 1 39 ? 15 -38.25 6.996 1 72.69 39 ASP B C 1
ATOM 3194 O O . ASP B 1 39 ? 15.219 -38.781 5.902 1 72.69 39 ASP B O 1
ATOM 3198 N N . ARG B 1 40 ? 14.992 -38.969 8.117 1 72.5 40 ARG B N 1
ATOM 3199 C CA . ARG B 1 40 ? 15.258 -40.406 8.133 1 72.5 40 ARG B CA 1
ATOM 3200 C C . ARG B 1 40 ? 14.156 -41.156 7.422 1 72.5 40 ARG B C 1
ATOM 3202 O O . ARG B 1 40 ? 14.422 -42.156 6.754 1 72.5 40 ARG B O 1
ATOM 3209 N N . LEU B 1 41 ? 13.008 -40.594 7.512 1 72.31 41 LEU B N 1
ATOM 3210 C CA . LEU B 1 41 ? 11.867 -41.25 6.906 1 72.31 41 LEU B CA 1
ATOM 3211 C C . LEU B 1 41 ? 11.828 -41.031 5.398 1 72.31 41 LEU B C 1
ATOM 3213 O O . LEU B 1 41 ? 11.391 -41.875 4.641 1 72.31 41 LEU B O 1
ATOM 3217 N N . LEU B 1 42 ? 12.422 -39.969 4.992 1 78.75 42 LEU B N 1
ATOM 3218 C CA . LEU B 1 42 ? 12.266 -39.562 3.596 1 78.75 42 LEU B CA 1
ATOM 3219 C C . LEU B 1 42 ? 13.5 -39.938 2.785 1 78.75 42 LEU B C 1
ATOM 3221 O O . LEU B 1 42 ? 13.461 -39.969 1.553 1 78.75 42 LEU B O 1
ATOM 3225 N N . ALA B 1 43 ? 14.602 -40.312 3.424 1 78.31 43 ALA B N 1
ATOM 3226 C CA . ALA B 1 43 ? 15.875 -40.594 2.76 1 78.31 43 ALA B CA 1
ATOM 3227 C C . ALA B 1 43 ? 15.734 -41.781 1.802 1 78.31 43 ALA B C 1
ATOM 3229 O O . ALA B 1 43 ? 16.203 -41.719 0.662 1 78.31 43 ALA B O 1
ATOM 3230 N N . PRO B 1 44 ? 15.039 -42.844 2.293 1 76.38 44 PRO B N 1
ATOM 3231 C CA . PRO B 1 44 ? 14.906 -43.969 1.355 1 76.38 44 PRO B CA 1
ATOM 3232 C C . PRO B 1 44 ? 14.094 -43.594 0.114 1 76.38 44 PRO B C 1
ATOM 3234 O O . PRO B 1 44 ? 14.375 -44.094 -0.981 1 76.38 44 PRO B O 1
ATOM 3237 N N . VAL B 1 45 ? 13.141 -42.781 0.265 1 78.75 45 VAL B N 1
ATOM 3238 C CA . VAL B 1 45 ? 12.305 -42.344 -0.851 1 78.75 45 VAL B CA 1
ATOM 3239 C C . VAL B 1 45 ? 13.141 -41.5 -1.818 1 78.75 45 VAL B C 1
ATOM 3241 O O . VAL B 1 45 ? 13.008 -41.625 -3.037 1 78.75 45 VAL B O 1
ATOM 3244 N N . ASP B 1 46 ? 13.961 -40.719 -1.312 1 83.19 46 ASP B N 1
ATOM 3245 C CA . ASP B 1 46 ? 14.844 -39.875 -2.131 1 83.19 46 ASP B CA 1
ATOM 3246 C C . ASP B 1 46 ? 15.773 -40.75 -2.979 1 83.19 46 ASP B C 1
ATOM 3248 O O . ASP B 1 46 ? 15.969 -40.469 -4.164 1 83.19 46 ASP B O 1
ATOM 3252 N N . ARG B 1 47 ? 16.344 -41.844 -2.342 1 81 47 ARG B N 1
ATOM 3253 C CA . ARG B 1 47 ? 17.281 -42.719 -3.033 1 81 47 ARG B CA 1
ATOM 3254 C C . ARG B 1 47 ? 16.578 -43.5 -4.137 1 81 47 ARG B C 1
ATOM 3256 O O . ARG B 1 47 ? 17.172 -43.75 -5.191 1 81 47 ARG B O 1
ATOM 3263 N N . ALA B 1 48 ? 15.344 -43.719 -3.82 1 82.56 48 ALA B N 1
ATOM 3264 C CA . ALA B 1 48 ? 14.578 -44.5 -4.793 1 82.56 48 ALA B CA 1
ATOM 3265 C C . ALA B 1 48 ? 14.266 -43.656 -6.031 1 82.56 48 ALA B C 1
ATOM 3267 O O . ALA B 1 48 ? 14.156 -44.188 -7.137 1 82.56 48 ALA B O 1
ATOM 3268 N N . LEU B 1 49 ? 14.227 -42.406 -5.848 1 86.31 49 LEU B N 1
ATOM 3269 C CA . LEU B 1 49 ? 13.812 -41.562 -6.938 1 86.31 49 LEU B CA 1
ATOM 3270 C C . LEU B 1 49 ? 15.016 -40.875 -7.586 1 86.31 49 LEU B C 1
ATOM 3272 O O . LEU B 1 49 ? 14.867 -40.156 -8.578 1 86.31 49 LEU B O 1
ATOM 3276 N N . GLN B 1 50 ? 16.156 -41.125 -7.098 1 83.88 50 GLN B N 1
ATOM 3277 C CA . GLN B 1 50 ? 17.375 -40.469 -7.535 1 83.88 50 GLN B CA 1
ATOM 3278 C C . GLN B 1 50 ? 17.688 -40.781 -8.992 1 83.88 50 GLN B C 1
ATOM 3280 O O . GLN B 1 50 ? 18.094 -39.906 -9.75 1 83.88 50 GLN B O 1
ATOM 3285 N N . PRO B 1 51 ? 17.438 -42.031 -9.406 1 84.94 51 PRO B N 1
ATOM 3286 C CA . PRO B 1 51 ? 17.766 -42.344 -10.805 1 84.94 51 PRO B CA 1
ATOM 3287 C C . PRO B 1 51 ? 16.938 -41.5 -11.789 1 84.94 51 PRO B C 1
ATOM 3289 O O . PRO B 1 51 ? 17.438 -41.062 -12.812 1 84.94 51 PRO B O 1
ATOM 3292 N N . VAL B 1 52 ? 15.75 -41.312 -11.484 1 85.19 52 VAL B N 1
ATOM 3293 C CA . VAL B 1 52 ? 14.867 -40.531 -12.344 1 85.19 52 VAL B CA 1
ATOM 3294 C C . VAL B 1 52 ? 15.266 -39.062 -12.281 1 85.19 52 VAL B C 1
ATOM 3296 O O . VAL B 1 52 ? 15.289 -38.375 -13.305 1 85.19 52 VAL B O 1
ATOM 3299 N N . ALA B 1 53 ? 15.539 -38.625 -11.156 1 84.75 53 ALA B N 1
ATOM 3300 C CA . ALA B 1 53 ? 15.984 -37.25 -10.977 1 84.75 53 ALA B CA 1
ATOM 3301 C C . ALA B 1 53 ? 17.281 -37 -11.742 1 84.75 53 ALA B C 1
ATOM 3303 O O . ALA B 1 53 ? 17.484 -35.938 -12.305 1 84.75 53 ALA B O 1
ATOM 3304 N N . ASP B 1 54 ? 18.125 -38 -11.664 1 86.19 54 ASP B N 1
ATOM 3305 C CA . ASP B 1 54 ? 19.391 -37.875 -12.391 1 86.19 54 ASP B CA 1
ATOM 3306 C C . ASP B 1 54 ? 19.156 -37.75 -13.891 1 86.19 54 ASP B C 1
ATOM 3308 O O . ASP B 1 54 ? 19.875 -37.031 -14.586 1 86.19 54 ASP B O 1
ATOM 3312 N N . GLY B 1 55 ? 18.25 -38.531 -14.383 1 85.19 55 GLY B N 1
ATOM 3313 C CA . GLY B 1 55 ? 17.875 -38.375 -15.781 1 85.19 55 GLY B CA 1
ATOM 3314 C C . GLY B 1 55 ? 17.422 -37 -16.141 1 85.19 55 GLY B C 1
ATOM 3315 O O . GLY B 1 55 ? 17.828 -36.438 -17.172 1 85.19 55 GLY B O 1
ATOM 3316 N N . TYR B 1 56 ? 16.562 -36.438 -15.312 1 85.06 56 TYR B N 1
ATOM 3317 C CA . TYR B 1 56 ? 16.109 -35.062 -15.484 1 85.06 56 TYR B CA 1
ATOM 3318 C C . TYR B 1 56 ? 17.281 -34.094 -15.414 1 85.06 56 TYR B C 1
ATOM 3320 O O . TYR B 1 56 ? 17.406 -33.188 -16.25 1 85.06 56 TYR B O 1
ATOM 3328 N N . ASN B 1 57 ? 18.125 -34.281 -14.438 1 86.25 57 ASN B N 1
ATOM 3329 C CA . ASN B 1 57 ? 19.25 -33.375 -14.227 1 86.25 57 ASN B CA 1
ATOM 3330 C C . ASN B 1 57 ? 20.203 -33.375 -15.422 1 86.25 57 ASN B C 1
ATOM 3332 O O . ASN B 1 57 ? 20.766 -32.312 -15.773 1 86.25 57 ASN B O 1
ATOM 3336 N N . ARG B 1 58 ? 20.391 -34.5 -16.047 1 85.12 58 ARG B N 1
ATOM 3337 C CA . ARG B 1 58 ? 21.281 -34.625 -17.188 1 85.12 58 ARG B CA 1
ATOM 3338 C C . ARG B 1 58 ? 20.719 -33.938 -18.406 1 85.12 58 ARG B C 1
ATOM 3340 O O . ARG B 1 58 ? 21.453 -33.375 -19.219 1 85.12 58 ARG B O 1
ATOM 3347 N N . ARG B 1 59 ? 19.453 -33.969 -18.516 1 85.38 59 ARG B N 1
ATOM 3348 C CA . ARG B 1 59 ? 18.844 -33.469 -19.734 1 85.38 59 ARG B CA 1
ATOM 3349 C C . ARG B 1 59 ? 18.406 -32 -19.562 1 85.38 59 ARG B C 1
ATOM 3351 O O . ARG B 1 59 ? 18.562 -31.188 -20.469 1 85.38 59 ARG B O 1
ATOM 3358 N N . LEU B 1 60 ? 17.766 -31.688 -18.359 1 84.38 60 LEU B N 1
ATOM 3359 C CA . LEU B 1 60 ? 17.109 -30.391 -18.219 1 84.38 60 LEU B CA 1
ATOM 3360 C C . LEU B 1 60 ? 17.688 -29.625 -17.016 1 84.38 60 LEU B C 1
ATOM 3362 O O . LEU B 1 60 ? 17.406 -28.438 -16.844 1 84.38 60 LEU B O 1
ATOM 3366 N N . GLY B 1 61 ? 18.469 -30.297 -16.234 1 82.69 61 GLY B N 1
ATOM 3367 C CA . GLY B 1 61 ? 18.984 -29.703 -15.008 1 82.69 61 GLY B CA 1
ATOM 3368 C C . GLY B 1 61 ? 19.781 -28.438 -15.25 1 82.69 61 GLY B C 1
ATOM 3369 O O . GLY B 1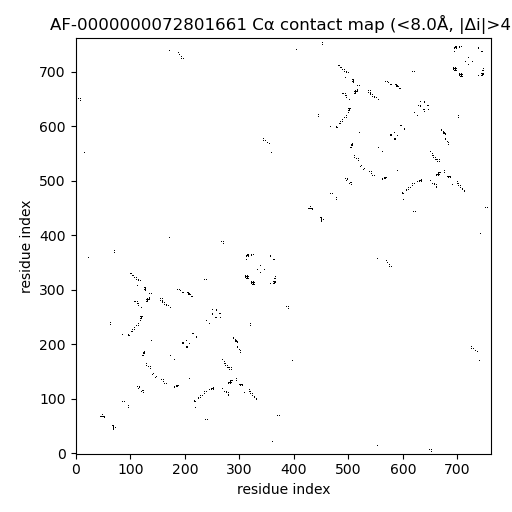 61 ? 19.75 -27.516 -14.438 1 82.69 61 GLY B O 1
ATOM 3370 N N . THR B 1 62 ? 20.406 -28.406 -16.359 1 76.5 62 THR B N 1
ATOM 3371 C CA . THR B 1 62 ? 21.25 -27.25 -16.672 1 76.5 62 THR B CA 1
ATOM 3372 C C . THR B 1 62 ? 20.391 -26.016 -16.938 1 76.5 62 THR B C 1
ATOM 3374 O O . THR B 1 62 ? 20.797 -24.891 -16.656 1 76.5 62 THR B O 1
ATOM 3377 N N . TYR B 1 63 ? 19.203 -26.281 -17.406 1 74.38 63 TYR B N 1
ATOM 3378 C CA . TYR B 1 63 ? 18.344 -25.172 -17.797 1 74.38 63 TYR B CA 1
ATOM 3379 C C . TYR B 1 63 ? 17.406 -24.781 -16.656 1 74.38 63 TYR B C 1
ATOM 3381 O O . TYR B 1 63 ? 17.141 -23.594 -16.453 1 74.38 63 TYR B O 1
ATOM 3389 N N . PHE B 1 64 ? 16.922 -25.766 -15.906 1 78.38 64 PHE B N 1
ATOM 3390 C CA . PHE B 1 64 ? 15.883 -25.484 -14.922 1 78.38 64 PHE B CA 1
ATOM 3391 C C . PHE B 1 64 ? 16.391 -25.75 -13.516 1 78.38 64 PHE B C 1
ATOM 3393 O O . PHE B 1 64 ? 15.656 -25.562 -12.539 1 78.38 64 PHE B O 1
ATOM 3400 N N . GLY B 1 65 ? 17.562 -26.125 -13.375 1 78.69 65 GLY B N 1
ATOM 3401 C CA . GLY B 1 65 ? 18.141 -26.391 -12.07 1 78.69 65 GLY B CA 1
ATOM 3402 C C . GLY B 1 65 ? 18.141 -27.859 -11.703 1 78.69 65 GLY B C 1
ATOM 3403 O O . GLY B 1 65 ? 17.234 -28.609 -12.094 1 78.69 65 GLY B O 1
ATOM 3404 N N . GLU B 1 66 ? 19.125 -28.219 -10.945 1 82.38 66 GLU B N 1
ATOM 3405 C CA . GLU B 1 66 ? 19.203 -29.609 -10.492 1 82.38 66 GLU B CA 1
ATOM 3406 C C . GLU B 1 66 ? 18.297 -29.844 -9.289 1 82.38 66 GLU B C 1
ATOM 3408 O O . GLU B 1 66 ? 18.031 -28.938 -8.508 1 82.38 66 GLU B O 1
ATOM 3413 N N . MET B 1 67 ? 17.766 -31.016 -9.312 1 86.19 67 MET B N 1
ATOM 3414 C CA . MET B 1 67 ? 16.844 -31.359 -8.234 1 86.19 67 MET B CA 1
ATOM 3415 C C . MET B 1 67 ? 17.203 -32.688 -7.617 1 86.19 67 MET B C 1
ATOM 3417 O O . MET B 1 67 ? 17.781 -33.562 -8.281 1 86.19 67 MET B O 1
ATOM 3421 N N . THR B 1 68 ? 16.953 -32.812 -6.348 1 87.12 68 THR B N 1
ATOM 3422 C CA . THR B 1 68 ? 17.062 -34.094 -5.676 1 87.12 68 THR B CA 1
ATOM 3423 C C . THR B 1 68 ? 15.867 -34.969 -6.012 1 87.12 68 THR B C 1
ATOM 3425 O O . THR B 1 68 ? 14.945 -34.562 -6.707 1 87.12 68 THR B O 1
ATOM 3428 N N . GLY B 1 69 ? 15.945 -36.188 -5.609 1 86 69 GLY B N 1
ATOM 3429 C CA . GLY B 1 69 ? 14.852 -37.125 -5.875 1 86 69 GLY B CA 1
ATOM 3430 C C . GLY B 1 69 ? 13.531 -36.656 -5.293 1 86 69 GLY B C 1
ATOM 3431 O O . GLY B 1 69 ? 12.5 -36.719 -5.965 1 86 69 GLY B O 1
ATOM 3432 N N . LEU B 1 70 ? 13.609 -36.156 -4.086 1 87.06 70 LEU B N 1
ATOM 3433 C CA . LEU B 1 70 ? 12.391 -35.719 -3.408 1 87.06 70 LEU B CA 1
ATOM 3434 C C . LEU B 1 70 ? 11.852 -34.438 -4.039 1 87.06 70 LEU B C 1
ATOM 3436 O O . LEU B 1 70 ? 10.633 -34.281 -4.148 1 87.06 70 LEU B O 1
ATOM 3440 N N . GLN B 1 71 ? 12.75 -33.594 -4.367 1 87.75 71 GLN B N 1
ATOM 3441 C CA . GLN B 1 71 ? 12.336 -32.375 -5.043 1 87.75 71 GLN B CA 1
ATOM 3442 C C . GLN B 1 71 ? 11.68 -32.688 -6.391 1 87.75 71 GLN B C 1
ATOM 3444 O O . GLN B 1 71 ? 10.672 -32.094 -6.75 1 87.75 71 GLN B O 1
ATOM 3449 N N . PHE B 1 72 ? 12.266 -33.625 -7.031 1 87.69 72 PHE B N 1
ATOM 3450 C CA . PHE B 1 72 ? 11.719 -34.062 -8.305 1 87.69 72 PHE B CA 1
ATOM 3451 C C . PHE B 1 72 ? 10.336 -34.656 -8.117 1 87.69 72 PHE B C 1
ATOM 3453 O O . PHE B 1 72 ? 9.406 -34.375 -8.883 1 87.69 72 PHE B O 1
ATOM 3460 N N . ALA B 1 73 ? 10.18 -35.5 -7.133 1 87.12 73 ALA B N 1
ATOM 3461 C CA . ALA B 1 73 ? 8.898 -36.125 -6.836 1 87.12 73 ALA B CA 1
ATOM 3462 C C . ALA B 1 73 ? 7.832 -35.094 -6.508 1 87.12 73 ALA B C 1
ATOM 3464 O O . ALA B 1 73 ? 6.672 -35.25 -6.895 1 87.12 73 ALA B O 1
ATOM 3465 N N . LEU B 1 74 ? 8.219 -34.125 -5.84 1 88.25 74 LEU B N 1
ATOM 3466 C CA . LEU B 1 74 ? 7.277 -33.062 -5.457 1 88.25 74 LEU B CA 1
ATOM 3467 C C . LEU B 1 74 ? 6.801 -32.281 -6.68 1 88.25 74 LEU B C 1
ATOM 3469 O O . LEU B 1 74 ? 5.602 -32.062 -6.855 1 88.25 74 LEU B O 1
ATOM 3473 N N . ILE B 1 75 ? 7.746 -31.859 -7.5 1 89.44 75 ILE B N 1
ATOM 3474 C CA . ILE B 1 75 ? 7.414 -31.047 -8.664 1 89.44 75 ILE B CA 1
ATOM 3475 C C . ILE B 1 75 ? 6.641 -31.891 -9.68 1 89.44 75 ILE B C 1
ATOM 3477 O O . ILE B 1 75 ? 5.59 -31.469 -10.172 1 89.44 75 ILE B O 1
ATOM 3481 N N . PHE B 1 76 ? 7.129 -33.062 -9.969 1 90.06 76 PHE B N 1
ATOM 3482 C CA . PHE B 1 76 ? 6.488 -33.938 -10.961 1 90.06 76 PHE B CA 1
ATOM 3483 C C . PHE B 1 76 ? 5.164 -34.469 -10.438 1 90.06 76 PHE B C 1
ATOM 3485 O O . PHE B 1 76 ? 4.199 -34.594 -11.188 1 90.06 76 PHE B O 1
ATOM 3492 N N . GLY B 1 77 ? 5.16 -34.844 -9.188 1 91.06 77 GLY B N 1
ATOM 3493 C CA . GLY B 1 77 ? 3.904 -35.281 -8.586 1 91.06 77 GLY B CA 1
ATOM 3494 C C . GLY B 1 77 ? 2.84 -34.188 -8.617 1 91.06 77 GLY B C 1
ATOM 3495 O O . GLY B 1 77 ? 1.678 -34.469 -8.922 1 91.06 77 GLY B O 1
ATOM 3496 N N . ALA B 1 78 ? 3.254 -32.938 -8.305 1 93.06 78 ALA B N 1
ATOM 3497 C CA . ALA B 1 78 ? 2.326 -31.812 -8.352 1 93.06 78 ALA B CA 1
ATOM 3498 C C . ALA B 1 78 ? 1.849 -31.547 -9.773 1 93.06 78 ALA B C 1
ATOM 3500 O O . ALA B 1 78 ? 0.677 -31.234 -10 1 93.06 78 ALA B O 1
ATOM 3501 N N . LEU B 1 79 ? 2.758 -31.688 -10.711 1 94.44 79 LEU B N 1
ATOM 3502 C CA . LEU B 1 79 ? 2.414 -31.484 -12.117 1 94.44 79 LEU B CA 1
ATOM 3503 C C . LEU B 1 79 ? 1.383 -32.5 -12.578 1 94.44 79 LEU B C 1
ATOM 3505 O O . LEU B 1 79 ? 0.396 -32.156 -13.227 1 94.44 79 LEU B O 1
ATOM 3509 N N . ILE B 1 80 ? 1.609 -33.781 -12.234 1 94.62 80 ILE B N 1
ATOM 3510 C CA . ILE B 1 80 ? 0.685 -34.844 -12.609 1 94.62 80 ILE B CA 1
ATOM 3511 C C . ILE B 1 80 ? -0.666 -34.594 -11.93 1 94.62 80 ILE B C 1
ATOM 3513 O O . ILE B 1 80 ? -1.716 -34.75 -12.562 1 94.62 80 ILE B O 1
ATOM 3517 N N . ALA B 1 81 ? -0.601 -34.25 -10.688 1 95.31 81 ALA B N 1
ATOM 3518 C CA . ALA B 1 81 ? -1.834 -33.969 -9.953 1 95.31 81 ALA B CA 1
ATOM 3519 C C . ALA B 1 81 ? -2.629 -32.844 -10.609 1 95.31 81 ALA B C 1
ATOM 3521 O O . ALA B 1 81 ? -3.852 -32.938 -10.734 1 95.31 81 ALA B O 1
ATOM 3522 N N . LEU B 1 82 ? -1.941 -31.781 -11.016 1 97.31 82 LEU B N 1
ATOM 3523 C CA . LEU B 1 82 ? -2.609 -30.641 -11.641 1 97.31 82 LEU B CA 1
ATOM 3524 C C . LEU B 1 82 ? -3.135 -31 -13.023 1 97.31 82 LEU B C 1
ATOM 3526 O O . LEU B 1 82 ? -4.25 -30.625 -13.391 1 97.31 82 LEU B O 1
ATOM 3530 N N . LEU B 1 83 ? -2.361 -31.797 -13.75 1 97.31 83 LEU B N 1
ATOM 3531 C CA . LEU B 1 83 ? -2.762 -32.156 -15.102 1 97.31 83 LEU B CA 1
ATOM 3532 C C . LEU B 1 83 ? -3.947 -33.125 -15.078 1 97.31 83 LEU B C 1
ATOM 3534 O O . LEU B 1 83 ? -4.781 -33.125 -15.984 1 97.31 83 LEU B O 1
ATOM 3538 N N . THR B 1 84 ? -4.09 -33.938 -14.047 1 96.94 84 THR B N 1
ATOM 3539 C CA . THR B 1 84 ? -5.164 -34.906 -13.977 1 96.94 84 THR B CA 1
ATOM 3540 C C . THR B 1 84 ? -6.285 -34.438 -13.062 1 96.94 84 THR B C 1
ATOM 3542 O O . THR B 1 84 ? -7.184 -35.188 -12.711 1 96.94 84 THR B O 1
ATOM 3545 N N . ALA B 1 85 ? -6.195 -33.219 -12.609 1 96.75 85 ALA B N 1
ATOM 3546 C CA . ALA B 1 85 ? -7.168 -32.719 -11.648 1 96.75 85 ALA B CA 1
ATOM 3547 C C . ALA B 1 85 ? -8.586 -32.781 -12.219 1 96.75 85 ALA B C 1
ATOM 3549 O O . ALA B 1 85 ? -9.555 -32.906 -11.469 1 96.75 85 ALA B O 1
ATOM 3550 N N . GLY B 1 86 ? -8.766 -32.656 -13.555 1 94.94 86 GLY B N 1
ATOM 3551 C CA . GLY B 1 86 ? -10.078 -32.781 -14.164 1 94.94 86 GLY B CA 1
ATOM 3552 C C . GLY B 1 86 ? -10.773 -34.094 -13.82 1 94.94 86 GLY B C 1
ATOM 3553 O O . GLY B 1 86 ? -12.008 -34.156 -13.812 1 94.94 86 GLY B O 1
ATOM 3554 N N . LEU B 1 87 ? -10.016 -35.094 -13.523 1 93.56 87 LEU B N 1
ATOM 3555 C CA . LEU B 1 87 ? -10.547 -36.438 -13.266 1 93.56 87 LEU B CA 1
ATOM 3556 C C . LEU B 1 87 ? -10.828 -36.625 -11.781 1 93.56 87 LEU B C 1
ATOM 3558 O O . LEU B 1 87 ? -11.891 -37.125 -11.406 1 93.56 87 LEU B O 1
ATOM 3562 N N . TRP B 1 88 ? -9.922 -36.188 -10.914 1 94.12 88 TRP B N 1
ATOM 3563 C CA . TRP B 1 88 ? -10.055 -36.562 -9.516 1 94.12 88 TRP B CA 1
ATOM 3564 C C . TRP B 1 88 ? -10.656 -35.438 -8.688 1 94.12 88 TRP B C 1
ATOM 3566 O O . TRP B 1 88 ? -11.289 -35.688 -7.656 1 94.12 88 TRP B O 1
ATOM 3576 N N . ALA B 1 89 ? -10.5 -34.156 -9.047 1 94.44 89 ALA B N 1
ATOM 3577 C CA . ALA B 1 89 ? -10.922 -33.031 -8.227 1 94.44 89 ALA B CA 1
ATOM 3578 C C . ALA B 1 89 ? -12.43 -33.031 -8 1 94.44 89 ALA B C 1
ATOM 3580 O O . ALA B 1 89 ? -12.891 -32.844 -6.879 1 94.44 89 ALA B O 1
ATOM 3581 N N . PRO B 1 90 ? -13.25 -33.344 -9.047 1 92 90 PRO B N 1
ATOM 3582 C CA . PRO B 1 90 ? -14.703 -33.375 -8.836 1 92 90 PRO B CA 1
ATOM 3583 C C . PRO B 1 90 ? -15.148 -34.5 -7.898 1 92 90 PRO B C 1
ATOM 3585 O O . PRO B 1 90 ? -16.234 -34.438 -7.32 1 92 90 PRO B O 1
ATOM 3588 N N . LEU B 1 91 ? -14.367 -35.469 -7.781 1 92.19 91 LEU B N 1
ATOM 3589 C CA . LEU B 1 91 ? -14.68 -36.594 -6.895 1 92.19 91 LEU B CA 1
ATOM 3590 C C . LEU B 1 91 ? -14.422 -36.219 -5.438 1 92.19 91 LEU B C 1
ATOM 3592 O O . LEU B 1 91 ? -15.023 -36.781 -4.527 1 92.19 91 LEU B O 1
ATOM 3596 N N . VAL B 1 92 ? -13.531 -35.344 -5.195 1 90.62 92 VAL B N 1
ATOM 3597 C CA . VAL B 1 92 ? -13.164 -34.906 -3.844 1 90.62 92 VAL B CA 1
ATOM 3598 C C . VAL B 1 92 ? -14.148 -33.875 -3.344 1 90.62 92 VAL B C 1
ATOM 3600 O O . VAL B 1 92 ? -14.672 -33.969 -2.234 1 90.62 92 VAL B O 1
ATOM 3603 N N . SER B 1 93 ? -14.383 -32.812 -4.16 1 91 93 SER B N 1
ATOM 3604 C CA . SER B 1 93 ? -15.312 -31.734 -3.832 1 91 93 SER B CA 1
ATOM 3605 C C . SER B 1 93 ? -15.828 -31.047 -5.094 1 91 93 SER B C 1
ATOM 3607 O O . SER B 1 93 ? -15.117 -30.953 -6.09 1 91 93 SER B O 1
ATOM 3609 N N . GLY B 1 94 ? -17.062 -30.578 -5.039 1 89.62 94 GLY B N 1
ATOM 3610 C CA . GLY B 1 94 ? -17.688 -29.922 -6.18 1 89.62 94 GLY B CA 1
ATOM 3611 C C . GLY B 1 94 ? -17.016 -28.609 -6.535 1 89.62 94 GLY B C 1
ATOM 3612 O O . GLY B 1 94 ? -17.062 -28.172 -7.688 1 89.62 94 GLY B O 1
ATOM 3613 N N . SER B 1 95 ? -16.344 -27.953 -5.598 1 93.62 95 SER B N 1
ATOM 3614 C CA . SER B 1 95 ? -15.789 -26.625 -5.828 1 93.62 95 SER B CA 1
ATOM 3615 C C . SER B 1 95 ? -14.297 -26.672 -6.105 1 93.62 95 SER B C 1
ATOM 3617 O O . SER B 1 95 ? -13.695 -25.688 -6.512 1 93.62 95 SER B O 1
ATOM 3619 N N . LEU B 1 96 ? -13.656 -27.797 -5.961 1 95.81 96 LEU B N 1
ATOM 3620 C CA . LEU B 1 96 ? -12.203 -27.891 -5.965 1 95.81 96 LEU B CA 1
ATOM 3621 C C . LEU B 1 96 ? -11.633 -27.547 -7.336 1 95.81 96 LEU B C 1
ATOM 3623 O O . LEU B 1 96 ? -10.602 -26.875 -7.438 1 95.81 96 LEU B O 1
ATOM 3627 N N . LEU B 1 97 ? -12.32 -28.062 -8.344 1 96.31 97 LEU B N 1
ATOM 3628 C CA . LEU B 1 97 ? -11.828 -27.781 -9.688 1 96.31 97 LEU B CA 1
ATOM 3629 C C . LEU B 1 97 ? -11.859 -26.281 -9.969 1 96.31 97 LEU B C 1
ATOM 3631 O O . LEU B 1 97 ? -10.938 -25.75 -10.586 1 96.31 97 LEU B O 1
ATOM 3635 N N . ARG B 1 98 ? -12.867 -25.609 -9.555 1 95.81 98 ARG B N 1
ATOM 3636 C CA . ARG B 1 98 ? -12.969 -24.172 -9.711 1 95.81 98 ARG B CA 1
ATOM 3637 C C . ARG B 1 98 ? -11.883 -23.453 -8.906 1 95.81 98 ARG B C 1
ATOM 3639 O O . ARG B 1 98 ? -11.297 -22.484 -9.367 1 95.81 98 ARG B O 1
ATOM 3646 N N . THR B 1 99 ? -11.672 -23.953 -7.715 1 97.38 99 THR B N 1
ATOM 3647 C CA . THR B 1 99 ? -10.641 -23.375 -6.855 1 97.38 99 THR B CA 1
ATOM 3648 C C . THR B 1 99 ? -9.266 -23.516 -7.504 1 97.38 99 THR B C 1
ATOM 3650 O O . THR B 1 99 ? -8.477 -22.562 -7.492 1 97.38 99 THR B O 1
ATOM 3653 N N . LEU B 1 100 ? -8.992 -24.641 -8.07 1 98.19 100 LEU B N 1
ATOM 3654 C CA . LEU B 1 100 ? -7.703 -24.859 -8.727 1 98.19 100 LEU B CA 1
ATOM 3655 C C . LEU B 1 100 ? -7.551 -23.969 -9.953 1 98.19 100 LEU B C 1
ATOM 3657 O O . LEU B 1 100 ? -6.449 -23.516 -10.266 1 98.19 100 LEU B O 1
ATOM 3661 N N . ALA B 1 101 ? -8.656 -23.734 -10.641 1 97.69 101 ALA B N 1
ATOM 3662 C CA . ALA B 1 101 ? -8.633 -22.828 -11.773 1 97.69 101 ALA B CA 1
ATOM 3663 C C . ALA B 1 101 ? -8.289 -21.406 -11.328 1 97.69 101 ALA B C 1
ATOM 3665 O O . ALA B 1 101 ? -7.418 -20.75 -11.914 1 97.69 101 ALA B O 1
ATOM 3666 N N . LEU B 1 102 ? -8.914 -20.984 -10.305 1 97.38 102 LEU B N 1
ATOM 3667 C CA . LEU B 1 102 ? -8.648 -19.656 -9.758 1 97.38 102 LEU B CA 1
ATOM 3668 C C . LEU B 1 102 ? -7.219 -19.562 -9.25 1 97.38 102 LEU B C 1
ATOM 3670 O O . LEU B 1 102 ? -6.551 -18.547 -9.453 1 97.38 102 LEU B O 1
ATOM 3674 N N . ALA B 1 103 ? -6.777 -20.562 -8.586 1 98.44 103 ALA B N 1
ATOM 3675 C CA . ALA B 1 103 ? -5.406 -20.609 -8.086 1 98.44 103 ALA B CA 1
ATOM 3676 C C . ALA B 1 103 ? -4.402 -20.453 -9.227 1 98.44 103 ALA B C 1
ATOM 3678 O O . ALA B 1 103 ? -3.355 -19.828 -9.062 1 98.44 103 ALA B O 1
ATOM 3679 N N . SER B 1 104 ? -4.711 -21.031 -10.344 1 98.69 104 SER B N 1
ATOM 3680 C CA . SER B 1 104 ? -3.836 -20.922 -11.508 1 98.69 104 SER B CA 1
ATOM 3681 C C . SER B 1 104 ? -3.709 -19.469 -11.977 1 98.69 104 SER B C 1
ATOM 3683 O O . SER B 1 104 ? -2.615 -19.016 -12.32 1 98.69 104 SER B O 1
ATOM 3685 N N . ILE B 1 105 ? -4.766 -18.766 -11.977 1 98.31 105 ILE B N 1
ATOM 3686 C CA . ILE B 1 105 ? -4.746 -17.359 -12.367 1 98.31 105 ILE B CA 1
ATOM 3687 C C . ILE B 1 105 ? -3.914 -16.562 -11.375 1 98.31 105 ILE B C 1
ATOM 3689 O O . ILE B 1 105 ? -3.037 -15.789 -11.773 1 98.31 105 ILE B O 1
ATOM 3693 N N . TRP B 1 106 ? -4.113 -16.781 -10.141 1 98.31 106 TRP B N 1
ATOM 3694 C CA . TRP B 1 106 ? -3.41 -16.016 -9.109 1 98.31 106 TRP B CA 1
ATOM 3695 C C . TRP B 1 106 ? -1.938 -16.406 -9.055 1 98.31 106 TRP B C 1
ATOM 3697 O O . TRP B 1 106 ? -1.085 -15.602 -8.688 1 98.31 106 TRP B O 1
ATOM 3707 N N . ALA B 1 107 ? -1.686 -17.656 -9.422 1 98.62 107 ALA B N 1
ATOM 3708 C CA . ALA B 1 107 ? -0.287 -18.047 -9.555 1 98.62 107 ALA B CA 1
ATOM 3709 C C . ALA B 1 107 ? 0.414 -17.234 -10.641 1 98.62 107 ALA B C 1
ATOM 3711 O O . ALA B 1 107 ? 1.564 -16.828 -10.461 1 98.62 107 ALA B O 1
ATOM 3712 N N . ILE B 1 108 ? -0.271 -17.016 -11.727 1 98.5 108 ILE B N 1
ATOM 3713 C CA . ILE B 1 108 ? 0.275 -16.172 -12.781 1 98.5 108 ILE B CA 1
ATOM 3714 C C . ILE B 1 108 ? 0.567 -14.781 -12.227 1 98.5 108 ILE B C 1
ATOM 3716 O O . ILE B 1 108 ? 1.662 -14.242 -12.414 1 98.5 108 ILE B O 1
ATOM 3720 N N . PHE B 1 109 ? -0.408 -14.242 -11.484 1 98.12 109 PHE B N 1
ATOM 3721 C CA . PHE B 1 109 ? -0.253 -12.914 -10.906 1 98.12 109 PHE B CA 1
ATOM 3722 C C . PHE B 1 109 ? 0.921 -12.875 -9.938 1 98.12 109 PHE B C 1
ATOM 3724 O O . PHE B 1 109 ? 1.765 -11.977 -10.016 1 98.12 109 PHE B O 1
ATOM 3731 N N . ALA B 1 110 ? 0.991 -13.836 -9.078 1 97.88 110 ALA B N 1
ATOM 3732 C CA . ALA B 1 110 ? 2.018 -13.852 -8.039 1 97.88 110 ALA B CA 1
ATOM 3733 C C . ALA B 1 110 ? 3.408 -14.016 -8.648 1 97.88 110 ALA B C 1
ATOM 3735 O O . ALA B 1 110 ? 4.352 -13.328 -8.25 1 97.88 110 ALA B O 1
ATOM 3736 N N . MET B 1 111 ? 3.549 -14.922 -9.594 1 97.88 111 MET B N 1
ATOM 3737 C CA . MET B 1 111 ? 4.836 -15.117 -10.258 1 97.88 111 MET B CA 1
ATOM 3738 C C . MET B 1 111 ? 5.25 -13.859 -11.016 1 97.88 111 MET B C 1
ATOM 3740 O O . MET B 1 111 ? 6.426 -13.484 -11.016 1 97.88 111 MET B O 1
ATOM 3744 N N . SER B 1 112 ? 4.262 -13.289 -11.641 1 97.38 112 SER B N 1
ATOM 3745 C CA . SER B 1 112 ? 4.52 -12.062 -12.391 1 97.38 112 SER B CA 1
ATOM 3746 C C . SER B 1 112 ? 5 -10.938 -11.484 1 97.38 112 SER B C 1
ATOM 3748 O O . SER B 1 112 ? 5.973 -10.25 -11.797 1 97.38 112 SER B O 1
ATOM 3750 N N . TRP B 1 113 ? 4.367 -10.734 -10.453 1 96.69 113 TRP B N 1
ATOM 3751 C CA . TRP B 1 113 ? 4.777 -9.727 -9.484 1 96.69 113 TRP B CA 1
ATOM 3752 C C . TRP B 1 113 ? 6.191 -10 -8.977 1 96.69 113 TRP B C 1
ATOM 3754 O O . TRP B 1 113 ? 6.996 -9.078 -8.836 1 96.69 113 TRP B O 1
ATOM 3764 N N . ASP B 1 114 ? 6.477 -11.281 -8.742 1 96.88 114 ASP B N 1
ATOM 3765 C CA . ASP B 1 114 ? 7.73 -11.68 -8.109 1 96.88 114 ASP B CA 1
ATOM 3766 C C . ASP B 1 114 ? 8.922 -11.398 -9.031 1 96.88 114 ASP B C 1
ATOM 3768 O O . ASP B 1 114 ? 10.016 -11.094 -8.555 1 96.88 114 ASP B O 1
ATOM 3772 N N . ILE B 1 115 ? 8.695 -11.477 -10.289 1 95.19 115 ILE B N 1
ATOM 3773 C CA . ILE B 1 115 ? 9.789 -11.219 -11.219 1 95.19 115 ILE B CA 1
ATOM 3774 C C . ILE B 1 115 ? 10.227 -9.766 -11.109 1 95.19 115 ILE B C 1
ATOM 3776 O O . ILE B 1 115 ? 11.422 -9.461 -11.188 1 95.19 115 ILE B O 1
ATOM 3780 N N . GLN B 1 116 ? 9.32 -8.914 -10.969 1 94.06 116 GLN B N 1
ATOM 3781 C CA . GLN B 1 116 ? 9.664 -7.5 -10.852 1 94.06 116 GLN B CA 1
ATOM 3782 C C . GLN B 1 116 ? 10.078 -7.152 -9.43 1 94.06 116 GLN B C 1
ATOM 3784 O O . GLN B 1 116 ? 11.156 -6.59 -9.211 1 94.06 116 GLN B O 1
ATOM 3789 N N . SER B 1 117 ? 9.266 -7.508 -8.5 1 93.94 117 SER B N 1
ATOM 3790 C CA . SER B 1 117 ? 9.5 -7.039 -7.137 1 93.94 117 SER B CA 1
ATOM 3791 C C . SER B 1 117 ? 10.438 -7.977 -6.383 1 93.94 117 SER B C 1
ATOM 3793 O O . SER B 1 117 ? 11.344 -7.523 -5.684 1 93.94 117 SER B O 1
ATOM 3795 N N . GLY B 1 118 ? 10.25 -9.242 -6.496 1 92.62 118 GLY B N 1
ATOM 3796 C CA . GLY B 1 118 ? 11.078 -10.211 -5.789 1 92.62 118 GLY B CA 1
ATOM 3797 C C . GLY B 1 118 ? 12.516 -10.242 -6.277 1 92.62 118 GLY B C 1
ATOM 3798 O O . GLY B 1 118 ? 13.445 -10.297 -5.477 1 92.62 118 GLY B O 1
ATOM 3799 N N . TYR B 1 119 ? 12.719 -10.141 -7.516 1 94.19 119 TYR B N 1
ATOM 3800 C CA . TYR B 1 119 ? 14.047 -10.297 -8.086 1 94.19 119 TYR B CA 1
ATOM 3801 C C . TYR B 1 119 ? 14.812 -8.977 -8.062 1 94.19 119 TYR B C 1
ATOM 3803 O O . TYR B 1 119 ? 16.031 -8.969 -7.926 1 94.19 119 TYR B O 1
ATOM 3811 N N . THR B 1 120 ? 14.141 -7.867 -8.18 1 92.25 120 THR B N 1
ATOM 3812 C CA . THR B 1 120 ? 14.852 -6.594 -8.242 1 92.25 120 THR B CA 1
ATOM 3813 C C . THR B 1 120 ? 14.93 -5.957 -6.855 1 92.25 120 THR B C 1
ATOM 3815 O O . THR B 1 120 ? 15.766 -5.078 -6.617 1 92.25 120 THR B O 1
ATOM 3818 N N . GLY B 1 121 ? 13.961 -6.281 -6.055 1 89.56 121 GLY B N 1
ATOM 3819 C CA . GLY B 1 121 ? 13.883 -5.633 -4.758 1 89.56 121 GLY B CA 1
ATOM 3820 C C . GLY B 1 121 ? 13.016 -4.391 -4.758 1 89.56 121 GLY B C 1
ATOM 3821 O O . GLY B 1 121 ? 12.734 -3.824 -3.699 1 89.56 121 GLY B O 1
ATOM 3822 N N . TYR B 1 122 ? 12.586 -3.945 -5.918 1 90.88 122 TYR B N 1
ATOM 3823 C CA . TYR B 1 122 ? 11.648 -2.836 -6.016 1 90.88 122 TYR B CA 1
ATOM 3824 C C . TYR B 1 122 ? 10.211 -3.324 -5.84 1 90.88 122 TYR B C 1
ATOM 3826 O O . TYR B 1 122 ? 9.641 -3.934 -6.75 1 90.88 122 TYR B O 1
ATOM 3834 N N . ILE B 1 123 ? 9.641 -3.037 -4.762 1 91.44 123 ILE B N 1
ATOM 3835 C CA . ILE B 1 123 ? 8.344 -3.598 -4.398 1 91.44 123 ILE B CA 1
ATOM 3836 C C . ILE B 1 123 ? 7.227 -2.764 -5.027 1 91.44 123 ILE B C 1
ATOM 3838 O O . ILE B 1 123 ? 7.086 -1.576 -4.723 1 91.44 123 ILE B O 1
ATOM 3842 N N . SER B 1 124 ? 6.516 -3.375 -5.848 1 92.81 124 SER B N 1
ATOM 3843 C CA . SER B 1 124 ? 5.352 -2.736 -6.453 1 92.81 124 SER B CA 1
ATOM 3844 C C . SER B 1 124 ? 4.086 -3.031 -5.656 1 92.81 124 SER B C 1
ATOM 3846 O O . SER B 1 124 ? 3.779 -4.191 -5.371 1 92.81 124 SER B O 1
ATOM 3848 N N . PHE B 1 125 ? 3.307 -2.014 -5.344 1 91 125 PHE B N 1
ATOM 3849 C CA . PHE B 1 125 ? 2.031 -2.186 -4.656 1 91 125 PHE B CA 1
ATOM 3850 C C . PHE B 1 125 ? 0.868 -1.999 -5.625 1 91 125 PHE B C 1
ATOM 3852 O O . PHE B 1 125 ? -0.284 -1.883 -5.203 1 91 125 PHE B O 1
ATOM 3859 N N . GLY B 1 126 ? 1.197 -1.967 -6.883 1 92.94 126 GLY B N 1
ATOM 3860 C CA . GLY B 1 126 ? 0.13 -1.615 -7.805 1 92.94 126 GLY B CA 1
ATOM 3861 C C . GLY B 1 126 ? 0.068 -2.521 -9.016 1 92.94 126 GLY B C 1
ATOM 3862 O O . GLY B 1 126 ? -0.341 -2.094 -10.102 1 92.94 126 GLY B O 1
ATOM 3863 N N . HIS B 1 127 ? 0.439 -3.74 -8.93 1 94.69 127 HIS B N 1
ATOM 3864 C CA . HIS B 1 127 ? 0.43 -4.641 -10.078 1 94.69 127 HIS B CA 1
ATOM 3865 C C . HIS B 1 127 ? -0.996 -4.965 -10.508 1 94.69 127 HIS B C 1
ATOM 3867 O O . HIS B 1 127 ? -1.221 -5.406 -11.641 1 94.69 127 HIS B O 1
ATOM 3873 N N . SER B 1 128 ? -1.888 -4.711 -9.633 1 95.25 128 SER B N 1
ATOM 3874 C CA . SER B 1 128 ? -3.273 -5 -9.984 1 95.25 128 SER B CA 1
ATOM 3875 C C . SER B 1 128 ? -3.754 -4.098 -11.117 1 95.25 128 SER B C 1
ATOM 3877 O O . SER B 1 128 ? -4.66 -4.469 -11.867 1 95.25 128 SER B O 1
ATOM 3879 N N . VAL B 1 129 ? -3.137 -2.928 -11.234 1 95.94 129 VAL B N 1
ATOM 3880 C CA . VAL B 1 129 ? -3.564 -1.999 -12.273 1 95.94 129 VAL B CA 1
ATOM 3881 C C . VAL B 1 129 ? -3.275 -2.598 -13.648 1 95.94 129 VAL B C 1
ATOM 3883 O O . VAL B 1 129 ? -3.992 -2.322 -14.617 1 95.94 129 VAL B O 1
ATOM 3886 N N . LEU B 1 130 ? -2.281 -3.439 -13.727 1 97.31 130 LEU B N 1
ATOM 3887 C CA . LEU B 1 130 ? -1.9 -4.055 -14.992 1 97.31 130 LEU B CA 1
ATOM 3888 C C . LEU B 1 130 ? -2.928 -5.098 -15.422 1 97.31 130 LEU B C 1
ATOM 3890 O O . LEU B 1 130 ? -3.391 -5.086 -16.562 1 97.31 130 LEU B O 1
ATOM 3894 N N . SER B 1 131 ? -3.285 -5.957 -14.516 1 96.81 131 SER B N 1
ATOM 3895 C CA . SER B 1 131 ? -4.336 -6.922 -14.828 1 96.81 131 SER B CA 1
ATOM 3896 C C . SER B 1 131 ? -5.672 -6.227 -15.07 1 96.81 131 SER B C 1
ATOM 3898 O O . SER B 1 131 ? -6.465 -6.668 -15.898 1 96.81 131 SER B O 1
ATOM 3900 N N . ALA B 1 132 ? -5.918 -5.184 -14.312 1 96.62 132 ALA B N 1
ATOM 3901 C CA . ALA B 1 132 ? -7.137 -4.402 -14.5 1 96.62 132 ALA B CA 1
ATOM 3902 C C . ALA B 1 132 ? -7.18 -3.787 -15.898 1 96.62 132 ALA B C 1
ATOM 3904 O O . ALA B 1 132 ? -8.227 -3.773 -16.547 1 96.62 132 ALA B O 1
ATOM 3905 N N . ALA B 1 133 ? -6.07 -3.268 -16.312 1 96.94 133 ALA B N 1
ATOM 3906 C CA . ALA B 1 133 ? -6.008 -2.691 -17.656 1 96.94 133 ALA B CA 1
ATOM 3907 C C . ALA B 1 133 ? -6.383 -3.725 -18.719 1 96.94 133 ALA B C 1
ATOM 3909 O O . ALA B 1 133 ? -7.137 -3.428 -19.641 1 96.94 133 ALA B O 1
ATOM 3910 N N . ALA B 1 134 ? -5.859 -4.879 -18.562 1 97.44 134 ALA B N 1
ATOM 3911 C CA . ALA B 1 134 ? -6.176 -5.949 -19.5 1 97.44 134 ALA B CA 1
ATOM 3912 C C . ALA B 1 134 ? -7.645 -6.348 -19.391 1 97.44 134 ALA B C 1
ATOM 3914 O O . ALA B 1 134 ? -8.32 -6.527 -20.406 1 97.44 134 ALA B O 1
ATOM 3915 N N . GLY B 1 135 ? -8.164 -6.547 -18.188 1 95.81 135 GLY B N 1
ATOM 3916 C CA . GLY B 1 135 ? -9.562 -6.902 -17.984 1 95.81 135 GLY B CA 1
ATOM 3917 C C . GLY B 1 135 ? -10.523 -5.883 -18.562 1 95.81 135 GLY B C 1
ATOM 3918 O O . GLY B 1 135 ? -11.461 -6.242 -19.281 1 95.81 135 GLY B O 1
ATOM 3919 N N . TYR B 1 136 ? -10.258 -4.633 -18.328 1 95.5 136 TYR B N 1
ATOM 3920 C CA . TYR B 1 136 ? -11.133 -3.574 -18.812 1 95.5 136 TYR B CA 1
ATOM 3921 C C . TYR B 1 136 ? -11.031 -3.438 -20.328 1 95.5 136 TYR B C 1
ATOM 3923 O O . TYR B 1 136 ? -12.023 -3.164 -21 1 95.5 136 TYR B O 1
ATOM 3931 N N . THR B 1 137 ? -9.82 -3.576 -20.859 1 96.19 137 THR B N 1
ATOM 3932 C CA . THR B 1 137 ? -9.688 -3.557 -22.297 1 96.19 137 THR B CA 1
ATOM 3933 C C . THR B 1 137 ? -10.508 -4.672 -22.938 1 96.19 137 THR B C 1
ATOM 3935 O O . THR B 1 137 ? -11.211 -4.449 -23.922 1 96.19 137 THR B O 1
ATOM 3938 N N . THR B 1 138 ? -10.43 -5.832 -22.375 1 95.06 138 THR B N 1
ATOM 3939 C CA . THR B 1 138 ? -11.219 -6.953 -22.875 1 95.06 138 THR B CA 1
ATOM 3940 C C . THR B 1 138 ? -12.711 -6.617 -22.844 1 95.06 138 THR B C 1
ATOM 3942 O O . THR B 1 138 ? -13.414 -6.816 -23.828 1 95.06 138 THR B O 1
ATOM 3945 N N . ALA B 1 139 ? -13.148 -6.113 -21.719 1 93.38 139 ALA B N 1
ATOM 3946 C CA . ALA B 1 139 ? -14.562 -5.777 -21.562 1 93.38 139 ALA B CA 1
ATOM 3947 C C . ALA B 1 139 ? -14.977 -4.691 -22.547 1 93.38 139 ALA B C 1
ATOM 3949 O O . ALA B 1 139 ? -16.047 -4.777 -23.172 1 93.38 139 ALA B O 1
ATOM 3950 N N . LEU B 1 140 ? -14.172 -3.686 -22.703 1 93.94 140 LEU B N 1
ATOM 3951 C CA . LEU B 1 140 ? -14.484 -2.566 -23.594 1 93.94 140 LEU B CA 1
ATOM 3952 C C . LEU B 1 140 ? -14.555 -3.021 -25.047 1 93.94 140 LEU B C 1
ATOM 3954 O O . LEU B 1 140 ? -15.414 -2.568 -25.797 1 93.94 140 LEU B O 1
ATOM 3958 N N . LEU B 1 141 ? -13.656 -3.896 -25.453 1 93.88 141 LEU B N 1
ATOM 3959 C CA . LEU B 1 141 ? -13.664 -4.422 -26.812 1 93.88 141 LEU B CA 1
ATOM 3960 C C . LEU B 1 141 ? -14.93 -5.227 -27.078 1 93.88 141 LEU B C 1
ATOM 3962 O O . LEU B 1 141 ? -15.578 -5.055 -28.109 1 93.88 141 LEU B O 1
ATOM 3966 N N . LEU B 1 142 ? -15.305 -6.012 -26.125 1 91.31 142 LEU B N 1
ATOM 3967 C CA . LEU B 1 142 ? -16.453 -6.898 -26.312 1 91.31 142 LEU B CA 1
ATOM 3968 C C . LEU B 1 142 ? -17.75 -6.129 -26.203 1 91.31 142 LEU B C 1
ATOM 3970 O O . LEU B 1 142 ? -18.719 -6.422 -26.922 1 91.31 142 LEU B O 1
ATOM 3974 N N . VAL B 1 143 ? -17.828 -5.164 -25.359 1 87.62 143 VAL B N 1
ATOM 3975 C CA . VAL B 1 143 ? -19.078 -4.461 -25.078 1 87.62 143 VAL B CA 1
ATOM 3976 C C . VAL B 1 143 ? -19.266 -3.332 -26.094 1 87.62 143 VAL B C 1
ATOM 3978 O O . VAL B 1 143 ? -20.375 -3.105 -26.578 1 87.62 143 VAL B O 1
ATOM 3981 N N . HIS B 1 144 ? -18.203 -2.594 -26.453 1 88.31 144 HIS B N 1
ATOM 3982 C CA . HIS B 1 144 ? -18.375 -1.366 -27.219 1 88.31 144 HIS B CA 1
ATOM 3983 C C . HIS B 1 144 ? -17.969 -1.566 -28.672 1 88.31 144 HIS B C 1
ATOM 3985 O O . HIS B 1 144 ? -18.344 -0.777 -29.547 1 88.31 144 HIS B O 1
ATOM 3991 N N . VAL B 1 145 ? -17.156 -2.529 -28.938 1 89.94 145 VAL B N 1
ATOM 3992 C CA . VAL B 1 145 ? -16.703 -2.719 -30.312 1 89.94 145 VAL B CA 1
ATOM 3993 C C . VAL B 1 145 ? -17.484 -3.848 -30.969 1 89.94 145 VAL B C 1
ATOM 3995 O O . VAL B 1 145 ? -18.266 -3.609 -31.891 1 89.94 145 VAL B O 1
ATOM 3998 N N . ASN B 1 146 ? -17.312 -5.082 -30.438 1 90.62 146 ASN B N 1
ATOM 3999 C CA . ASN B 1 146 ? -17.984 -6.254 -30.984 1 90.62 146 ASN B CA 1
ATOM 4000 C C . ASN B 1 146 ? -18.016 -7.406 -29.984 1 90.62 146 ASN B C 1
ATOM 4002 O O . ASN B 1 146 ? -16.969 -7.984 -29.672 1 90.62 146 ASN B O 1
ATOM 4006 N N . PRO B 1 147 ? -19.125 -7.793 -29.609 1 85.69 147 PRO B N 1
ATOM 4007 C CA . PRO B 1 147 ? -19.234 -8.867 -28.609 1 85.69 147 PRO B CA 1
ATOM 4008 C C . PRO B 1 147 ? -18.734 -10.211 -29.125 1 85.69 147 PRO B C 1
ATOM 4010 O O . PRO B 1 147 ? -18.484 -11.125 -28.344 1 85.69 147 PRO B O 1
ATOM 4013 N N . GLU B 1 148 ? -18.578 -10.32 -30.422 1 86.69 148 GLU B N 1
ATOM 4014 C CA . GLU B 1 148 ? -18.219 -11.602 -31.016 1 86.69 148 GLU B CA 1
ATOM 4015 C C . GLU B 1 148 ? -16.734 -11.656 -31.344 1 86.69 148 GLU B C 1
ATOM 4017 O O . GLU B 1 148 ? -16.266 -12.602 -31.984 1 86.69 148 GLU B O 1
ATOM 4022 N N . LEU B 1 149 ? -16.078 -10.664 -30.844 1 89.69 149 LEU B N 1
ATOM 4023 C CA . LEU B 1 149 ? -14.641 -10.672 -31.109 1 89.69 149 LEU B CA 1
ATOM 4024 C C . LEU B 1 149 ? -13.992 -11.93 -30.547 1 89.69 149 LEU B C 1
ATOM 4026 O O . LEU B 1 149 ? -14.289 -12.328 -29.406 1 89.69 149 LEU B O 1
ATOM 4030 N N . SER B 1 150 ? -13.164 -12.484 -31.344 1 89.44 150 SER B N 1
ATOM 4031 C CA . SER B 1 150 ? -12.484 -13.703 -30.922 1 89.44 150 SER B CA 1
ATOM 4032 C C . SER B 1 150 ? -11.461 -13.406 -29.828 1 89.44 150 SER B C 1
ATOM 4034 O O . SER B 1 150 ? -10.938 -12.297 -29.75 1 89.44 150 SER B O 1
ATOM 4036 N N . LEU B 1 151 ? -11.172 -14.414 -29.031 1 90 151 LEU B N 1
ATOM 4037 C CA . LEU B 1 151 ? -10.156 -14.336 -27.984 1 90 151 LEU B CA 1
ATOM 4038 C C . LEU B 1 151 ? -8.781 -14.062 -28.578 1 90 151 LEU B C 1
ATOM 4040 O O . LEU B 1 151 ? -7.941 -13.422 -27.953 1 90 151 LEU B O 1
ATOM 4044 N N . TRP B 1 152 ? -8.547 -14.438 -29.797 1 91 152 TRP B N 1
ATOM 4045 C CA . TRP B 1 152 ? -7.262 -14.289 -30.469 1 91 152 TRP B CA 1
ATOM 4046 C C . TRP B 1 152 ? -6.988 -12.836 -30.828 1 91 152 TRP B C 1
ATOM 4048 O O . TRP B 1 152 ? -5.844 -12.453 -31.062 1 91 152 TRP B O 1
ATOM 4058 N N . ILE B 1 153 ? -8.055 -12.047 -30.797 1 92.75 153 ILE B N 1
ATOM 4059 C CA . ILE B 1 153 ? -7.914 -10.617 -31.047 1 92.75 153 ILE B CA 1
ATOM 4060 C C . ILE B 1 153 ? -7.926 -9.852 -29.734 1 92.75 153 ILE B C 1
ATOM 4062 O O . ILE B 1 153 ? -7.059 -9.016 -29.484 1 92.75 153 ILE B O 1
ATOM 4066 N N . THR B 1 154 ? -8.898 -10.203 -28.906 1 94.12 154 THR B N 1
ATOM 4067 C CA . THR B 1 154 ? -9.094 -9.453 -27.672 1 94.12 154 THR B CA 1
ATOM 4068 C C . THR B 1 154 ? -7.918 -9.664 -26.719 1 94.12 154 THR B C 1
ATOM 4070 O O . THR B 1 154 ? -7.445 -8.711 -26.094 1 94.12 154 THR B O 1
ATOM 4073 N N . ALA B 1 155 ? -7.379 -10.867 -26.641 1 95.88 155 ALA B N 1
ATOM 4074 C CA . ALA B 1 155 ? -6.344 -11.188 -25.656 1 95.88 155 ALA B CA 1
ATOM 4075 C C . ALA B 1 155 ? -5.051 -10.445 -25.953 1 95.88 155 ALA B C 1
ATOM 4077 O O . ALA B 1 155 ? -4.504 -9.758 -25.094 1 95.88 155 ALA B O 1
ATOM 4078 N N . PRO B 1 156 ? -4.543 -10.484 -27.234 1 97.44 156 PRO B N 1
ATOM 4079 C CA . PRO B 1 156 ? -3.301 -9.758 -27.5 1 97.44 156 PRO B CA 1
ATOM 4080 C C . PRO B 1 156 ? -3.434 -8.258 -27.281 1 97.44 156 PRO B C 1
ATOM 4082 O O . PRO B 1 156 ? -2.508 -7.617 -26.781 1 97.44 156 PRO B O 1
ATOM 4085 N N . ILE B 1 157 ? -4.57 -7.691 -27.609 1 97.5 157 ILE B N 1
ATOM 4086 C CA . ILE B 1 157 ? -4.781 -6.258 -27.422 1 97.5 157 ILE B CA 1
ATOM 4087 C C . ILE B 1 157 ? -4.812 -5.938 -25.938 1 97.5 157 ILE B C 1
ATOM 4089 O O . ILE B 1 157 ? -4.266 -4.922 -25.5 1 97.5 157 ILE B O 1
ATOM 4093 N N . SER B 1 158 ? -5.492 -6.805 -25.172 1 97.94 158 SER B N 1
ATOM 4094 C CA . SER B 1 158 ? -5.578 -6.617 -23.734 1 97.94 158 SER B CA 1
ATOM 4095 C C . SER B 1 158 ? -4.207 -6.734 -23.078 1 97.94 158 SER B C 1
ATOM 4097 O O . SER B 1 158 ? -3.873 -5.953 -22.188 1 97.94 158 SER B O 1
ATOM 4099 N N . VAL B 1 159 ? -3.436 -7.711 -23.484 1 98.38 159 VAL B N 1
ATOM 4100 C CA . VAL B 1 159 ? -2.088 -7.883 -22.953 1 98.38 159 VAL B CA 1
ATOM 4101 C C . VAL B 1 159 ? -1.224 -6.684 -23.328 1 98.38 159 VAL B C 1
ATOM 4103 O O . VAL B 1 159 ? -0.419 -6.207 -22.531 1 98.38 159 VAL B O 1
ATOM 4106 N N . LEU B 1 160 ? -1.393 -6.164 -24.562 1 98.31 160 LEU B N 1
ATOM 4107 C CA . LEU B 1 160 ? -0.675 -4.973 -25 1 98.31 160 LEU B CA 1
ATOM 4108 C C . LEU B 1 160 ? -1.037 -3.768 -24.141 1 98.31 160 LEU B C 1
ATOM 4110 O O . LEU B 1 160 ? -0.178 -2.938 -23.844 1 98.31 160 LEU B O 1
ATOM 4114 N N . ALA B 1 161 ? -2.312 -3.672 -23.797 1 97.81 161 ALA B N 1
ATOM 4115 C CA . ALA B 1 161 ? -2.744 -2.58 -22.938 1 97.81 161 ALA B CA 1
ATOM 4116 C C . ALA B 1 161 ? -2.033 -2.643 -21.578 1 97.81 161 ALA B C 1
ATOM 4118 O O . ALA B 1 161 ? -1.608 -1.614 -21.047 1 97.81 161 ALA B O 1
ATOM 4119 N N . ALA B 1 162 ? -1.956 -3.85 -21.016 1 98.06 162 ALA B N 1
ATOM 4120 C CA . ALA B 1 162 ? -1.237 -4.035 -19.75 1 98.06 162 ALA B CA 1
ATOM 4121 C C . ALA B 1 162 ? 0.233 -3.654 -19.891 1 98.06 162 ALA B C 1
ATOM 4123 O O . ALA B 1 162 ? 0.806 -3.016 -19.016 1 98.06 162 ALA B O 1
ATOM 4124 N N . LEU B 1 163 ? 0.816 -4.043 -21.016 1 97.81 163 LEU B N 1
ATOM 4125 C CA . LEU B 1 163 ? 2.219 -3.74 -21.281 1 97.81 163 LEU B CA 1
ATOM 4126 C C . LEU B 1 163 ? 2.436 -2.236 -21.406 1 97.81 163 LEU B C 1
ATOM 4128 O O . LEU B 1 163 ? 3.379 -1.689 -20.828 1 97.81 163 LEU B O 1
ATOM 4132 N N . VAL B 1 164 ? 1.63 -1.556 -22.141 1 96.94 164 VAL B N 1
ATOM 4133 C CA . VAL B 1 164 ? 1.753 -0.119 -22.359 1 96.94 164 VAL B CA 1
ATOM 4134 C C . VAL B 1 164 ? 1.584 0.626 -21.031 1 96.94 164 VAL B C 1
ATOM 4136 O O . VAL B 1 164 ? 2.377 1.513 -20.719 1 96.94 164 VAL B O 1
ATOM 4139 N N . LEU B 1 165 ? 0.559 0.25 -20.281 1 96 165 LEU B N 1
ATOM 4140 C CA . LEU B 1 165 ? 0.355 0.886 -18.984 1 96 165 LEU B CA 1
ATOM 4141 C C . LEU B 1 165 ? 1.534 0.618 -18.062 1 96 165 LEU B C 1
ATOM 4143 O O . LEU B 1 165 ? 1.958 1.505 -17.312 1 96 165 LEU B O 1
ATOM 4147 N N . GLY B 1 166 ? 1.946 -0.637 -18.062 1 95.94 166 GLY B N 1
ATOM 4148 C CA . GLY B 1 166 ? 3.117 -0.973 -17.266 1 95.94 166 GLY B CA 1
ATOM 4149 C C . GLY B 1 166 ? 4.328 -0.124 -17.609 1 95.94 166 GLY B C 1
ATOM 4150 O O . GLY B 1 166 ? 5.027 0.353 -16.703 1 95.94 166 GLY B O 1
ATOM 4151 N N . LEU B 1 167 ? 4.547 0.129 -18.828 1 93.88 167 LEU B N 1
ATOM 4152 C CA . LEU B 1 167 ? 5.676 0.946 -19.266 1 93.88 167 LEU B CA 1
ATOM 4153 C C . LEU B 1 167 ? 5.477 2.404 -18.859 1 93.88 167 LEU B C 1
ATOM 4155 O O . LEU B 1 167 ? 6.438 3.09 -18.5 1 93.88 167 LEU B O 1
ATOM 4159 N N . LEU B 1 168 ? 4.289 2.861 -18.938 1 91.75 168 LEU B N 1
ATOM 4160 C CA . LEU B 1 168 ? 3.982 4.23 -18.547 1 91.75 168 LEU B CA 1
ATOM 4161 C C . LEU B 1 168 ? 4.277 4.445 -17.062 1 91.75 168 LEU B C 1
ATOM 4163 O O . LEU B 1 168 ? 4.707 5.531 -16.672 1 91.75 168 LEU B O 1
ATOM 4167 N N . ILE B 1 169 ? 4.047 3.453 -16.297 1 90.75 169 ILE B N 1
ATOM 4168 C CA . ILE B 1 169 ? 4.281 3.535 -14.859 1 90.75 169 ILE B CA 1
ATOM 4169 C C . ILE B 1 169 ? 5.77 3.383 -14.57 1 90.75 169 ILE B C 1
ATOM 4171 O O . ILE B 1 169 ? 6.332 4.129 -13.766 1 90.75 169 ILE B O 1
ATOM 4175 N N . ALA B 1 170 ? 6.371 2.469 -15.234 1 89.19 170 ALA B N 1
ATOM 4176 C CA . ALA B 1 170 ? 7.75 2.08 -14.945 1 89.19 170 ALA B CA 1
ATOM 4177 C C . ALA B 1 170 ? 8.727 3.189 -15.336 1 89.19 170 ALA B C 1
ATOM 4179 O O . ALA B 1 170 ? 9.688 3.457 -14.617 1 89.19 170 ALA B O 1
ATOM 4180 N N . LEU B 1 171 ? 8.5 3.893 -16.281 1 86.25 171 LEU B N 1
ATOM 4181 C CA . LEU B 1 171 ? 9.453 4.84 -16.859 1 86.25 171 LEU B CA 1
ATOM 4182 C C . LEU B 1 171 ? 9.742 5.973 -15.883 1 86.25 171 LEU B C 1
ATOM 4184 O O . LEU B 1 171 ? 10.906 6.246 -15.57 1 86.25 171 LEU B O 1
ATOM 4188 N N . PRO B 1 172 ? 8.758 6.555 -15.336 1 80.69 172 PRO B N 1
ATOM 4189 C CA . PRO B 1 172 ? 9.055 7.645 -14.406 1 80.69 172 PRO B CA 1
ATOM 4190 C C . PRO B 1 172 ? 9.453 7.141 -13.016 1 80.69 172 PRO B C 1
ATOM 4192 O O . PRO B 1 172 ? 10.133 7.848 -12.273 1 80.69 172 PRO B O 1
ATOM 4195 N N . SER B 1 173 ? 9.047 5.938 -12.727 1 79.69 173 SER B N 1
ATOM 4196 C CA . SER B 1 173 ? 9.156 5.48 -11.352 1 79.69 173 SER B CA 1
ATOM 4197 C C . SER B 1 173 ? 10.477 4.754 -11.109 1 79.69 173 SER B C 1
ATOM 4199 O O . SER B 1 173 ? 11.055 4.855 -10.023 1 79.69 173 SER B O 1
ATOM 4201 N N . LEU B 1 174 ? 11.016 4.141 -12.047 1 78.12 174 LEU B N 1
ATOM 4202 C CA . LEU B 1 174 ? 12.148 3.262 -11.797 1 78.12 174 LEU B CA 1
ATOM 4203 C C . LEU B 1 174 ? 13.469 4.012 -11.984 1 78.12 174 LEU B C 1
ATOM 4205 O O . LEU B 1 174 ? 14.539 3.447 -11.766 1 78.12 174 LEU B O 1
ATOM 4209 N N . ARG B 1 175 ? 13.305 5.238 -12.219 1 75.56 175 ARG B N 1
ATOM 4210 C CA . ARG B 1 175 ? 14.477 6.105 -12.227 1 75.56 175 ARG B CA 1
ATOM 4211 C C . ARG B 1 175 ? 14.711 6.723 -10.852 1 75.56 175 ARG B C 1
ATOM 4213 O O . ARG B 1 175 ? 15.789 7.266 -10.594 1 75.56 175 ARG B O 1
ATOM 4220 N N . LEU B 1 176 ? 13.672 6.535 -10.211 1 69.06 176 LEU B N 1
ATOM 4221 C CA . LEU B 1 176 ? 13.719 7.16 -8.891 1 69.06 176 LEU B CA 1
ATOM 4222 C C . LEU B 1 176 ? 14.289 6.195 -7.855 1 69.06 176 LEU B C 1
ATOM 4224 O O . LEU B 1 176 ? 14.195 4.977 -8.023 1 69.06 176 LEU B O 1
ATOM 4228 N N . GLU B 1 177 ? 15.055 6.727 -7.094 1 68.38 177 GLU B N 1
ATOM 4229 C CA . GLU B 1 177 ? 15.586 5.926 -5.992 1 68.38 177 GLU B CA 1
ATOM 4230 C C . GLU B 1 177 ? 14.68 6.008 -4.766 1 68.38 177 GLU B C 1
ATOM 4232 O O . GLU B 1 177 ? 13.914 6.957 -4.621 1 68.38 177 GLU B O 1
ATOM 4237 N N . GLY B 1 178 ? 14.711 4.945 -4.09 1 65.56 178 GLY B N 1
ATOM 4238 C CA . GLY B 1 178 ? 14.016 4.992 -2.811 1 65.56 178 GLY B CA 1
ATOM 4239 C C . GLY B 1 178 ? 12.594 4.48 -2.879 1 65.56 178 GLY B C 1
ATOM 4240 O O . GLY B 1 178 ? 12.281 3.604 -3.688 1 65.56 178 GLY B O 1
ATOM 4241 N N . PRO B 1 179 ? 11.719 5 -2.049 1 75.81 179 PRO B N 1
ATOM 4242 C CA . PRO B 1 179 ? 10.359 4.477 -1.869 1 75.81 179 PRO B CA 1
ATOM 4243 C C . PRO B 1 179 ? 9.391 4.996 -2.926 1 75.81 179 PRO B C 1
ATOM 4245 O O . PRO B 1 179 ? 8.211 4.625 -2.916 1 75.81 179 PRO B O 1
ATOM 4248 N N . TYR B 1 180 ? 9.82 5.773 -3.863 1 81.62 180 TYR B N 1
ATOM 4249 C CA . TYR B 1 180 ? 8.945 6.457 -4.805 1 81.62 180 TYR B CA 1
ATOM 4250 C C . TYR B 1 180 ? 8.281 5.469 -5.758 1 81.62 180 TYR B C 1
ATOM 4252 O O . TYR B 1 180 ? 7.125 5.641 -6.137 1 81.62 180 TYR B O 1
ATOM 4260 N N . PHE B 1 181 ? 9.055 4.434 -6.121 1 88.25 181 PHE B N 1
ATOM 4261 C CA . PHE B 1 181 ? 8.492 3.441 -7.027 1 88.25 181 PHE B CA 1
ATOM 4262 C C . PHE B 1 181 ? 7.246 2.807 -6.422 1 88.25 181 PHE B C 1
ATOM 4264 O O . PHE B 1 181 ? 6.207 2.717 -7.078 1 88.25 181 PHE B O 1
ATOM 4271 N N . SER B 1 182 ? 7.32 2.346 -5.172 1 89.56 182 SER B N 1
ATOM 4272 C CA . SER B 1 182 ? 6.199 1.728 -4.473 1 89.56 182 SER B CA 1
ATOM 4273 C C . SER B 1 182 ? 5.012 2.682 -4.379 1 89.56 182 SER B C 1
ATOM 4275 O O . SER B 1 182 ? 3.867 2.279 -4.59 1 89.56 182 SER B O 1
ATOM 4277 N N . LEU B 1 183 ? 5.273 3.9 -4.133 1 88.81 183 LEU B N 1
ATOM 4278 C CA . LEU B 1 183 ? 4.223 4.902 -3.984 1 88.81 183 LEU B CA 1
ATOM 4279 C C . LEU B 1 183 ? 3.541 5.176 -5.32 1 88.81 183 LEU B C 1
ATOM 4281 O O . LEU B 1 183 ? 2.312 5.262 -5.391 1 88.81 183 LEU B O 1
ATOM 4285 N N . ILE B 1 184 ? 4.34 5.27 -6.352 1 91 184 ILE B N 1
ATOM 4286 C CA . ILE B 1 184 ? 3.803 5.559 -7.676 1 91 184 ILE B CA 1
ATOM 4287 C C . ILE B 1 184 ? 2.902 4.414 -8.133 1 91 184 ILE B C 1
ATOM 4289 O O . ILE B 1 184 ? 1.81 4.641 -8.656 1 91 184 ILE B O 1
ATOM 4293 N N . THR B 1 185 ? 3.396 3.215 -7.887 1 92.31 185 THR B N 1
ATOM 4294 C CA . THR B 1 185 ? 2.598 2.068 -8.305 1 92.31 185 THR B CA 1
ATOM 4295 C C . THR B 1 185 ? 1.315 1.974 -7.48 1 92.31 185 THR B C 1
ATOM 4297 O O . THR B 1 185 ? 0.27 1.572 -7.996 1 92.31 185 THR B O 1
ATOM 4300 N N . PHE B 1 186 ? 1.372 2.336 -6.242 1 90.81 186 PHE B N 1
ATOM 4301 C CA . PHE B 1 186 ? 0.174 2.355 -5.414 1 90.81 186 PHE B CA 1
ATOM 4302 C C . PHE B 1 186 ? -0.817 3.396 -5.918 1 90.81 186 PHE B C 1
ATOM 4304 O O . PHE B 1 186 ? -2.004 3.105 -6.082 1 90.81 186 PHE B O 1
ATOM 4311 N N . VAL B 1 187 ? -0.349 4.582 -6.129 1 91.56 187 VAL B N 1
ATOM 4312 C CA . VAL B 1 187 ? -1.193 5.691 -6.562 1 91.56 187 VAL B CA 1
ATOM 4313 C C . VAL B 1 187 ? -1.807 5.367 -7.926 1 91.56 187 VAL B C 1
ATOM 4315 O O . VAL B 1 187 ? -2.945 5.75 -8.203 1 91.56 187 VAL B O 1
ATOM 4318 N N . ALA B 1 188 ? -1.084 4.637 -8.75 1 93.19 188 ALA B N 1
ATOM 4319 C CA . ALA B 1 188 ? -1.605 4.242 -10.055 1 93.19 188 ALA B CA 1
ATOM 4320 C C . ALA B 1 188 ? -2.879 3.414 -9.914 1 93.19 188 ALA B C 1
ATOM 4322 O O . ALA B 1 188 ? -3.816 3.564 -10.695 1 93.19 188 ALA B O 1
ATOM 4323 N N . VAL B 1 189 ? -2.883 2.578 -8.914 1 94 189 VAL B N 1
ATOM 4324 C CA . VAL B 1 189 ? -4.066 1.755 -8.68 1 94 189 VAL B CA 1
ATOM 4325 C C . VAL B 1 189 ? -5.238 2.639 -8.258 1 94 189 VAL B C 1
ATOM 4327 O O . VAL B 1 189 ? -6.355 2.477 -8.75 1 94 189 VAL B O 1
ATOM 4330 N N . LEU B 1 190 ? -4.973 3.574 -7.371 1 92.19 190 LEU B N 1
ATOM 4331 C CA . LEU B 1 190 ? -6.023 4.461 -6.883 1 92.19 190 LEU B CA 1
ATOM 4332 C C . LEU B 1 190 ? -6.57 5.328 -8.016 1 92.19 190 LEU B C 1
ATOM 4334 O O . LEU B 1 190 ? -7.777 5.555 -8.102 1 92.19 190 LEU B O 1
ATOM 4338 N N . LEU B 1 191 ? -5.641 5.75 -8.82 1 93.5 191 LEU B N 1
ATOM 4339 C CA . LEU B 1 191 ? -6.027 6.566 -9.969 1 93.5 191 LEU B CA 1
ATOM 4340 C C . LEU B 1 191 ? -6.891 5.766 -10.938 1 93.5 191 LEU B C 1
ATOM 4342 O O . LEU B 1 191 ? -7.926 6.25 -11.398 1 93.5 191 LEU B O 1
ATOM 4346 N N . PHE B 1 192 ? -6.469 4.594 -11.25 1 93.88 192 PHE B N 1
ATOM 4347 C CA . PHE B 1 192 ? -7.219 3.75 -12.18 1 93.88 192 PHE B CA 1
ATOM 4348 C C . PHE B 1 192 ? -8.586 3.404 -11.602 1 93.88 192 PHE B C 1
ATOM 4350 O O . PHE B 1 192 ? -9.578 3.354 -12.336 1 93.88 192 PHE B O 1
ATOM 4357 N N . TYR B 1 193 ? -8.625 3.074 -10.336 1 92.81 193 TYR B N 1
ATOM 4358 C CA . TYR B 1 193 ? -9.898 2.801 -9.672 1 92.81 193 TYR B CA 1
ATOM 4359 C C . TYR B 1 193 ? -10.867 3.963 -9.844 1 92.81 193 TYR B C 1
ATOM 4361 O O . TYR B 1 193 ? -12.031 3.76 -10.195 1 92.81 193 TYR B O 1
ATOM 4369 N N . ARG B 1 194 ? -10.414 5.156 -9.617 1 92.31 194 ARG B N 1
ATOM 4370 C CA . ARG B 1 194 ? -11.281 6.324 -9.719 1 92.31 194 ARG B CA 1
ATOM 4371 C C . ARG B 1 194 ? -11.633 6.625 -11.164 1 92.31 194 ARG B C 1
ATOM 4373 O O . ARG B 1 194 ? -12.734 7.098 -11.461 1 92.31 194 ARG B O 1
ATOM 4380 N N . LEU B 1 195 ? -10.703 6.352 -12.07 1 93.25 195 LEU B N 1
ATOM 4381 C CA . LEU B 1 195 ? -10.977 6.523 -13.492 1 93.25 195 LEU B CA 1
ATOM 4382 C C . LEU B 1 195 ? -12.148 5.648 -13.93 1 93.25 195 LEU B C 1
ATOM 4384 O O . LEU B 1 195 ? -13.039 6.109 -14.648 1 93.25 195 LEU B O 1
ATOM 4388 N N . THR B 1 196 ? -12.164 4.422 -13.508 1 92.88 196 THR B N 1
ATOM 4389 C CA . THR B 1 196 ? -13.188 3.48 -13.938 1 92.88 196 THR B CA 1
ATOM 4390 C C . THR B 1 196 ? -14.523 3.779 -13.25 1 92.88 196 THR B C 1
ATOM 4392 O O . THR B 1 196 ? -15.586 3.531 -13.82 1 92.88 196 THR B O 1
ATOM 4395 N N . THR B 1 197 ? -14.492 4.344 -12.086 1 92.44 197 THR B N 1
ATOM 4396 C CA . THR B 1 197 ? -15.727 4.598 -11.344 1 92.44 197 THR B CA 1
ATOM 4397 C C . THR B 1 197 ? -16.297 5.973 -11.695 1 92.44 197 THR B C 1
ATOM 4399 O O . THR B 1 197 ? -17.469 6.234 -11.477 1 92.44 197 THR B O 1
ATOM 4402 N N . ALA B 1 198 ? -15.453 6.883 -12.227 1 91.44 198 ALA B N 1
ATOM 4403 C CA . ALA B 1 198 ? -15.875 8.25 -12.516 1 91.44 198 ALA B CA 1
ATOM 4404 C C . ALA B 1 198 ? -16.688 8.32 -13.805 1 91.44 198 ALA B C 1
ATOM 4406 O O . ALA B 1 198 ? -17.547 9.188 -13.961 1 91.44 198 ALA B O 1
ATOM 4407 N N . PHE B 1 199 ? -16.438 7.359 -14.703 1 89.81 199 PHE B N 1
ATOM 4408 C CA . PHE B 1 199 ? -17.062 7.441 -16.016 1 89.81 199 PHE B CA 1
ATOM 4409 C C . PHE B 1 199 ? -17.906 6.207 -16.297 1 89.81 199 PHE B C 1
ATOM 4411 O O . PHE B 1 199 ? -17.391 5.09 -16.328 1 89.81 199 PHE B O 1
ATOM 4418 N N . THR B 1 200 ? -19.078 6.449 -16.672 1 87.62 200 THR B N 1
ATOM 4419 C CA . THR B 1 200 ? -20 5.359 -16.938 1 87.62 200 THR B CA 1
ATOM 4420 C C . THR B 1 200 ? -19.594 4.605 -18.203 1 87.62 200 THR B C 1
ATOM 4422 O O . THR B 1 200 ? -19.859 3.412 -18.344 1 87.62 200 THR B O 1
ATOM 4425 N N . SER B 1 201 ? -18.922 5.273 -19.062 1 88.69 201 SER B N 1
ATOM 4426 C CA . SER B 1 201 ? -18.453 4.641 -20.297 1 88.69 201 SER B CA 1
ATOM 4427 C C . SER B 1 201 ? -17.406 3.566 -20 1 88.69 201 SER B C 1
ATOM 4429 O O . SER B 1 201 ? -17.188 2.67 -20.812 1 88.69 201 SER B O 1
ATOM 4431 N N . LEU B 1 202 ? -16.859 3.6 -18.828 1 90.5 202 LEU B N 1
ATOM 4432 C CA . LEU B 1 202 ? -15.898 2.588 -18.406 1 90.5 202 LEU B CA 1
ATOM 4433 C C . LEU B 1 202 ? -16.531 1.598 -17.438 1 90.5 202 LEU B C 1
ATOM 4435 O O . LEU B 1 202 ? -15.828 0.849 -16.75 1 90.5 202 LEU B O 1
ATOM 4439 N N . GLY B 1 203 ? -17.906 1.625 -17.391 1 88.88 203 GLY B N 1
ATOM 4440 C CA . GLY B 1 203 ? -18.656 0.657 -16.609 1 88.88 203 GLY B CA 1
ATOM 4441 C C . GLY B 1 203 ? -19.094 1.196 -15.258 1 88.88 203 GLY B C 1
ATOM 4442 O O . GLY B 1 203 ? -20.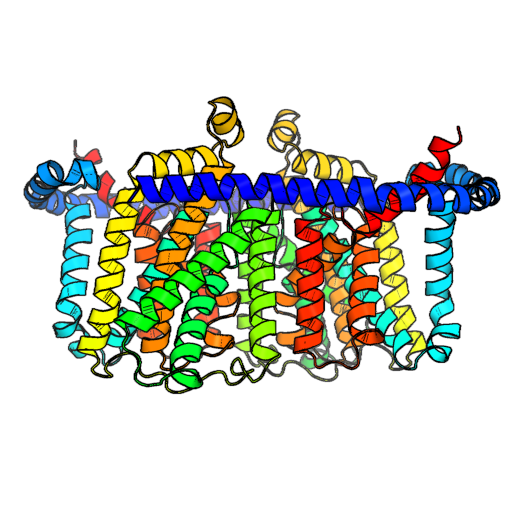016 0.652 -14.641 1 88.88 203 GLY B O 1
ATOM 4443 N N . GLY B 1 204 ? -18.406 2.248 -14.797 1 87 204 GLY B N 1
ATOM 4444 C CA . GLY B 1 204 ? -18.766 2.785 -13.492 1 87 204 GLY B CA 1
ATOM 4445 C C . GLY B 1 204 ? -18.578 1.791 -12.367 1 87 204 GLY B C 1
ATOM 4446 O O . GLY B 1 204 ? -17.766 0.88 -12.461 1 87 204 GLY B O 1
ATOM 4447 N N . ILE B 1 205 ? -19.281 1.968 -11.258 1 82.88 205 ILE B N 1
ATOM 4448 C CA . ILE B 1 205 ? -19.156 1.143 -10.062 1 82.88 205 ILE B CA 1
ATOM 4449 C C . ILE B 1 205 ? -19.656 -0.271 -10.352 1 82.88 205 ILE B C 1
ATOM 4451 O O . ILE B 1 205 ? -19.016 -1.253 -9.977 1 82.88 205 ILE B O 1
ATOM 4455 N N . PRO B 1 206 ? -20.766 -0.394 -11.18 1 84.19 206 PRO B N 1
ATOM 4456 C CA . PRO B 1 206 ? -21.234 -1.755 -11.461 1 84.19 206 PRO B CA 1
ATOM 4457 C C . PRO B 1 206 ? -20.297 -2.514 -12.398 1 84.19 206 PRO B C 1
ATOM 4459 O O . PRO B 1 206 ? -20.266 -3.746 -12.375 1 84.19 206 PRO B O 1
ATOM 4462 N N . GLY B 1 207 ? -19.578 -1.791 -13.234 1 91 207 GLY B N 1
ATOM 4463 C CA . GLY B 1 207 ? -18.688 -2.441 -14.195 1 91 207 GLY B CA 1
ATOM 4464 C C . GLY B 1 207 ? -19.422 -3.006 -15.391 1 91 207 GLY B C 1
ATOM 4465 O O . GLY B 1 207 ? -20.391 -2.41 -15.875 1 91 207 GLY B O 1
ATOM 4466 N N . PHE B 1 208 ? -18.859 -4.027 -16 1 90 208 PHE B N 1
ATOM 4467 C CA . PHE B 1 208 ? -19.406 -4.711 -17.172 1 90 208 PHE B CA 1
ATOM 4468 C C . PHE B 1 208 ? -19.812 -6.141 -16.812 1 90 208 PHE B C 1
ATOM 4470 O O . PHE B 1 208 ? -19.078 -6.832 -16.109 1 90 208 PHE B O 1
ATOM 4477 N N . SER B 1 209 ? -21 -6.457 -17.203 1 84.69 209 SER B N 1
ATOM 4478 C CA . SER B 1 209 ? -21.438 -7.828 -16.953 1 84.69 209 SER B CA 1
ATOM 4479 C C . SER B 1 209 ? -21.344 -8.672 -18.219 1 84.69 209 SER B C 1
ATOM 4481 O O . SER B 1 209 ? -21.422 -8.141 -19.344 1 84.69 209 SER B O 1
ATOM 4483 N N . SER B 1 210 ? -21.094 -9.953 -18.031 1 68.25 210 SER B N 1
ATOM 4484 C CA . SER B 1 210 ? -21.312 -11.086 -18.922 1 68.25 210 SER B CA 1
ATOM 4485 C C . SER B 1 210 ? -20.406 -10.992 -20.156 1 68.25 210 SER B C 1
ATOM 4487 O O . SER B 1 210 ? -20.875 -11.164 -21.281 1 68.25 210 SER B O 1
ATOM 4489 N N . PRO B 1 211 ? -19.141 -10.516 -19.922 1 69.38 211 PRO B N 1
ATOM 4490 C CA . PRO B 1 211 ? -18.219 -10.789 -21.047 1 69.38 211 PRO B CA 1
ATOM 4491 C C . PRO B 1 211 ? -17.938 -12.273 -21.219 1 69.38 211 PRO B C 1
ATOM 4493 O O . PRO B 1 211 ? -17.562 -12.945 -20.25 1 69.38 211 PRO B O 1
ATOM 4496 N N . ASP B 1 212 ? -18.516 -12.953 -22.203 1 69.25 212 ASP B N 1
ATOM 4497 C CA . ASP B 1 212 ? -18.297 -14.391 -22.391 1 69.25 212 ASP B CA 1
ATOM 4498 C C . ASP B 1 212 ? -17.016 -14.648 -23.172 1 69.25 212 ASP B C 1
ATOM 4500 O O . ASP B 1 212 ? -17 -14.539 -24.406 1 69.25 212 ASP B O 1
ATOM 4504 N N . VAL B 1 213 ? -16.016 -14.992 -22.406 1 69.94 213 VAL B N 1
ATOM 4505 C CA . VAL B 1 213 ? -14.727 -15.195 -23.047 1 69.94 213 VAL B CA 1
ATOM 4506 C C . VAL B 1 213 ? -14.422 -16.688 -23.141 1 69.94 213 VAL B C 1
ATOM 4508 O O . VAL B 1 213 ? -13.703 -17.125 -24.047 1 69.94 213 VAL B O 1
ATOM 4511 N N . PHE B 1 214 ? -14.883 -17.422 -22.219 1 78.19 214 PHE B N 1
ATOM 4512 C CA . PHE B 1 214 ? -14.539 -18.844 -22.188 1 78.19 214 PHE B CA 1
ATOM 4513 C C . PHE B 1 214 ? -15.789 -19.703 -22.016 1 78.19 214 PHE B C 1
ATOM 4515 O O . PHE B 1 214 ? -16.891 -19.172 -21.828 1 78.19 214 PHE B O 1
ATOM 4522 N N . THR B 1 215 ? -15.625 -20.969 -22.156 1 80.31 215 THR B N 1
ATOM 4523 C CA . THR B 1 215 ? -16.688 -21.938 -21.938 1 80.31 215 THR B CA 1
ATOM 4524 C C . THR B 1 215 ? -17.062 -22.016 -20.453 1 80.31 215 THR B C 1
ATOM 4526 O O . THR B 1 215 ? -16.266 -21.641 -19.594 1 80.31 215 THR B O 1
ATOM 4529 N N . TRP B 1 216 ? -18.281 -22.469 -20.203 1 83.06 216 TRP B N 1
ATOM 4530 C CA . TRP B 1 216 ? -18.719 -22.609 -18.812 1 83.06 216 TRP B CA 1
ATOM 4531 C C . TRP B 1 216 ? -18.594 -24.047 -18.359 1 83.06 216 TRP B C 1
ATOM 4533 O O . TRP B 1 216 ? -18.891 -24.375 -17.203 1 83.06 216 TRP B O 1
ATOM 4543 N N . ASP B 1 217 ? -18.016 -24.906 -19.25 1 90.69 217 ASP B N 1
ATOM 4544 C CA . ASP B 1 217 ? -17.656 -26.25 -18.812 1 90.69 217 ASP B CA 1
ATOM 4545 C C . ASP B 1 217 ? -16.531 -26.203 -17.781 1 90.69 217 ASP B C 1
ATOM 4547 O O . ASP B 1 217 ? -15.445 -25.688 -18.062 1 90.69 217 ASP B O 1
ATOM 4551 N N . PRO B 1 218 ? -16.75 -26.75 -16.641 1 91.31 218 PRO B N 1
ATOM 4552 C CA . PRO B 1 218 ? -15.781 -26.594 -15.555 1 91.31 218 PRO B CA 1
ATOM 4553 C C . PRO B 1 218 ? -14.422 -27.203 -15.875 1 91.31 218 PRO B C 1
ATOM 4555 O O . PRO B 1 218 ? -13.391 -26.641 -15.516 1 91.31 218 PRO B O 1
ATOM 4558 N N . THR B 1 219 ? -14.438 -28.328 -16.531 1 94.56 219 THR B N 1
ATOM 4559 C CA . THR B 1 219 ? -13.18 -29 -16.844 1 94.56 219 THR B CA 1
ATOM 4560 C C . THR B 1 219 ? -12.391 -28.219 -17.875 1 94.56 219 THR B C 1
ATOM 4562 O O . THR B 1 219 ? -11.188 -28 -17.719 1 94.56 219 THR B O 1
ATOM 4565 N N . MET B 1 220 ? -13.055 -27.781 -18.922 1 93.81 220 MET B N 1
ATOM 4566 C CA . MET B 1 220 ? -12.375 -27.016 -19.969 1 93.81 220 MET B CA 1
ATOM 4567 C C . MET B 1 220 ? -11.883 -25.672 -19.406 1 93.81 220 MET B C 1
ATOM 4569 O O . MET B 1 220 ? -10.789 -25.219 -19.766 1 93.81 220 MET B O 1
ATOM 4573 N N . ARG B 1 221 ? -12.648 -25.094 -18.594 1 93.25 221 ARG B N 1
ATOM 4574 C CA . ARG B 1 221 ? -12.266 -23.828 -17.984 1 93.25 221 ARG B CA 1
ATOM 4575 C C . ARG B 1 221 ? -11.016 -23.984 -17.125 1 93.25 221 ARG B C 1
ATOM 4577 O O . ARG B 1 221 ? -10.133 -23.125 -17.141 1 93.25 221 ARG B O 1
ATOM 4584 N N . TYR B 1 222 ? -10.984 -25.078 -16.406 1 96.81 222 TYR B N 1
ATOM 4585 C CA . TYR B 1 222 ? -9.812 -25.359 -15.586 1 96.81 222 TYR B CA 1
ATOM 4586 C C . TYR B 1 222 ? -8.555 -25.422 -16.438 1 96.81 222 TYR B C 1
ATOM 4588 O O . TYR B 1 222 ? -7.551 -24.766 -16.125 1 96.81 222 TYR B O 1
ATOM 4596 N N . TYR B 1 223 ? -8.609 -26.062 -17.516 1 97.06 223 TYR B N 1
ATOM 4597 C CA . TYR B 1 223 ? -7.418 -26.25 -18.344 1 97.06 223 TYR B CA 1
ATOM 4598 C C . TYR B 1 223 ? -7.059 -24.969 -19.078 1 97.06 223 TYR B C 1
ATOM 4600 O O . TYR B 1 223 ? -5.883 -24.703 -19.344 1 97.06 223 TYR B O 1
ATOM 4608 N N . TYR B 1 224 ? -8.07 -24.094 -19.391 1 95.25 224 TYR B N 1
ATOM 4609 C CA . TYR B 1 224 ? -7.816 -22.797 -19.984 1 95.25 224 TYR B CA 1
ATOM 4610 C C . TYR B 1 224 ? -6.996 -21.922 -19.047 1 95.25 224 TYR B C 1
ATOM 4612 O O . TYR B 1 224 ? -6.305 -21 -19.5 1 95.25 224 TYR B O 1
ATOM 4620 N N . MET B 1 225 ? -7.121 -22.188 -17.75 1 97.44 225 MET B N 1
ATOM 4621 C CA . MET B 1 225 ? -6.363 -21.406 -16.781 1 97.44 225 MET B CA 1
ATOM 4622 C C . MET B 1 225 ? -5.027 -22.078 -16.469 1 97.44 225 MET B C 1
ATOM 4624 O O . MET B 1 225 ? -4.008 -21.391 -16.328 1 97.44 225 MET B O 1
ATOM 4628 N N . LEU B 1 226 ? -5 -23.391 -16.438 1 98.38 226 LEU B N 1
ATOM 4629 C CA . LEU B 1 226 ? -3.828 -24.141 -16.016 1 98.38 226 LEU B CA 1
ATOM 4630 C C . LEU B 1 226 ? -2.721 -24.062 -17.062 1 98.38 226 LEU B C 1
ATOM 4632 O O . LEU B 1 226 ? -1.552 -23.875 -16.719 1 98.38 226 LEU B O 1
ATOM 4636 N N . VAL B 1 227 ? -3.055 -24.219 -18.312 1 98 227 VAL B N 1
ATOM 4637 C CA . VAL B 1 227 ? -2.062 -24.344 -19.375 1 98 227 VAL B CA 1
ATOM 4638 C C . VAL B 1 227 ? -1.257 -23.047 -19.484 1 98 227 VAL B C 1
ATOM 4640 O O . VAL B 1 227 ? -0.024 -23.078 -19.469 1 98 227 VAL B O 1
ATOM 4643 N N . PRO B 1 228 ? -1.976 -21.891 -19.562 1 98.06 228 PRO B N 1
ATOM 4644 C CA . PRO B 1 228 ? -1.165 -20.672 -19.578 1 98.06 228 PRO B CA 1
ATOM 4645 C C . PRO B 1 228 ? -0.316 -20.5 -18.328 1 98.06 228 PRO B C 1
ATOM 4647 O O . PRO B 1 228 ? 0.801 -19.984 -18.391 1 98.06 228 PRO B O 1
ATOM 4650 N N . MET B 1 229 ? -0.832 -20.875 -17.188 1 98.56 229 MET B N 1
ATOM 4651 C CA . MET B 1 229 ? -0.067 -20.781 -15.953 1 98.56 229 MET B CA 1
ATOM 4652 C C . MET B 1 229 ? 1.223 -21.594 -16.047 1 98.56 229 MET B C 1
ATOM 4654 O O . MET B 1 229 ? 2.295 -21.094 -15.68 1 98.56 229 MET B O 1
ATOM 4658 N N . LEU B 1 230 ? 1.173 -22.828 -16.562 1 98.19 230 LEU B N 1
ATOM 4659 C CA . LEU B 1 230 ? 2.34 -23.703 -16.688 1 98.19 230 LEU B CA 1
ATOM 4660 C C . LEU B 1 230 ? 3.334 -23.125 -17.688 1 98.19 230 LEU B C 1
ATOM 4662 O O . LEU B 1 230 ? 4.547 -23.172 -17.453 1 98.19 230 LEU B O 1
ATOM 4666 N N . LEU B 1 231 ? 2.842 -22.594 -18.781 1 98 231 LEU B N 1
ATOM 4667 C CA . LEU B 1 231 ? 3.709 -22.016 -19.797 1 98 231 LEU B CA 1
ATOM 4668 C C . LEU B 1 231 ? 4.43 -20.781 -19.25 1 98 231 LEU B C 1
ATOM 4670 O O . LEU B 1 231 ? 5.617 -20.594 -19.516 1 98 231 LEU B O 1
ATOM 4674 N N . ILE B 1 232 ? 3.686 -19.984 -18.531 1 98 232 ILE B N 1
ATOM 4675 C CA . ILE B 1 232 ? 4.27 -18.781 -17.938 1 98 232 ILE B CA 1
ATOM 4676 C C . ILE B 1 232 ? 5.289 -19.172 -16.875 1 98 232 ILE B C 1
ATOM 4678 O O . ILE B 1 232 ? 6.359 -18.562 -16.766 1 98 232 ILE B O 1
ATOM 4682 N N . ALA B 1 233 ? 4.93 -20.172 -16.062 1 96.94 233 ALA B N 1
ATOM 4683 C CA . ALA B 1 233 ? 5.883 -20.672 -15.07 1 96.94 233 ALA B CA 1
ATOM 4684 C C . ALA B 1 233 ? 7.184 -21.109 -15.734 1 96.94 233 ALA B C 1
ATOM 4686 O O . ALA B 1 233 ? 8.273 -20.766 -15.258 1 96.94 233 ALA B O 1
ATOM 4687 N N . LEU B 1 234 ? 7.074 -21.828 -16.812 1 94.69 234 LEU B N 1
ATOM 4688 C CA . LEU B 1 234 ? 8.25 -22.297 -17.547 1 94.69 234 LEU B CA 1
ATOM 4689 C C . LEU B 1 234 ? 9.039 -21.125 -18.109 1 94.69 234 LEU B C 1
ATOM 4691 O O . LEU B 1 234 ? 10.266 -21.078 -17.984 1 94.69 234 LEU B O 1
ATOM 4695 N N . ALA B 1 235 ? 8.328 -20.188 -18.688 1 95.12 235 ALA B N 1
ATOM 4696 C CA . ALA B 1 235 ? 8.977 -19.016 -19.297 1 95.12 235 ALA B CA 1
ATOM 4697 C C . ALA B 1 235 ? 9.695 -18.188 -18.25 1 95.12 235 ALA B C 1
ATOM 4699 O O . ALA B 1 235 ? 10.828 -17.75 -18.453 1 95.12 235 ALA B O 1
ATOM 4700 N N . LEU B 1 236 ? 9.031 -17.969 -17.141 1 95 236 LEU B N 1
ATOM 4701 C CA . LEU B 1 236 ? 9.617 -17.125 -16.094 1 95 236 LEU B CA 1
ATOM 4702 C C . LEU B 1 236 ? 10.781 -17.844 -15.422 1 95 236 LEU B C 1
ATOM 4704 O O . LEU B 1 236 ? 11.742 -17.203 -15 1 95 236 LEU B O 1
ATOM 4708 N N . THR B 1 237 ? 10.664 -19.188 -15.305 1 92.62 237 THR B N 1
ATOM 4709 C CA . THR B 1 237 ? 11.789 -19.953 -14.766 1 92.62 237 THR B CA 1
ATOM 4710 C C . THR B 1 237 ? 13.008 -19.828 -15.672 1 92.62 237 THR B C 1
ATOM 4712 O O . THR B 1 237 ? 14.125 -19.641 -15.195 1 92.62 237 THR B O 1
ATOM 4715 N N . PHE B 1 238 ? 12.781 -19.953 -16.922 1 91 238 PHE B N 1
ATOM 4716 C CA . PHE B 1 238 ? 13.859 -19.812 -17.891 1 91 238 PHE B CA 1
ATOM 4717 C C . PHE B 1 238 ? 14.484 -18.422 -17.812 1 91 238 PHE B C 1
ATOM 4719 O O . PHE B 1 238 ? 15.711 -18.297 -17.828 1 91 238 PHE B O 1
ATOM 4726 N N . MET B 1 239 ? 13.688 -17.438 -17.656 1 90.06 239 MET B N 1
ATOM 4727 C CA . MET B 1 239 ? 14.172 -16.062 -17.562 1 90.06 239 MET B CA 1
ATOM 4728 C C . MET B 1 239 ? 14.953 -15.852 -16.266 1 90.06 239 MET B C 1
ATOM 4730 O O . MET B 1 239 ? 16 -15.203 -16.266 1 90.06 239 MET B O 1
ATOM 4734 N N . ALA B 1 240 ? 14.469 -16.375 -15.219 1 91.38 240 ALA B N 1
ATOM 4735 C CA . ALA B 1 240 ? 15.078 -16.203 -13.906 1 91.38 240 ALA B CA 1
ATOM 4736 C C . ALA B 1 240 ? 16.469 -16.828 -13.859 1 91.38 240 ALA B C 1
ATOM 4738 O O . ALA B 1 240 ? 17.328 -16.375 -13.109 1 91.38 240 ALA B O 1
ATOM 4739 N N . ARG B 1 241 ? 16.703 -17.828 -14.695 1 90.19 241 ARG B N 1
ATOM 4740 C CA . ARG B 1 241 ? 17.984 -18.531 -14.68 1 90.19 241 ARG B CA 1
ATOM 4741 C C . ARG B 1 241 ? 18.906 -18.016 -15.766 1 90.19 241 ARG B C 1
ATOM 4743 O O . ARG B 1 241 ? 20.031 -18.5 -15.922 1 90.19 241 ARG B O 1
ATOM 4750 N N . SER B 1 242 ? 18.484 -17.031 -16.422 1 91.38 242 SER B N 1
ATOM 4751 C CA . SER B 1 242 ? 19.297 -16.406 -17.453 1 91.38 242 SER B CA 1
ATOM 4752 C C . SER B 1 242 ? 20.156 -15.281 -16.891 1 91.38 242 SER B C 1
ATOM 4754 O O . SER B 1 242 ? 20.156 -15.047 -15.688 1 91.38 242 SER B O 1
ATOM 4756 N N . ASN B 1 243 ? 20.875 -14.586 -17.781 1 91.75 243 ASN B N 1
ATOM 4757 C CA . ASN B 1 243 ? 21.703 -13.438 -17.406 1 91.75 243 ASN B CA 1
ATOM 4758 C C . ASN B 1 243 ? 20.844 -12.289 -16.891 1 91.75 243 ASN B C 1
ATOM 4760 O O . ASN B 1 243 ? 21.266 -11.539 -16 1 91.75 243 ASN B O 1
ATOM 4764 N N . LEU B 1 244 ? 19.672 -12.281 -17.406 1 91.88 244 LEU B N 1
ATOM 4765 C CA . LEU B 1 244 ? 18.766 -11.227 -16.953 1 91.88 244 LEU B CA 1
ATOM 4766 C C . LEU B 1 244 ? 18.406 -11.414 -15.484 1 91.88 244 LEU B C 1
ATOM 4768 O O . LEU B 1 244 ? 18.453 -10.453 -14.711 1 91.88 244 LEU B O 1
ATOM 4772 N N . GLY B 1 245 ? 18 -12.617 -15.195 1 93.25 245 GLY B N 1
ATOM 4773 C CA . GLY B 1 245 ? 17.688 -12.898 -13.805 1 93.25 245 GLY B CA 1
ATOM 4774 C C . GLY B 1 245 ? 18.828 -12.602 -12.867 1 93.25 245 GLY B C 1
ATOM 4775 O O . GLY B 1 245 ? 18.625 -12.07 -11.766 1 93.25 245 GLY B O 1
ATOM 4776 N N . MET B 1 246 ? 20.031 -12.828 -13.32 1 94.31 246 MET B N 1
ATOM 4777 C CA . MET B 1 246 ? 21.234 -12.594 -12.508 1 94.31 246 MET B CA 1
ATOM 4778 C C . MET B 1 246 ? 21.438 -11.102 -12.281 1 94.31 246 MET B C 1
ATOM 4780 O O . MET B 1 246 ? 21.812 -10.688 -11.18 1 94.31 246 MET B O 1
ATOM 4784 N N . ILE B 1 247 ? 21.188 -10.406 -13.281 1 95.81 247 ILE B N 1
ATOM 4785 C CA . ILE B 1 247 ? 21.375 -8.961 -13.18 1 95.81 247 ILE B CA 1
ATOM 4786 C C . ILE B 1 247 ? 20.328 -8.375 -12.234 1 95.81 247 ILE B C 1
ATOM 4788 O O . ILE B 1 247 ? 20.641 -7.484 -11.438 1 95.81 247 ILE B O 1
ATOM 4792 N N . LEU B 1 248 ? 19.094 -8.867 -12.289 1 95.25 248 LEU B N 1
ATOM 4793 C CA . LEU B 1 248 ? 18.031 -8.367 -11.414 1 95.25 248 LEU B CA 1
ATOM 4794 C C . LEU B 1 248 ? 18.359 -8.648 -9.953 1 95.25 248 LEU B C 1
ATOM 4796 O O . LEU B 1 248 ? 18.203 -7.777 -9.102 1 95.25 248 LEU B O 1
ATOM 4800 N N . VAL B 1 249 ? 18.875 -9.805 -9.695 1 94.81 249 VAL B N 1
ATOM 4801 C CA . VAL B 1 249 ? 19.266 -10.164 -8.336 1 94.81 249 VAL B CA 1
ATOM 4802 C C . VAL B 1 249 ? 20.438 -9.289 -7.887 1 94.81 249 VAL B C 1
ATOM 4804 O O . VAL B 1 249 ? 20.484 -8.867 -6.73 1 94.81 249 VAL B O 1
ATOM 4807 N N . ALA B 1 250 ? 21.391 -9.031 -8.789 1 95.56 250 ALA B N 1
ATOM 4808 C CA . ALA B 1 250 ? 22.531 -8.172 -8.477 1 95.56 250 ALA B CA 1
ATOM 4809 C C . ALA B 1 250 ? 22.062 -6.758 -8.133 1 95.56 250 ALA B C 1
ATOM 4811 O O . ALA B 1 250 ? 22.625 -6.113 -7.238 1 95.56 250 ALA B O 1
ATOM 4812 N N . ILE B 1 251 ? 21.047 -6.305 -8.836 1 92.94 251 ILE B N 1
ATOM 4813 C CA . ILE B 1 251 ? 20.5 -4.988 -8.562 1 92.94 251 ILE B CA 1
ATOM 4814 C C . ILE B 1 251 ? 19.906 -4.965 -7.156 1 92.94 251 ILE B C 1
ATOM 4816 O O . ILE B 1 251 ? 20.094 -4.004 -6.406 1 92.94 251 ILE B O 1
ATOM 4820 N N . ARG B 1 252 ? 19.172 -5.98 -6.824 1 90.75 252 ARG B N 1
ATOM 4821 C CA . ARG B 1 252 ? 18.562 -6.086 -5.504 1 90.75 252 ARG B CA 1
ATOM 4822 C C . ARG B 1 252 ? 19.625 -6.062 -4.406 1 90.75 252 ARG B C 1
ATOM 4824 O O . ARG B 1 252 ? 19.422 -5.457 -3.354 1 90.75 252 ARG B O 1
ATOM 4831 N N . GLU B 1 253 ? 20.734 -6.645 -4.695 1 88.69 253 GLU B N 1
ATOM 4832 C CA . GLU B 1 253 ? 21.781 -6.773 -3.686 1 88.69 253 GLU B CA 1
ATOM 4833 C C . GLU B 1 253 ? 22.578 -5.48 -3.545 1 88.69 253 GLU B C 1
ATOM 4835 O O . GLU B 1 253 ? 22.859 -5.043 -2.43 1 88.69 253 GLU B O 1
ATOM 4840 N N . ASN B 1 254 ? 23.016 -4.961 -4.668 1 90.44 254 ASN B N 1
ATOM 4841 C CA . ASN B 1 254 ? 23.797 -3.73 -4.66 1 90.44 254 ASN B CA 1
ATOM 4842 C C . ASN B 1 254 ? 23.719 -3 -5.996 1 90.44 254 ASN B C 1
ATOM 4844 O O . ASN B 1 254 ? 24.547 -3.209 -6.879 1 90.44 254 ASN B O 1
ATOM 4848 N N . GLU B 1 255 ? 22.797 -2.109 -6.012 1 90.69 255 GLU B N 1
ATOM 4849 C CA . GLU B 1 255 ? 22.547 -1.408 -7.27 1 90.69 255 GLU B CA 1
ATOM 4850 C C . GLU B 1 255 ? 23.734 -0.529 -7.652 1 90.69 255 GLU B C 1
ATOM 4852 O O . GLU B 1 255 ? 24.062 -0.413 -8.836 1 90.69 255 GLU B O 1
ATOM 4857 N N . SER B 1 256 ? 24.344 0.081 -6.695 1 89.06 256 SER B N 1
ATOM 4858 C CA . SER B 1 256 ? 25.5 0.932 -6.961 1 89.06 256 SER B CA 1
ATOM 4859 C C . SER B 1 256 ? 26.641 0.133 -7.57 1 89.06 256 SER B C 1
ATOM 4861 O O . SER B 1 256 ? 27.359 0.628 -8.445 1 89.06 256 SER B O 1
ATOM 4863 N N . ALA B 1 257 ? 26.797 -1.064 -7.105 1 92.38 257 ALA B N 1
ATOM 4864 C CA . ALA B 1 257 ? 27.844 -1.935 -7.641 1 92.38 257 ALA B CA 1
ATOM 4865 C C . ALA B 1 257 ? 27.562 -2.307 -9.094 1 92.38 257 ALA B C 1
ATOM 4867 O O . ALA B 1 257 ? 28.484 -2.41 -9.906 1 92.38 257 ALA B O 1
ATOM 4868 N N . VAL B 1 258 ? 26.312 -2.516 -9.375 1 94.5 258 VAL B N 1
ATOM 4869 C CA . VAL B 1 258 ? 25.906 -2.836 -10.742 1 94.5 258 VAL B CA 1
ATOM 4870 C C . VAL B 1 258 ? 26.234 -1.657 -11.664 1 94.5 258 VAL B C 1
ATOM 4872 O O . VAL B 1 258 ? 26.781 -1.842 -12.75 1 94.5 258 VAL B O 1
ATOM 4875 N N . SER B 1 259 ? 25.969 -0.447 -11.164 1 93 259 SER B N 1
ATOM 4876 C CA . SER B 1 259 ? 26.281 0.758 -11.922 1 93 259 SER B CA 1
ATOM 4877 C C . SER B 1 259 ? 27.781 0.928 -12.086 1 93 259 SER B C 1
ATOM 4879 O O . SER B 1 259 ? 28.25 1.293 -13.164 1 93 259 SER B O 1
ATOM 4881 N N . ALA B 1 260 ? 28.469 0.654 -11.07 1 94.81 260 ALA B N 1
ATOM 4882 C CA . ALA B 1 260 ? 29.922 0.778 -11.102 1 94.81 260 ALA B CA 1
ATOM 4883 C C . ALA B 1 260 ? 30.547 -0.215 -12.078 1 94.81 260 ALA B C 1
ATOM 4885 O O . ALA B 1 260 ? 31.609 0.037 -12.633 1 94.81 260 ALA B O 1
ATOM 4886 N N . ALA B 1 261 ? 29.859 -1.268 -12.328 1 96.12 261 ALA B N 1
ATOM 4887 C CA . ALA B 1 261 ? 30.328 -2.289 -13.266 1 96.12 261 ALA B CA 1
ATOM 4888 C C . ALA B 1 261 ? 29.984 -1.919 -14.703 1 96.12 261 ALA B C 1
ATOM 4890 O O . ALA B 1 261 ? 30.266 -2.676 -15.633 1 96.12 261 ALA B O 1
ATOM 4891 N N . GLY B 1 262 ? 29.281 -0.79 -14.898 1 94.75 262 GLY B N 1
ATOM 4892 C CA . GLY B 1 262 ? 28.984 -0.287 -16.234 1 94.75 262 GLY B CA 1
ATOM 4893 C C . GLY B 1 262 ? 27.625 -0.719 -16.75 1 94.75 262 GLY B C 1
ATOM 4894 O O . GLY B 1 262 ? 27.312 -0.524 -17.922 1 94.75 262 GLY B O 1
ATOM 4895 N N . ILE B 1 263 ? 26.938 -1.38 -15.914 1 94.62 263 ILE B N 1
ATOM 4896 C CA . ILE B 1 263 ? 25.609 -1.823 -16.297 1 94.62 263 ILE B CA 1
ATOM 4897 C C . ILE B 1 263 ? 24.578 -0.803 -15.82 1 94.62 263 ILE B C 1
ATOM 4899 O O . ILE B 1 263 ? 24.625 -0.335 -14.68 1 94.62 263 ILE B O 1
ATOM 4903 N N . ASN B 1 264 ? 23.625 -0.38 -16.672 1 93.94 264 ASN B N 1
ATOM 4904 C CA . ASN B 1 264 ? 22.562 0.558 -16.312 1 93.94 264 ASN B CA 1
ATOM 4905 C C . ASN B 1 264 ? 21.406 -0.15 -15.617 1 93.94 264 ASN B C 1
ATOM 4907 O O . ASN B 1 264 ? 20.594 -0.798 -16.281 1 93.94 264 ASN B O 1
ATOM 4911 N N . PRO B 1 265 ? 21.297 -0.007 -14.359 1 93.81 265 PRO B N 1
ATOM 4912 C CA . PRO B 1 265 ? 20.25 -0.727 -13.641 1 93.81 265 PRO B CA 1
ATOM 4913 C C . PRO B 1 265 ? 18.844 -0.325 -14.086 1 93.81 265 PRO B C 1
ATOM 4915 O O . PRO B 1 265 ? 17.938 -1.157 -14.094 1 93.81 265 PRO B O 1
ATOM 4918 N N . THR B 1 266 ? 18.688 0.936 -14.43 1 92.75 266 THR B N 1
ATOM 4919 C CA . THR B 1 266 ? 17.375 1.445 -14.805 1 92.75 266 THR B CA 1
ATOM 4920 C C . THR B 1 266 ? 16.812 0.683 -16 1 92.75 266 THR B C 1
ATOM 4922 O O . THR B 1 266 ? 15.625 0.351 -16.047 1 92.75 266 THR B O 1
ATOM 4925 N N . LYS B 1 267 ? 17.641 0.397 -16.891 1 92.44 267 LYS B N 1
ATOM 4926 C CA . LYS B 1 267 ? 17.234 -0.349 -18.078 1 92.44 267 LYS B CA 1
ATOM 4927 C C . LYS B 1 267 ? 16.688 -1.721 -17.703 1 92.44 267 LYS B C 1
ATOM 4929 O O . LYS B 1 267 ? 15.648 -2.141 -18.219 1 92.44 267 LYS B O 1
ATOM 4934 N N . PHE B 1 268 ? 17.328 -2.35 -16.844 1 92.94 268 PHE B N 1
ATOM 4935 C CA . PHE B 1 268 ? 16.938 -3.707 -16.469 1 92.94 268 PHE B CA 1
ATOM 4936 C C . PHE B 1 268 ? 15.719 -3.699 -15.562 1 92.94 268 PHE B C 1
ATOM 4938 O O . PHE B 1 268 ? 14.898 -4.621 -15.602 1 92.94 268 PHE B O 1
ATOM 4945 N N . LYS B 1 269 ? 15.586 -2.664 -14.773 1 94.19 269 LYS B N 1
ATOM 4946 C CA . LYS B 1 269 ? 14.383 -2.529 -13.961 1 94.19 269 LYS B CA 1
ATOM 4947 C C . LYS B 1 269 ? 13.148 -2.314 -14.836 1 94.19 269 LYS B C 1
ATOM 4949 O O . LYS B 1 269 ? 12.094 -2.91 -14.586 1 94.19 269 LYS B O 1
ATOM 4954 N N . ILE B 1 270 ? 13.352 -1.549 -15.812 1 93 270 ILE B N 1
ATOM 4955 C CA . ILE B 1 270 ? 12.242 -1.297 -16.734 1 93 270 ILE B CA 1
ATOM 4956 C C . ILE B 1 270 ? 11.891 -2.58 -17.484 1 93 270 ILE B C 1
ATOM 4958 O O . ILE B 1 270 ? 10.719 -2.912 -17.641 1 93 270 ILE B O 1
ATOM 4962 N N . TRP B 1 271 ? 12.867 -3.318 -17.75 1 91.5 271 TRP B N 1
ATOM 4963 C CA . TRP B 1 271 ? 12.656 -4.59 -18.422 1 91.5 271 TRP B CA 1
ATOM 4964 C C . TRP B 1 271 ? 11.906 -5.57 -17.531 1 91.5 271 TRP B C 1
ATOM 4966 O O . TRP B 1 271 ? 11.023 -6.297 -18 1 91.5 271 TRP B O 1
ATOM 4976 N N . SER B 1 272 ? 12.289 -5.578 -16.438 1 94 272 SER B N 1
ATOM 4977 C CA . SER B 1 272 ? 11.633 -6.488 -15.5 1 94 272 SER B CA 1
ATOM 4978 C C . SER B 1 272 ? 10.156 -6.148 -15.336 1 94 272 SER B C 1
ATOM 4980 O O . SER B 1 272 ? 9.312 -7.043 -15.234 1 94 272 SER B O 1
ATOM 4982 N N . PHE B 1 273 ? 9.867 -4.867 -15.359 1 95.25 273 PHE B N 1
ATOM 4983 C CA . PHE B 1 273 ? 8.477 -4.457 -15.219 1 95.25 273 PHE B CA 1
ATOM 4984 C C . PHE B 1 273 ? 7.684 -4.77 -16.484 1 95.25 273 PHE B C 1
ATOM 4986 O O . PHE B 1 273 ? 6.523 -5.18 -16.422 1 95.25 273 PHE B O 1
ATOM 4993 N N . ALA B 1 274 ? 8.289 -4.59 -17.562 1 93.44 274 ALA B N 1
ATOM 4994 C CA . ALA B 1 274 ? 7.66 -4.949 -18.828 1 93.44 274 ALA B CA 1
ATOM 4995 C C . ALA B 1 274 ? 7.371 -6.445 -18.891 1 93.44 274 ALA B C 1
ATOM 4997 O O . ALA B 1 274 ? 6.27 -6.855 -19.266 1 93.44 274 ALA B O 1
ATOM 4998 N N . LEU B 1 275 ? 8.312 -7.184 -18.5 1 94.25 275 LEU B N 1
ATOM 4999 C CA . LEU B 1 275 ? 8.172 -8.633 -18.5 1 94.25 275 LEU B CA 1
ATOM 5000 C C . LEU B 1 275 ? 7.082 -9.07 -17.531 1 94.25 275 LEU B C 1
ATOM 5002 O O . LEU B 1 275 ? 6.395 -10.07 -17.766 1 94.25 275 LEU B O 1
ATOM 5006 N N . SER B 1 276 ? 6.961 -8.383 -16.5 1 96.88 276 SER B N 1
ATOM 5007 C CA . SER B 1 276 ? 5.938 -8.68 -15.508 1 96.88 276 SER B CA 1
ATOM 5008 C C . SER B 1 276 ? 4.551 -8.297 -16.016 1 96.88 276 SER B C 1
ATOM 5010 O O . SER B 1 276 ? 3.553 -8.914 -15.625 1 96.88 276 SER B O 1
ATOM 5012 N N . SER B 1 277 ? 4.523 -7.316 -16.891 1 98 277 SER B N 1
ATOM 5013 C CA . SER B 1 277 ? 3.25 -6.785 -17.375 1 98 277 SER B CA 1
ATOM 5014 C C . SER B 1 277 ? 2.561 -7.766 -18.312 1 98 277 SER B C 1
ATOM 5016 O O . SER B 1 277 ? 1.331 -7.82 -18.375 1 98 277 SER B O 1
ATOM 5018 N N . ILE B 1 278 ? 3.305 -8.547 -19 1 98.06 278 ILE B N 1
ATOM 5019 C CA . ILE B 1 278 ? 2.754 -9.453 -20 1 98.06 278 ILE B CA 1
ATOM 5020 C C . ILE B 1 278 ? 1.969 -10.57 -19.312 1 98.06 278 ILE B C 1
ATOM 5022 O O . ILE B 1 278 ? 0.773 -10.734 -19.562 1 98.06 278 ILE B O 1
ATOM 5026 N N . PRO B 1 279 ? 2.582 -11.273 -18.391 1 98.38 279 PRO B N 1
ATOM 5027 C CA . PRO B 1 279 ? 1.77 -12.281 -17.703 1 98.38 279 PRO B CA 1
ATOM 5028 C C . PRO B 1 279 ? 0.638 -11.664 -16.891 1 98.38 279 PRO B C 1
ATOM 5030 O O . PRO B 1 279 ? -0.424 -12.273 -16.734 1 98.38 279 PRO B O 1
ATOM 5033 N N . MET B 1 280 ? 0.838 -10.508 -16.344 1 98.19 280 MET B N 1
ATOM 5034 C CA . MET B 1 280 ? -0.252 -9.82 -15.656 1 98.19 280 MET B CA 1
ATOM 5035 C C . MET B 1 280 ? -1.439 -9.609 -16.594 1 98.19 280 MET B C 1
ATOM 5037 O O . MET B 1 280 ? -2.59 -9.797 -16.188 1 98.19 280 MET B O 1
ATOM 5041 N N . GLY B 1 281 ? -1.122 -9.211 -17.781 1 98.38 281 GLY B N 1
ATOM 5042 C CA . GLY B 1 281 ? -2.166 -9.031 -18.781 1 98.38 281 GLY B CA 1
ATOM 5043 C C . GLY B 1 281 ? -2.885 -10.328 -19.125 1 98.38 281 GLY B C 1
ATOM 5044 O O . GLY B 1 281 ? -4.113 -10.352 -19.203 1 98.38 281 GLY B O 1
ATOM 5045 N N . ILE B 1 282 ? -2.119 -11.383 -19.312 1 98.12 282 ILE B N 1
ATOM 5046 C CA . ILE B 1 282 ? -2.703 -12.68 -19.609 1 98.12 282 ILE B CA 1
ATOM 5047 C C . ILE B 1 282 ? -3.617 -13.117 -18.469 1 98.12 282 ILE B C 1
ATOM 5049 O O . ILE B 1 282 ? -4.75 -13.539 -18.703 1 98.12 282 ILE B O 1
ATOM 5053 N N . GLY B 1 283 ? -3.127 -12.969 -17.234 1 97.69 283 GLY B N 1
ATOM 5054 C CA . GLY B 1 283 ? -3.951 -13.281 -16.078 1 97.69 283 GLY B CA 1
ATOM 5055 C C . GLY B 1 283 ? -5.223 -12.461 -16.016 1 97.69 283 GLY B C 1
ATOM 5056 O O . GLY B 1 283 ? -6.27 -12.953 -15.594 1 97.69 283 GLY B O 1
ATOM 5057 N N . GLY B 1 284 ? -5.098 -11.195 -16.406 1 96.69 284 GLY B N 1
ATOM 5058 C CA . GLY B 1 284 ? -6.273 -10.336 -16.453 1 96.69 284 GLY B CA 1
ATOM 5059 C C . GLY B 1 284 ? -7.344 -10.836 -17.391 1 96.69 284 GLY B C 1
ATOM 5060 O O . GLY B 1 284 ? -8.531 -10.859 -17.047 1 96.69 284 GLY B O 1
ATOM 5061 N N . VAL B 1 285 ? -6.961 -11.234 -18.562 1 96.38 285 VAL B N 1
ATOM 5062 C CA . VAL B 1 285 ? -7.895 -11.773 -19.547 1 96.38 285 VAL B CA 1
ATOM 5063 C C . VAL B 1 285 ? -8.531 -13.055 -19 1 96.38 285 VAL B C 1
ATOM 5065 O O . VAL B 1 285 ? -9.742 -13.242 -19.109 1 96.38 285 VAL B O 1
ATOM 5068 N N . LEU B 1 286 ? -7.715 -13.914 -18.406 1 96.31 286 LEU B N 1
ATOM 5069 C CA . LEU B 1 286 ? -8.219 -15.156 -17.844 1 96.31 286 LEU B CA 1
ATOM 5070 C C . LEU B 1 286 ? -9.203 -14.891 -16.719 1 96.31 286 LEU B C 1
ATOM 5072 O O . LEU B 1 286 ? -10.211 -15.586 -16.594 1 96.31 286 LEU B O 1
ATOM 5076 N N . LEU B 1 287 ? -8.938 -13.867 -15.938 1 95.06 287 LEU B N 1
ATOM 5077 C CA . LEU B 1 287 ? -9.812 -13.539 -14.82 1 95.06 287 LEU B CA 1
ATOM 5078 C C . LEU B 1 287 ? -11.172 -13.055 -15.32 1 95.06 287 LEU B C 1
ATOM 5080 O O . LEU B 1 287 ? -12.195 -13.344 -14.695 1 95.06 287 LEU B O 1
ATOM 5084 N N . VAL B 1 288 ? -11.164 -12.328 -16.375 1 94.06 288 VAL B N 1
ATOM 5085 C CA . VAL B 1 288 ? -12.43 -11.93 -16.984 1 94.06 288 VAL B CA 1
ATOM 5086 C C . VAL B 1 288 ? -13.242 -13.164 -17.344 1 94.06 288 VAL B C 1
ATOM 5088 O O . VAL B 1 288 ? -14.445 -13.234 -17.062 1 94.06 288 VAL B O 1
ATOM 5091 N N . GLY B 1 289 ? -12.602 -14.094 -17.969 1 91.44 289 GLY B N 1
ATOM 5092 C CA . GLY B 1 289 ? -13.273 -15.32 -18.344 1 91.44 289 GLY B CA 1
ATOM 5093 C C . GLY B 1 289 ? -13.734 -16.141 -17.156 1 91.44 289 GLY B C 1
ATOM 5094 O O . GLY B 1 289 ? -14.758 -16.828 -17.234 1 91.44 289 GLY B O 1
ATOM 5095 N N . PHE B 1 290 ? -13.016 -16.062 -16.125 1 92.5 290 PHE B N 1
ATOM 5096 C CA . PHE B 1 290 ? -13.344 -16.828 -14.938 1 92.5 290 PHE B CA 1
ATOM 5097 C C . PHE B 1 290 ? -14.531 -16.219 -14.203 1 92.5 290 PHE B C 1
ATOM 5099 O O . PHE B 1 290 ? -15.461 -16.938 -13.812 1 92.5 290 PHE B O 1
ATOM 5106 N N . THR B 1 291 ? -14.516 -14.906 -13.992 1 90.19 291 THR B N 1
ATOM 5107 C CA . THR B 1 291 ? -15.531 -14.242 -13.188 1 90.19 291 THR B CA 1
ATOM 5108 C C . THR B 1 291 ? -16.766 -13.922 -14.023 1 90.19 291 THR B C 1
ATOM 5110 O O . THR B 1 291 ? -17.875 -13.82 -13.492 1 90.19 291 THR B O 1
ATOM 5113 N N . GLY B 1 292 ? -16.594 -13.711 -15.289 1 88.06 292 GLY B N 1
ATOM 5114 C CA . GLY B 1 292 ? -17.688 -13.32 -16.156 1 88.06 292 GLY B CA 1
ATOM 5115 C C . GLY B 1 292 ? -18.094 -11.867 -15.984 1 88.06 292 GLY B C 1
ATOM 5116 O O . GLY B 1 292 ? -19.141 -11.445 -16.469 1 88.06 292 GLY B O 1
ATOM 5117 N N . ASN B 1 293 ? -17.312 -11.078 -15.234 1 90.19 293 ASN B N 1
ATOM 5118 C CA . ASN B 1 293 ? -17.562 -9.664 -15.016 1 90.19 293 ASN B CA 1
ATOM 5119 C C . ASN B 1 293 ? -16.25 -8.883 -14.828 1 90.19 293 ASN B C 1
ATOM 5121 O O . ASN B 1 293 ? -15.227 -9.469 -14.492 1 90.19 293 ASN B O 1
ATOM 5125 N N . VAL B 1 294 ? -16.344 -7.637 -15.172 1 92.94 294 VAL B N 1
ATOM 5126 C CA . VAL B 1 294 ? -15.242 -6.711 -14.945 1 92.94 294 VAL B CA 1
ATOM 5127 C C . VAL B 1 294 ? -15.742 -5.488 -14.18 1 92.94 294 VAL B C 1
ATOM 5129 O O . VAL B 1 294 ? -16.578 -4.727 -14.688 1 92.94 294 VAL B O 1
ATOM 5132 N N . ASP B 1 295 ? -15.359 -5.352 -12.969 1 92.75 295 ASP B N 1
ATOM 5133 C CA . ASP B 1 295 ? -15.75 -4.219 -12.141 1 92.75 295 ASP B CA 1
ATOM 5134 C C . ASP B 1 295 ? -14.586 -3.752 -11.266 1 92.75 295 ASP B C 1
ATOM 5136 O O . ASP B 1 295 ? -13.617 -4.488 -11.062 1 92.75 295 ASP B O 1
ATOM 5140 N N . PRO B 1 296 ? -14.602 -2.578 -10.766 1 89.69 296 PRO B N 1
ATOM 5141 C CA . PRO B 1 296 ? -13.484 -2.018 -10 1 89.69 296 PRO B CA 1
ATOM 5142 C C . PRO B 1 296 ? -13.164 -2.836 -8.75 1 89.69 296 PRO B C 1
ATOM 5144 O O . PRO B 1 296 ? -11.992 -2.988 -8.398 1 89.69 296 PRO B O 1
ATOM 5147 N N . HIS B 1 297 ? -14.047 -3.379 -8.086 1 83.75 297 HIS B N 1
ATOM 5148 C CA . HIS B 1 297 ? -13.836 -4.102 -6.836 1 83.75 297 HIS B CA 1
ATOM 5149 C C . HIS B 1 297 ? -13.148 -5.441 -7.086 1 83.75 297 HIS B C 1
ATOM 5151 O O . HIS B 1 297 ? -12.422 -5.945 -6.227 1 83.75 297 HIS B O 1
ATOM 5157 N N . THR B 1 298 ? -13.375 -5.988 -8.234 1 82.44 298 THR B N 1
ATOM 5158 C CA . THR B 1 298 ? -12.773 -7.277 -8.57 1 82.44 298 THR B CA 1
ATOM 5159 C C . THR B 1 298 ? -11.383 -7.094 -9.172 1 82.44 298 THR B C 1
ATOM 5161 O O . THR B 1 298 ? -10.492 -7.902 -8.93 1 82.44 298 THR B O 1
ATOM 5164 N N . PHE B 1 299 ? -11.242 -6 -9.859 1 80.56 299 PHE B N 1
ATOM 5165 C CA . PHE B 1 299 ? -10.047 -5.914 -10.688 1 80.56 299 PHE B CA 1
ATOM 5166 C C . PHE B 1 299 ? -9.109 -4.832 -10.164 1 80.56 299 PHE B C 1
ATOM 5168 O O . PHE B 1 299 ? -7.887 -4.977 -10.234 1 80.56 299 PHE B O 1
ATOM 5175 N N . VAL B 1 300 ? -9.719 -3.826 -9.68 1 76.62 300 VAL B N 1
ATOM 5176 C CA . VAL B 1 300 ? -8.891 -2.631 -9.562 1 76.62 300 VAL B CA 1
ATOM 5177 C C . VAL B 1 300 ? -8.742 -2.24 -8.094 1 76.62 300 VAL B C 1
ATOM 5179 O O . VAL B 1 300 ? -9.07 -1.116 -7.707 1 76.62 300 VAL B O 1
ATOM 5182 N N . ILE B 1 301 ? -8.539 -3 -7.203 1 78.81 301 ILE B N 1
ATOM 5183 C CA . ILE B 1 301 ? -8.344 -2.609 -5.809 1 78.81 301 ILE B CA 1
ATOM 5184 C C . ILE B 1 301 ? -6.93 -2.961 -5.363 1 78.81 301 ILE B C 1
ATOM 5186 O O . ILE B 1 301 ? -6.336 -3.922 -5.863 1 78.81 301 ILE B O 1
ATOM 5190 N N . VAL B 1 302 ? -6.504 -2.211 -4.523 1 78.75 302 VAL B N 1
ATOM 5191 C CA . VAL B 1 302 ? -5.145 -2.379 -4.02 1 78.75 302 VAL B CA 1
ATOM 5192 C C . VAL B 1 302 ? -5.027 -3.707 -3.275 1 78.75 302 VAL B C 1
ATOM 5194 O O . VAL B 1 302 ? -3.955 -4.312 -3.236 1 78.75 302 VAL B O 1
ATOM 5197 N N . ASP B 1 303 ? -6.105 -4.203 -2.777 1 81.25 303 ASP B N 1
ATOM 5198 C CA . ASP B 1 303 ? -6.113 -5.473 -2.061 1 81.25 303 ASP B CA 1
ATOM 5199 C C . ASP B 1 303 ? -5.613 -6.609 -2.949 1 81.25 303 ASP B C 1
ATOM 5201 O O . ASP B 1 303 ? -4.957 -7.539 -2.471 1 81.25 303 ASP B O 1
ATOM 5205 N N . ASN B 1 304 ? -5.926 -6.48 -4.258 1 88.25 304 ASN B N 1
ATOM 5206 C CA . ASN B 1 304 ? -5.465 -7.508 -5.188 1 88.25 304 ASN B CA 1
ATOM 5207 C C . ASN B 1 304 ? -3.941 -7.531 -5.285 1 88.25 304 ASN B C 1
ATOM 5209 O O . ASN B 1 304 ? -3.334 -8.602 -5.336 1 88.25 304 ASN B O 1
ATOM 5213 N N . SER B 1 305 ? -3.432 -6.379 -5.305 1 91.12 305 SER B N 1
ATOM 5214 C CA . SER B 1 305 ? -1.976 -6.297 -5.352 1 91.12 305 SER B CA 1
ATOM 5215 C C . SER B 1 305 ? -1.345 -6.891 -4.098 1 91.12 305 SER B C 1
ATOM 5217 O O . SER B 1 305 ? -0.35 -7.613 -4.18 1 91.12 305 SER B O 1
ATOM 5219 N N . ILE B 1 306 ? -1.931 -6.664 -3.041 1 90.19 306 ILE B N 1
ATOM 5220 C CA . ILE B 1 306 ? -1.369 -7.133 -1.78 1 90.19 306 ILE B CA 1
ATOM 5221 C C . ILE B 1 306 ? -1.523 -8.648 -1.68 1 90.19 306 ILE B C 1
ATOM 5223 O O . ILE B 1 306 ? -0.664 -9.328 -1.117 1 90.19 306 ILE B O 1
ATOM 5227 N N . GLU B 1 307 ? -2.592 -9.094 -2.191 1 93 307 GLU B N 1
ATOM 5228 C CA . GLU B 1 307 ? -2.77 -10.547 -2.191 1 93 307 GLU B CA 1
ATOM 5229 C C . GLU B 1 307 ? -1.678 -11.234 -3.006 1 93 307 GLU B C 1
ATOM 5231 O O . GLU B 1 307 ? -1.175 -12.289 -2.611 1 93 307 GLU B O 1
ATOM 5236 N N . MET B 1 308 ? -1.347 -10.617 -4.117 1 95.12 308 MET B N 1
ATOM 5237 C CA . MET B 1 308 ? -0.241 -11.148 -4.906 1 95.12 308 MET B CA 1
ATOM 5238 C C . MET B 1 308 ? 1.05 -11.164 -4.094 1 95.12 308 MET B C 1
ATOM 5240 O O . MET B 1 308 ? 1.809 -12.133 -4.148 1 95.12 308 MET B O 1
ATOM 5244 N N . ILE B 1 309 ? 1.239 -10.109 -3.412 1 94.25 309 ILE B N 1
ATOM 5245 C CA . ILE B 1 309 ? 2.426 -9.992 -2.57 1 94.25 309 ILE B CA 1
ATOM 5246 C C . ILE B 1 309 ? 2.391 -11.062 -1.479 1 94.25 309 ILE B C 1
ATOM 5248 O O . ILE B 1 309 ? 3.395 -11.727 -1.227 1 94.25 309 ILE B O 1
ATOM 5252 N N . ALA B 1 310 ? 1.204 -11.203 -0.898 1 93.75 310 ALA B N 1
ATOM 5253 C CA . ALA B 1 310 ? 1.028 -12.188 0.17 1 93.75 310 ALA B CA 1
ATOM 5254 C C . ALA B 1 310 ? 1.377 -13.594 -0.313 1 93.75 310 ALA B C 1
ATOM 5256 O O . ALA B 1 310 ? 2.066 -14.344 0.384 1 93.75 310 ALA B O 1
ATOM 5257 N N . MET B 1 311 ? 0.943 -13.898 -1.473 1 96.19 311 MET B N 1
ATOM 5258 C CA . MET B 1 311 ? 1.193 -15.219 -2.039 1 96.19 311 MET B CA 1
ATOM 5259 C C . MET B 1 311 ? 2.684 -15.438 -2.277 1 96.19 311 MET B C 1
ATOM 5261 O O . MET B 1 311 ? 3.213 -16.516 -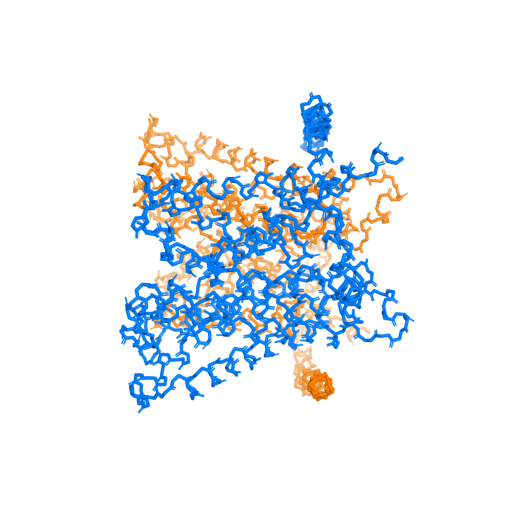1.998 1 96.19 311 MET B O 1
ATOM 5265 N N . ALA B 1 312 ? 3.301 -14.414 -2.742 1 95.06 312 ALA B N 1
ATOM 5266 C CA . ALA B 1 312 ? 4.742 -14.5 -2.965 1 95.06 312 ALA B CA 1
ATOM 5267 C C . ALA B 1 312 ? 5.496 -14.641 -1.645 1 95.06 312 ALA B C 1
ATOM 5269 O O . ALA B 1 312 ? 6.457 -15.398 -1.548 1 95.06 312 ALA B O 1
ATOM 5270 N N . VAL B 1 313 ? 5.008 -13.938 -0.644 1 91.69 313 VAL B N 1
ATOM 5271 C CA . VAL B 1 313 ? 5.652 -13.953 0.666 1 91.69 313 VAL B CA 1
ATOM 5272 C C . VAL B 1 313 ? 5.449 -15.312 1.33 1 91.69 313 VAL B C 1
ATOM 5274 O O . VAL B 1 313 ? 6.391 -15.891 1.879 1 91.69 313 VAL B O 1
ATOM 5277 N N . ILE B 1 314 ? 4.258 -15.797 1.228 1 93 314 ILE B N 1
ATOM 5278 C CA . ILE B 1 314 ? 3.943 -17.094 1.812 1 93 314 ILE B CA 1
ATOM 5279 C C . ILE B 1 314 ? 4.797 -18.188 1.152 1 93 314 ILE B C 1
ATOM 5281 O O . ILE B 1 314 ? 5.336 -19.062 1.834 1 93 314 ILE B O 1
ATOM 5285 N N . GLY B 1 315 ? 4.844 -18.141 -0.062 1 94.44 315 GLY B N 1
ATOM 5286 C CA . GLY B 1 315 ? 5.562 -19.172 -0.801 1 94.44 315 GLY B CA 1
ATOM 5287 C C . GLY B 1 315 ? 7.07 -19.016 -0.729 1 94.44 315 GLY B C 1
ATOM 5288 O O . GLY B 1 315 ? 7.805 -20 -0.7 1 94.44 315 GLY B O 1
ATOM 5289 N N . GLY B 1 316 ? 7.547 -17.812 -0.735 1 92.62 316 GLY B N 1
ATOM 5290 C CA . GLY B 1 316 ? 8.953 -17.469 -0.823 1 92.62 316 GLY B CA 1
ATOM 5291 C C . GLY B 1 316 ? 9.289 -16.609 -2.033 1 92.62 316 GLY B C 1
ATOM 5292 O O . GLY B 1 316 ? 9.266 -17.094 -3.166 1 92.62 316 GLY B O 1
ATOM 5293 N N . MET B 1 317 ? 9.672 -15.375 -1.783 1 90.38 317 MET B N 1
ATOM 5294 C CA . MET B 1 317 ? 9.938 -14.414 -2.852 1 90.38 317 MET B CA 1
ATOM 5295 C C . MET B 1 317 ? 11.242 -14.75 -3.57 1 90.38 317 MET B C 1
ATOM 5297 O O . MET B 1 317 ? 12.078 -15.477 -3.033 1 90.38 317 MET B O 1
ATOM 5301 N N . SER B 1 318 ? 11.398 -14.195 -4.727 1 89.56 318 SER B N 1
ATOM 5302 C CA . SER B 1 318 ? 12.594 -14.336 -5.547 1 89.56 318 SER B CA 1
ATOM 5303 C C . SER B 1 318 ? 12.828 -15.789 -5.941 1 89.56 318 SER B C 1
ATOM 5305 O O . SER B 1 318 ? 13.953 -16.281 -5.863 1 89.56 318 SER B O 1
ATOM 5307 N N . SER B 1 319 ? 11.648 -16.375 -6.086 1 88.19 319 SER B N 1
ATOM 5308 C CA . SER B 1 319 ? 11.617 -17.719 -6.637 1 88.19 319 SER B CA 1
ATOM 5309 C C . SER B 1 319 ? 10.383 -17.938 -7.508 1 88.19 319 SER B C 1
ATOM 5311 O O . SER B 1 319 ? 9.391 -17.219 -7.375 1 88.19 319 SER B O 1
ATOM 5313 N N . ILE B 1 320 ? 10.398 -18.625 -8.617 1 87.56 320 ILE B N 1
ATOM 5314 C CA . ILE B 1 320 ? 9.219 -18.891 -9.438 1 87.56 320 ILE B CA 1
ATOM 5315 C C . ILE B 1 320 ? 8.32 -19.906 -8.734 1 87.56 320 ILE B C 1
ATOM 5317 O O . ILE B 1 320 ? 7.102 -19.703 -8.648 1 87.56 320 ILE B O 1
ATOM 5321 N N . LEU B 1 321 ? 8.836 -20.812 -8.031 1 90.12 321 LEU B N 1
ATOM 5322 C CA . LEU B 1 321 ? 8.07 -21.875 -7.387 1 90.12 321 LEU B CA 1
ATOM 5323 C C . LEU B 1 321 ? 7.418 -21.359 -6.105 1 90.12 321 LEU B C 1
ATOM 5325 O O . LEU B 1 321 ? 6.355 -21.859 -5.707 1 90.12 321 LEU B O 1
ATOM 5329 N N . GLY B 1 322 ? 8.016 -20.422 -5.461 1 93.75 322 GLY B N 1
ATOM 5330 C CA . GLY B 1 322 ? 7.465 -19.875 -4.238 1 93.75 322 GLY B CA 1
ATOM 5331 C C . GLY B 1 322 ? 6.105 -19.234 -4.434 1 93.75 322 GLY B C 1
ATOM 5332 O O . GLY B 1 322 ? 5.105 -19.703 -3.895 1 93.75 322 GLY B O 1
ATOM 5333 N N . PRO B 1 323 ? 6.082 -18.188 -5.273 1 96.75 323 PRO B N 1
ATOM 5334 C CA . PRO B 1 323 ? 4.797 -17.547 -5.539 1 96.75 323 PRO B CA 1
ATOM 5335 C C . PRO B 1 323 ? 3.756 -18.5 -6.105 1 96.75 323 PRO B C 1
ATOM 5337 O O . PRO B 1 323 ? 2.57 -18.406 -5.777 1 96.75 323 PRO B O 1
ATOM 5340 N N . LEU B 1 324 ? 4.207 -19.406 -6.949 1 97.06 324 LEU B N 1
ATOM 5341 C CA . LEU B 1 324 ? 3.295 -20.406 -7.492 1 97.06 324 LEU B CA 1
ATOM 5342 C C . LEU B 1 324 ? 2.67 -21.234 -6.375 1 97.06 324 LEU B C 1
ATOM 5344 O O . LEU B 1 324 ? 1.443 -21.344 -6.285 1 97.06 324 LEU B O 1
ATOM 5348 N N . GLY B 1 325 ? 3.49 -21.781 -5.52 1 95.81 325 GLY B N 1
ATOM 5349 C CA . GLY B 1 325 ? 2.996 -22.547 -4.383 1 95.81 325 GLY B CA 1
ATOM 5350 C C . GLY B 1 325 ? 2.166 -21.703 -3.422 1 95.81 325 GLY B C 1
ATOM 5351 O O . GLY B 1 325 ? 1.154 -22.188 -2.9 1 95.81 325 GLY B O 1
ATOM 5352 N N . GLY B 1 326 ? 2.588 -20.484 -3.193 1 97.12 326 GLY B N 1
ATOM 5353 C CA . GLY B 1 326 ? 1.851 -19.594 -2.32 1 97.12 326 GLY B CA 1
ATOM 5354 C C . GLY B 1 326 ? 0.445 -19.297 -2.811 1 97.12 326 GLY B C 1
ATOM 5355 O O . GLY B 1 326 ? -0.495 -19.234 -2.016 1 97.12 326 GLY B O 1
ATOM 5356 N N . ALA B 1 327 ? 0.32 -19.125 -4.082 1 97.94 327 ALA B N 1
ATOM 5357 C CA . ALA B 1 327 ? -0.991 -18.859 -4.668 1 97.94 327 ALA B CA 1
ATOM 5358 C C . ALA B 1 327 ? -1.934 -20.047 -4.477 1 97.94 327 ALA B C 1
ATOM 5360 O O . ALA B 1 327 ? -3.092 -19.859 -4.09 1 97.94 327 ALA B O 1
ATOM 5361 N N . PHE B 1 328 ? -1.454 -21.234 -4.781 1 97.75 328 PHE B N 1
ATOM 5362 C CA . PHE B 1 328 ? -2.281 -22.422 -4.625 1 97.75 328 PHE B CA 1
ATOM 5363 C C . PHE B 1 328 ? -2.652 -22.641 -3.164 1 97.75 328 PHE B C 1
ATOM 5365 O O . PHE B 1 328 ? -3.793 -23 -2.852 1 97.75 328 PHE B O 1
ATOM 5372 N N . LEU B 1 329 ? -1.696 -22.438 -2.277 1 96.25 329 LEU B N 1
ATOM 5373 C CA . LEU B 1 329 ? -1.985 -22.578 -0.855 1 96.25 329 LEU B CA 1
ATOM 5374 C C . LEU B 1 329 ? -3.027 -21.562 -0.402 1 96.25 329 LEU B C 1
ATOM 5376 O O . LEU B 1 329 ? -3.988 -21.922 0.286 1 96.25 329 LEU B O 1
ATOM 5380 N N . PHE B 1 330 ? -2.832 -20.344 -0.752 1 96.62 330 PHE B N 1
ATOM 5381 C CA . PHE B 1 330 ? -3.721 -19.25 -0.349 1 96.62 330 PHE B CA 1
ATOM 5382 C C . PHE B 1 330 ? -5.141 -19.516 -0.834 1 96.62 330 PHE B C 1
ATOM 5384 O O . PHE B 1 330 ? -6.094 -19.438 -0.056 1 96.62 330 PHE B O 1
ATOM 5391 N N . GLU B 1 331 ? -5.285 -19.844 -2.121 1 97.06 331 GLU B N 1
ATOM 5392 C CA . GLU B 1 331 ? -6.613 -20.062 -2.693 1 97.06 331 GLU B CA 1
ATOM 5393 C C . GLU B 1 331 ? -7.258 -21.328 -2.139 1 97.06 331 GLU B C 1
ATOM 5395 O O . GLU B 1 331 ? -8.469 -21.359 -1.927 1 97.06 331 GLU B O 1
ATOM 5400 N N . PHE B 1 332 ? -6.465 -22.359 -1.949 1 96.44 332 PHE B N 1
ATOM 5401 C CA . PHE B 1 332 ? -6.988 -23.578 -1.367 1 96.44 332 PHE B CA 1
ATOM 5402 C C . PHE B 1 332 ? -7.512 -23.328 0.043 1 96.44 332 PHE B C 1
ATOM 5404 O O . PHE B 1 332 ? -8.602 -23.781 0.395 1 96.44 332 PHE B O 1
ATOM 5411 N N . LEU B 1 333 ? -6.754 -22.609 0.873 1 95.94 333 LEU B N 1
ATOM 5412 C CA . LEU B 1 333 ? -7.191 -22.281 2.225 1 95.94 333 LEU B CA 1
ATOM 5413 C C . LEU B 1 333 ? -8.461 -21.438 2.195 1 95.94 333 LEU B C 1
ATOM 5415 O O . LEU B 1 333 ? -9.406 -21.703 2.936 1 95.94 333 LEU B O 1
ATOM 5419 N N . ASN B 1 334 ? -8.477 -20.469 1.333 1 95.44 334 ASN B N 1
ATOM 5420 C CA . ASN B 1 334 ? -9.578 -19.531 1.254 1 95.44 334 ASN B CA 1
ATOM 5421 C C . ASN B 1 334 ? -10.883 -20.203 0.839 1 95.44 334 ASN B C 1
ATOM 5423 O O . ASN B 1 334 ? -11.922 -20 1.466 1 95.44 334 ASN B O 1
ATOM 5427 N N . HIS B 1 335 ? -10.82 -21.141 -0.145 1 95.56 335 HIS B N 1
ATOM 5428 C CA . HIS B 1 335 ? -12.055 -21.578 -0.784 1 95.56 335 HIS B CA 1
ATOM 5429 C C . HIS B 1 335 ? -12.383 -23.016 -0.411 1 95.56 335 HIS B C 1
ATOM 5431 O O . HIS B 1 335 ? -13.508 -23.484 -0.609 1 95.56 335 HIS B O 1
ATOM 5437 N N . GLU B 1 336 ? -11.445 -23.781 0.141 1 94.25 336 GLU B N 1
ATOM 5438 C CA . GLU B 1 336 ? -11.719 -25.188 0.469 1 94.25 336 GLU B CA 1
ATOM 5439 C C . GLU B 1 336 ? -11.672 -25.406 1.977 1 94.25 336 GLU B C 1
ATOM 5441 O O . GLU B 1 336 ? -12.555 -26.078 2.535 1 94.25 336 GLU B O 1
ATOM 5446 N N . VAL B 1 337 ? -10.703 -24.875 2.646 1 94.19 337 VAL B N 1
ATOM 5447 C CA . VAL B 1 337 ? -10.523 -25.156 4.07 1 94.19 337 VAL B CA 1
ATOM 5448 C C . VAL B 1 337 ? -11.406 -24.219 4.887 1 94.19 337 VAL B C 1
ATOM 5450 O O . VAL B 1 337 ? -12.102 -24.641 5.812 1 94.19 337 VAL B O 1
ATOM 5453 N N . LEU B 1 338 ? -11.406 -22.938 4.516 1 93.44 338 LEU B N 1
ATOM 5454 C CA . LEU B 1 338 ? -12.086 -21.922 5.328 1 93.44 338 LEU B CA 1
ATOM 5455 C C . LEU B 1 338 ? -13.453 -21.578 4.742 1 93.44 338 LEU B C 1
ATOM 5457 O O . LEU B 1 338 ? -14.062 -20.578 5.129 1 93.44 338 LEU B O 1
ATOM 5461 N N . HIS B 1 339 ? -13.922 -22.328 3.822 1 89.94 339 HIS B N 1
ATOM 5462 C CA . HIS B 1 339 ? -15.141 -22.031 3.082 1 89.94 339 HIS B CA 1
ATOM 5463 C C . HIS B 1 339 ? -16.344 -21.922 4.016 1 89.94 339 HIS B C 1
ATOM 5465 O O . HIS B 1 339 ? -17.312 -21.203 3.715 1 89.94 339 HIS B O 1
ATOM 5471 N N . GLY B 1 340 ? -16.391 -22.453 5.168 1 89 340 GLY B N 1
ATOM 5472 C CA . GLY B 1 340 ? -17.516 -22.438 6.094 1 89 340 GLY B CA 1
ATOM 5473 C C . GLY B 1 340 ? -17.609 -21.156 6.898 1 89 340 GLY B C 1
ATOM 5474 O O . GLY B 1 340 ? -18.641 -20.875 7.488 1 89 340 GLY B O 1
ATOM 5475 N N . PHE B 1 341 ? -16.594 -20.359 6.848 1 91.38 341 PHE B N 1
ATOM 5476 C CA . PHE B 1 341 ? -16.562 -19.109 7.609 1 91.38 341 PHE B CA 1
ATOM 5477 C C . PHE B 1 341 ? -17 -17.938 6.738 1 91.38 341 PHE B C 1
ATOM 5479 O O . PHE B 1 341 ? -16.984 -18.031 5.508 1 91.38 341 PHE B O 1
ATOM 5486 N N . SER B 1 342 ? -17.484 -16.938 7.438 1 91.44 342 SER B N 1
ATOM 5487 C CA . SER B 1 342 ? -17.812 -15.711 6.719 1 91.44 342 SER B CA 1
ATOM 5488 C C . SER B 1 342 ? -16.578 -15.102 6.059 1 91.44 342 SER B C 1
ATOM 5490 O O . SER B 1 342 ? -15.453 -15.406 6.449 1 91.44 342 SER B O 1
ATOM 5492 N N . THR B 1 343 ? -16.75 -14.305 5.023 1 90.31 343 THR B N 1
ATOM 5493 C CA . THR B 1 343 ? -15.672 -13.703 4.254 1 90.31 343 THR B CA 1
ATOM 5494 C C . THR B 1 343 ? -14.727 -12.93 5.164 1 90.31 343 THR B C 1
ATOM 5496 O O . THR B 1 343 ? -13.508 -13.109 5.102 1 90.31 343 THR B O 1
ATOM 5499 N N . PRO B 1 344 ? -15.258 -12.109 6.086 1 90.94 344 PRO B N 1
ATOM 5500 C CA . PRO B 1 344 ? -14.336 -11.352 6.938 1 90.94 344 PRO B CA 1
ATOM 5501 C C . PRO B 1 344 ? -13.5 -12.25 7.84 1 90.94 344 PRO B C 1
ATOM 5503 O O . PRO B 1 344 ? -12.32 -11.977 8.062 1 90.94 344 PRO B O 1
ATOM 5506 N N . VAL B 1 345 ? -14.039 -13.273 8.297 1 92.56 345 VAL B N 1
ATOM 5507 C CA . VAL B 1 345 ? -13.305 -14.188 9.172 1 92.56 345 VAL B CA 1
ATOM 5508 C C . VAL B 1 345 ? -12.242 -14.93 8.367 1 92.56 345 VAL B C 1
ATOM 5510 O O . VAL B 1 345 ? -11.117 -15.117 8.836 1 92.56 345 VAL B O 1
ATOM 5513 N N . ARG B 1 346 ? -12.609 -15.383 7.16 1 94.5 346 ARG B N 1
ATOM 5514 C CA . ARG B 1 346 ? -11.648 -16.062 6.301 1 94.5 346 ARG B CA 1
ATOM 5515 C C . ARG B 1 346 ? -10.414 -15.195 6.074 1 94.5 346 ARG B C 1
ATOM 5517 O O . ARG B 1 346 ? -9.281 -15.664 6.246 1 94.5 346 ARG B O 1
ATOM 5524 N N . TYR B 1 347 ? -10.68 -13.938 5.758 1 93.25 347 TYR B N 1
ATOM 5525 C CA . TYR B 1 347 ? -9.57 -13.055 5.43 1 93.25 347 TYR B CA 1
ATOM 5526 C C . TYR B 1 347 ? -8.836 -12.617 6.691 1 93.25 347 TYR B C 1
ATOM 5528 O O . TYR B 1 347 ? -7.672 -12.211 6.629 1 93.25 347 TYR B O 1
ATOM 5536 N N . LEU B 1 348 ? -9.508 -12.625 7.84 1 93.25 348 LEU B N 1
ATOM 5537 C CA . LEU B 1 348 ? -8.805 -12.422 9.102 1 93.25 348 LEU B CA 1
ATOM 5538 C C . LEU B 1 348 ? -7.738 -13.492 9.305 1 93.25 348 LEU B C 1
ATOM 5540 O O . LEU B 1 348 ? -6.602 -13.18 9.664 1 93.25 348 LEU B O 1
ATOM 5544 N N . PHE B 1 349 ? -8.117 -14.695 9.008 1 94.19 349 PHE B N 1
ATOM 5545 C CA . PHE B 1 349 ? -7.191 -15.812 9.133 1 94.19 349 PHE B CA 1
ATOM 5546 C C . PHE B 1 349 ? -6.082 -15.719 8.094 1 94.19 349 PHE B C 1
ATOM 5548 O O . PHE B 1 349 ? -4.906 -15.914 8.414 1 94.19 349 PHE B O 1
ATOM 5555 N N . LEU B 1 350 ? -6.414 -15.453 6.883 1 95.25 350 LEU B N 1
ATOM 5556 C CA . LEU B 1 350 ? -5.441 -15.414 5.797 1 95.25 350 LEU B CA 1
ATOM 5557 C C . LEU B 1 350 ? -4.438 -14.289 6.008 1 95.25 350 LEU B C 1
ATOM 5559 O O . LEU B 1 350 ? -3.23 -14.492 5.855 1 95.25 350 LEU B O 1
ATOM 5563 N N . TRP B 1 351 ? -4.91 -13.094 6.367 1 93.94 351 TRP B N 1
ATOM 5564 C CA . TRP B 1 351 ? -4.004 -11.984 6.629 1 93.94 351 TRP B CA 1
ATOM 5565 C C . TRP B 1 351 ? -3.178 -12.234 7.887 1 93.94 351 TRP B C 1
ATOM 5567 O O . TRP B 1 351 ? -2.018 -11.828 7.969 1 93.94 351 TRP B O 1
ATOM 5577 N N . GLY B 1 352 ? -3.82 -12.891 8.898 1 94.5 352 GLY B N 1
ATOM 5578 C CA . GLY B 1 352 ? -3.049 -13.344 10.047 1 94.5 352 GLY B CA 1
ATOM 5579 C C . GLY B 1 352 ? -1.902 -14.258 9.672 1 94.5 352 GLY B C 1
ATOM 5580 O O . GLY B 1 352 ? -0.789 -14.109 10.18 1 94.5 352 GLY B O 1
ATOM 5581 N N . LEU B 1 353 ? -2.164 -15.195 8.742 1 93.5 353 LEU B N 1
ATOM 5582 C CA . LEU B 1 353 ? -1.138 -16.109 8.258 1 93.5 353 LEU B CA 1
ATOM 5583 C C . LEU B 1 353 ? -0.019 -15.344 7.559 1 93.5 353 LEU B C 1
ATOM 5585 O O . LEU B 1 353 ? 1.162 -15.617 7.785 1 93.5 353 LEU B O 1
ATOM 5589 N N . VAL B 1 354 ? -0.403 -14.391 6.699 1 93 354 VAL B N 1
ATOM 5590 C CA . VAL B 1 354 ? 0.577 -13.594 5.969 1 93 354 VAL B CA 1
ATOM 5591 C C . VAL B 1 354 ? 1.47 -12.844 6.953 1 93 354 VAL B C 1
ATOM 5593 O O . VAL B 1 354 ? 2.693 -12.82 6.797 1 93 354 VAL B O 1
ATOM 5596 N N . LEU B 1 355 ? 0.867 -12.234 7.961 1 92.19 355 LEU B N 1
ATOM 5597 C CA . LEU B 1 355 ? 1.627 -11.492 8.961 1 92.19 355 LEU B CA 1
ATOM 5598 C C . LEU B 1 355 ? 2.594 -12.406 9.695 1 92.19 355 LEU B C 1
ATOM 5600 O O . LEU B 1 355 ? 3.754 -12.047 9.914 1 92.19 355 LEU B O 1
ATOM 5604 N N . LEU B 1 356 ? 2.146 -13.594 10.062 1 90.31 356 LEU B N 1
ATOM 5605 C CA . LEU B 1 356 ? 2.986 -14.562 10.773 1 90.31 356 LEU B CA 1
ATOM 5606 C C . LEU B 1 356 ? 4.176 -14.977 9.914 1 90.31 356 LEU B C 1
ATOM 5608 O O . LEU B 1 356 ? 5.301 -15.078 10.414 1 90.31 356 LEU B O 1
ATOM 5612 N N . VAL B 1 357 ? 3.932 -15.172 8.609 1 89.44 357 VAL B N 1
ATOM 5613 C CA . VAL B 1 357 ? 5.004 -15.57 7.707 1 89.44 357 VAL B CA 1
ATOM 5614 C C . VAL B 1 357 ? 6.008 -14.43 7.555 1 89.44 357 VAL B C 1
ATOM 5616 O O . VAL B 1 357 ? 7.219 -14.656 7.57 1 89.44 357 VAL B O 1
ATOM 5619 N N . LEU B 1 358 ? 5.508 -13.203 7.473 1 87.56 358 LEU B N 1
ATOM 5620 C CA . LEU B 1 358 ? 6.367 -12.039 7.312 1 87.56 358 LEU B CA 1
ATOM 5621 C C . LEU B 1 358 ? 7.27 -11.852 8.531 1 87.56 358 LEU B C 1
ATOM 5623 O O . LEU B 1 358 ? 8.422 -11.438 8.391 1 87.56 358 LEU B O 1
ATOM 5627 N N . VAL B 1 359 ? 6.754 -12.211 9.672 1 84.44 359 VAL B N 1
ATOM 5628 C CA . VAL B 1 359 ? 7.48 -11.945 10.906 1 84.44 359 VAL B CA 1
ATOM 5629 C C . VAL B 1 359 ? 8.391 -13.125 11.234 1 84.44 359 VAL B C 1
ATOM 5631 O O . VAL B 1 359 ? 9.539 -12.938 11.648 1 84.44 359 VAL B O 1
ATOM 5634 N N . PHE B 1 360 ? 7.93 -14.406 10.93 1 82.44 360 PHE B N 1
ATOM 5635 C CA . PHE B 1 360 ? 8.633 -15.555 11.477 1 82.44 360 PHE B CA 1
ATOM 5636 C C . PHE B 1 360 ? 9.289 -16.375 10.367 1 82.44 360 PHE B C 1
ATOM 5638 O O . PHE B 1 360 ? 10.18 -17.172 10.625 1 82.44 360 PHE B O 1
ATOM 5645 N N . ALA B 1 361 ? 8.758 -16.312 9.227 1 83.88 361 ALA B N 1
ATOM 5646 C CA . ALA B 1 361 ? 9.258 -17.125 8.117 1 83.88 361 ALA B CA 1
ATOM 5647 C C . ALA B 1 361 ? 9.531 -16.266 6.887 1 83.88 361 ALA B C 1
ATOM 5649 O O . ALA B 1 361 ? 8.977 -16.516 5.812 1 83.88 361 ALA B O 1
ATOM 5650 N N . ARG B 1 362 ? 10.492 -15.578 6.961 1 78.25 362 ARG B N 1
ATOM 5651 C CA . ARG B 1 362 ? 10.734 -14.555 5.949 1 78.25 362 ARG B CA 1
ATOM 5652 C C . ARG B 1 362 ? 11.172 -15.18 4.633 1 78.25 362 ARG B C 1
ATOM 5654 O O . ARG B 1 362 ? 11.07 -14.555 3.574 1 78.25 362 ARG B O 1
ATOM 5661 N N . ASP B 1 363 ? 11.648 -16.391 4.707 1 83.31 363 ASP B N 1
ATOM 5662 C CA . ASP B 1 363 ? 12.062 -17.047 3.469 1 83.31 363 ASP B CA 1
ATOM 5663 C C . ASP B 1 363 ? 10.859 -17.656 2.742 1 83.31 363 ASP B C 1
ATOM 5665 O O . ASP B 1 363 ? 10.945 -17.984 1.559 1 83.31 363 ASP B O 1
ATOM 5669 N N . GLY B 1 364 ? 9.789 -17.75 3.418 1 87.94 364 GLY B N 1
ATOM 5670 C CA . GLY B 1 364 ? 8.586 -18.328 2.842 1 87.94 364 GLY B CA 1
ATOM 5671 C C . GLY B 1 364 ? 8.438 -19.812 3.137 1 87.94 364 GLY B C 1
ATOM 5672 O O . GLY B 1 364 ? 9.438 -20.516 3.328 1 87.94 364 GLY B O 1
ATOM 5673 N N . LEU B 1 365 ? 7.328 -20.328 3.102 1 87 365 LEU B N 1
ATOM 5674 C CA . LEU B 1 365 ? 7.012 -21.688 3.488 1 87 365 LEU B CA 1
ATOM 5675 C C . LEU B 1 365 ? 7.504 -22.688 2.438 1 87 365 LEU B C 1
ATOM 5677 O O . LEU B 1 365 ? 8.133 -23.688 2.775 1 87 365 LEU B O 1
ATOM 5681 N N . PHE B 1 366 ? 7.258 -22.422 1.258 1 87 366 PHE B N 1
ATOM 5682 C CA . PHE B 1 366 ? 7.621 -23.375 0.206 1 87 366 PHE B CA 1
ATOM 5683 C C . PHE B 1 366 ? 9.133 -23.406 0.009 1 87 366 PHE B C 1
ATOM 5685 O O . PHE B 1 366 ? 9.695 -24.453 -0.315 1 87 366 PHE B O 1
ATOM 5692 N N . ARG B 1 367 ? 9.688 -22.312 0.151 1 83.44 367 ARG B N 1
ATOM 5693 C CA . ARG B 1 367 ? 11.141 -22.297 0.064 1 83.44 367 ARG B CA 1
ATOM 5694 C C . ARG B 1 367 ? 11.773 -23.109 1.188 1 83.44 367 ARG B C 1
ATOM 5696 O O . ARG B 1 367 ? 12.758 -23.812 0.97 1 83.44 367 ARG B O 1
ATOM 5703 N N . MET B 1 368 ? 11.234 -23 2.324 1 82.88 368 MET B N 1
ATOM 5704 C CA . MET B 1 368 ? 11.719 -23.781 3.453 1 82.88 368 MET B CA 1
ATOM 5705 C C . MET B 1 368 ? 11.578 -25.281 3.178 1 82.88 368 MET B C 1
ATOM 5707 O O . MET B 1 368 ? 12.5 -26.047 3.428 1 82.88 368 MET B O 1
ATOM 5711 N N . ILE B 1 369 ? 10.469 -25.594 2.648 1 83.31 369 ILE B N 1
ATOM 5712 C CA . ILE B 1 369 ? 10.211 -27 2.336 1 83.31 369 ILE B CA 1
ATOM 5713 C C . ILE B 1 369 ? 11.172 -27.484 1.252 1 83.31 369 ILE B C 1
ATOM 5715 O O . ILE B 1 369 ? 11.719 -28.578 1.34 1 83.31 369 ILE B O 1
ATOM 5719 N N . TRP B 1 370 ? 11.367 -26.641 0.306 1 83.25 370 TRP B N 1
ATOM 5720 C CA . TRP B 1 370 ? 12.25 -26.969 -0.807 1 83.25 370 TRP B CA 1
ATOM 5721 C C . TRP B 1 370 ? 13.672 -27.234 -0.315 1 83.25 370 TRP B C 1
ATOM 5723 O O . TRP B 1 370 ? 14.305 -28.203 -0.723 1 83.25 370 TRP B O 1
ATOM 5733 N N . HIS B 1 371 ? 14.133 -26.422 0.581 1 82.19 371 HIS B N 1
ATOM 5734 C CA . HIS B 1 371 ? 15.492 -26.578 1.104 1 82.19 371 HIS B CA 1
ATOM 5735 C C . HIS B 1 371 ? 15.594 -27.797 2.01 1 82.19 371 HIS B C 1
ATOM 5737 O O . HIS B 1 371 ? 16.609 -28.484 2.01 1 82.19 371 HIS B O 1
ATOM 5743 N N . ARG B 1 372 ? 14.57 -28.016 2.672 1 80.69 372 ARG B N 1
ATOM 5744 C CA . ARG B 1 372 ? 14.562 -29.172 3.547 1 80.69 372 ARG B CA 1
ATOM 5745 C C . ARG B 1 372 ? 14.602 -30.469 2.736 1 80.69 372 ARG B C 1
ATOM 5747 O O . ARG B 1 372 ? 15.289 -31.422 3.105 1 80.69 372 ARG B O 1
ATOM 5754 N N . LEU B 1 373 ? 13.859 -30.5 1.679 1 81.94 373 LEU B N 1
ATOM 5755 C CA . LEU B 1 373 ? 13.836 -31.672 0.816 1 81.94 373 LEU B CA 1
ATOM 5756 C C . LEU B 1 373 ? 15.188 -31.875 0.135 1 81.94 373 LEU B C 1
ATOM 5758 O O . LEU B 1 373 ? 15.609 -33 -0.107 1 81.94 373 LEU B O 1
ATOM 5762 N N . GLY B 1 374 ? 15.812 -30.766 -0.127 1 80.06 374 GLY B N 1
ATOM 5763 C CA . GLY B 1 374 ? 17.141 -30.844 -0.732 1 80.06 374 GLY B CA 1
ATOM 5764 C C . GLY B 1 374 ? 18.203 -31.312 0.233 1 80.06 374 GLY B C 1
ATOM 5765 O O . GLY B 1 374 ? 19.219 -31.891 -0.183 1 80.06 374 GLY B O 1
ATOM 5766 N N . ALA B 1 375 ? 18 -31.078 1.469 1 76.56 375 ALA B N 1
ATOM 5767 C CA . ALA B 1 375 ? 19 -31.406 2.488 1 76.56 375 ALA B CA 1
ATOM 5768 C C . ALA B 1 375 ? 18.938 -32.875 2.869 1 76.56 375 ALA B C 1
ATOM 5770 O O . ALA B 1 375 ? 19.859 -33.406 3.488 1 76.56 375 ALA B O 1
ATOM 5771 N N . VAL B 1 376 ? 17.906 -33.438 2.617 1 71.88 376 VAL B N 1
ATOM 5772 C CA . VAL B 1 376 ? 17.766 -34.844 2.953 1 71.88 376 VAL B CA 1
ATOM 5773 C C . VAL B 1 376 ? 18.875 -35.656 2.27 1 71.88 376 VAL B C 1
ATOM 5775 O O . VAL B 1 376 ? 19.375 -36.625 2.822 1 71.88 376 VAL B O 1
ATOM 5778 N N . ARG B 1 377 ? 19.359 -35.219 1.089 1 64.75 377 ARG B N 1
ATOM 5779 C CA . ARG B 1 377 ? 20.453 -35.906 0.421 1 64.75 377 ARG B CA 1
ATOM 5780 C C . ARG B 1 377 ? 21.766 -35.656 1.153 1 64.75 377 ARG B C 1
ATOM 5782 O O . ARG B 1 377 ? 22.609 -36.562 1.237 1 64.75 377 ARG B O 1
ATOM 5789 N N . GLY B 1 378 ? 22.047 -34.406 1.538 1 54.97 378 GLY B N 1
ATOM 5790 C CA . GLY B 1 378 ? 23.359 -34.094 2.074 1 54.97 378 GLY B CA 1
ATOM 5791 C C . GLY B 1 378 ? 23.656 -34.812 3.379 1 54.97 378 GLY B C 1
ATOM 5792 O O . GLY B 1 378 ? 24.828 -35 3.723 1 54.97 378 GLY B O 1
ATOM 5793 N N . GLU B 1 379 ? 22.766 -34.969 4.223 1 46.47 379 GLU B N 1
ATOM 5794 C CA . GLU B 1 379 ? 23.156 -35.594 5.477 1 46.47 379 GLU B CA 1
ATOM 5795 C C . GLU B 1 379 ? 23.547 -37.062 5.262 1 46.47 379 GLU B C 1
ATOM 5797 O O . GLU B 1 379 ? 24.203 -37.656 6.113 1 46.47 379 GLU B O 1
ATOM 5802 N N . ASN B 1 380 ? 23.141 -37.656 4.258 1 38.94 380 ASN B N 1
ATOM 5803 C CA . ASN B 1 380 ? 23.531 -39.062 4.16 1 38.94 380 ASN B CA 1
ATOM 5804 C C . ASN B 1 380 ? 24.766 -39.25 3.266 1 38.94 380 ASN B C 1
ATOM 5806 O O . ASN B 1 380 ? 25.156 -40.375 2.955 1 38.94 380 ASN B O 1
ATOM 5810 N N . GLU B 1 381 ? 25.312 -38.125 2.631 1 36.25 381 GLU B N 1
ATOM 5811 C CA . GLU B 1 381 ? 26.672 -38.375 2.172 1 36.25 381 GLU B CA 1
ATOM 5812 C C . GLU B 1 381 ? 27.688 -37.906 3.213 1 36.25 381 GLU B C 1
ATOM 5814 O O . GLU B 1 381 ? 27.5 -36.875 3.871 1 36.25 381 GLU B O 1
#

Solvent-accessible surface area (backbone atoms only — not comparable to full-atom values): 36378 Å² total; per-residue (Å²): 106,67,62,56,52,49,48,50,44,53,56,53,54,54,49,52,57,47,52,53,46,47,54,47,43,45,42,62,66,49,47,41,57,56,46,52,56,49,33,66,67,44,37,63,56,23,62,69,31,32,65,61,23,48,54,45,32,74,73,45,12,86,63,74,50,72,53,42,19,46,46,37,48,51,54,51,49,50,47,51,49,61,71,46,29,75,69,53,27,60,76,75,34,86,58,46,44,59,40,52,22,51,16,23,36,43,16,30,38,7,32,20,49,24,54,28,20,39,27,34,59,55,53,63,43,20,60,21,40,23,18,25,38,3,25,48,43,38,45,47,43,31,73,74,71,39,70,78,62,49,64,85,54,42,46,59,53,10,20,47,44,3,28,53,52,35,44,64,53,35,61,65,25,56,71,44,72,76,69,49,33,30,50,50,30,33,47,48,21,56,29,50,31,22,52,31,44,52,32,67,92,60,30,16,73,81,22,42,75,66,50,79,71,56,68,86,50,65,59,62,40,25,50,67,28,39,52,57,30,53,52,47,50,51,51,52,42,47,43,51,66,35,72,62,30,49,50,32,39,41,38,43,74,38,46,66,58,39,42,72,70,72,42,65,62,51,55,54,54,43,46,31,39,38,60,21,12,40,45,20,4,50,29,14,43,52,44,28,38,68,67,29,42,45,29,40,83,81,37,31,34,58,65,56,18,48,49,30,49,39,16,14,43,41,4,6,58,59,42,60,65,11,4,34,52,14,17,40,50,53,36,43,43,56,64,66,71,35,50,88,47,55,69,38,48,38,49,30,51,52,39,48,48,42,50,48,29,62,68,74,34,69,60,9,56,48,42,51,50,52,51,52,45,51,43,40,59,56,76,75,100,108,70,63,56,52,49,46,51,43,53,57,54,54,52,48,52,55,46,52,51,46,48,55,47,42,46,43,62,66,50,47,42,56,55,46,52,55,49,33,67,67,44,36,64,58,24,62,69,32,32,66,61,22,48,53,45,33,75,75,44,11,85,63,76,50,73,53,41,19,46,47,38,48,51,53,52,49,49,48,52,49,62,71,46,30,75,72,52,28,60,74,76,35,86,58,45,44,58,42,52,22,52,17,24,36,42,16,31,38,8,32,21,49,24,55,29,20,39,27,34,59,55,55,63,42,21,60,22,39,23,18,26,40,3,25,49,43,36,46,48,42,32,73,72,71,38,69,78,62,48,64,82,55,42,45,58,53,10,20,48,43,3,28,52,52,33,46,65,52,36,62,64,25,57,72,44,74,76,71,50,34,30,50,49,29,34,47,48,22,56,28,51,32,21,52,30,44,52,32,65,92,59,30,16,73,82,22,43,77,67,50,80,71,56,67,85,50,66,58,61,41,25,49,67,28,39,51,57,30,53,52,48,50,51,51,50,42,48,43,52,66,34,73,63,30,50,49,30,40,44,39,44,73,37,47,67,58,40,44,73,72,71,42,66,62,51,56,54,52,43,45,32,40,40,61,21,14,41,45,20,4,50,30,14,44,50,44,28,39,70,68,28,42,43,29,39,84,81,37,31,34,57,65,56,18,48,49,31,48,40,17,13,44,40,3,6,58,59,40,61,64,12,4,34,51,13,17,41,50,51,37,43,42,56,63,64,71,35,50,88,48,57,70,38,48,38,49,29,51,51,41,48,49,42,50,49,28,64,66,73,33,71,60,11,56,48,41,50,50,52,52,52,44,52,44,40,58,56,74,75,102

Radius of gyration: 27.6 Å; Cα contacts (8 Å, |Δi|>4): 1165; chains: 2; bounding box: 54×90×61 Å